Protein AF-A0A533XAP5-F1 (afdb_monomer)

Mean predicted aligned error: 9.86 Å

Sequence (389 aa):
MNPISDGQGDTETHTAGATLAEQRERIRQRLWDGASGAEVMAALTELVDGLIIGRYRNVVRRMDECAVKAGFHHCCLVALGGYGRRELAPYSDIDLMFLYRQEASTVVPELVRQMLHQLWDSGFQVGHSVRTIQDCFELASTDLTIRTSMMEARFLAGSPQLFQEFRRRYFRRVVAKGADRFIERKLEERRREYEKFGETVYLLEPNVKKSKGGLRDLHVLQWIGMARYQAATIQELTDRGILSRQDYVALTEAREFLWRVRAFMHSHAGMAQEILSFDEQVWLAERFGFQDRPHLLAVEQFMQQYYRHTMGLYELCTRFVDRCRRVPIWRRLARLLPAPRLDGYFLVTGEQLTVPAELRNRVLDSPDLLLRLFDLARFRRLRIDTTLL

Foldseek 3Di:
DDDDDDDDDDPDDPPDDDDPVVQLVVLVVVLLVPDFLLVSLQSVLVSVLCVLLVQLQVQLVPDDPQSVCQQQAFWFKKWWDCSLVSLDAQQDATEIEIEGDPSNVVNVVVSVVSSVVVCVVVVHHYHYYYDYLVRLLVCLVPDLVSVLRVLSIDTRHHHPPRVVVSNVVSCVRRQQPDLQVSLVVLVVVLVVLCVVQHVDLPDQWGFQARHQLHVVLVSSLQSSCCSQVVQNDLVSCPVVVNDPPVLSVLLVVLVRLSSSLQNVVCSVVVHRDRICHPVSLLVVLVSVVFCDDVVAHSSNVSVVVNSVSSVSSNVSSVVSSVVSHDDDVVLVVVVVPQFDDDPVAWGDRDLEIEGPPVCLVVQVVDPVSVVVSVVCCVVVVGHYDPVSD

Nearest PDB structures (foldseek):
  1v4a-assembly1_A  TM=7.754E-01  e=6.451E-11  Escherichia coli
  3k7d-assembly3_A  TM=6.756E-01  e=2.323E-09  Escherichia coli
  3k7d-assembly3_B  TM=6.707E-01  e=2.842E-09  Escherichia coli
  6yx5-assembly1_B  TM=6.574E-01  e=1.385E-07  Legionella pneumophila
  8xeh-assembly1_E  TM=6.594E-01  e=2.527E-02  Legionella pneumophila

Structure (mmCIF, N/CA/C/O backbone):
data_AF-A0A533XAP5-F1
#
_entry.id   AF-A0A533XAP5-F1
#
loop_
_atom_site.group_PDB
_atom_site.id
_atom_site.type_symbol
_atom_site.label_atom_id
_atom_site.label_alt_id
_atom_site.label_comp_id
_atom_site.label_asym_id
_atom_site.label_entity_id
_atom_site.label_seq_id
_atom_site.pdbx_PDB_ins_code
_atom_site.Cartn_x
_atom_site.Cartn_y
_atom_site.Cartn_z
_atom_site.occupancy
_atom_site.B_iso_or_equiv
_atom_site.auth_seq_id
_atom_site.auth_comp_id
_atom_site.auth_asym_id
_atom_site.auth_atom_id
_atom_site.pdbx_PDB_model_num
ATOM 1 N N . MET A 1 1 ? -46.515 -54.794 23.628 1.00 35.78 1 MET A N 1
ATOM 2 C CA . MET A 1 1 ? -45.087 -55.121 23.439 1.00 35.78 1 MET A CA 1
ATOM 3 C C . MET A 1 1 ? -44.382 -53.848 23.013 1.00 35.78 1 MET A C 1
ATOM 5 O O . MET A 1 1 ? -44.727 -53.355 21.956 1.00 35.78 1 MET A O 1
ATOM 9 N N . ASN A 1 2 ? -43.525 -53.341 23.905 1.00 31.44 2 ASN A N 1
ATOM 10 C CA . ASN A 1 2 ? -42.430 -52.363 23.801 1.00 31.44 2 ASN A CA 1
ATOM 11 C C . ASN A 1 2 ? -42.438 -51.173 22.811 1.00 31.44 2 ASN A C 1
ATOM 13 O O . ASN A 1 2 ? -42.981 -51.252 21.717 1.00 31.44 2 ASN A O 1
ATOM 17 N N . PRO A 1 3 ? -41.819 -50.050 23.229 1.00 38.12 3 PRO A N 1
ATOM 18 C CA . PRO A 1 3 ? -42.153 -48.709 22.776 1.00 38.12 3 PRO A CA 1
ATOM 19 C C . PRO A 1 3 ? -41.256 -48.210 21.638 1.00 38.12 3 PRO A C 1
ATOM 21 O O . PRO A 1 3 ? -40.145 -48.691 21.429 1.00 38.12 3 PRO A O 1
ATOM 24 N N . ILE A 1 4 ? -41.768 -47.202 20.932 1.00 35.84 4 ILE A N 1
ATOM 25 C CA . ILE A 1 4 ? -41.058 -46.406 19.930 1.00 35.84 4 ILE A CA 1
ATOM 26 C C . ILE A 1 4 ? -40.025 -45.549 20.670 1.00 35.84 4 ILE A C 1
ATOM 28 O O . ILE A 1 4 ? -40.389 -44.720 21.501 1.00 35.84 4 ILE A O 1
ATOM 32 N N . SER A 1 5 ? -38.746 -45.805 20.401 1.00 34.50 5 SER A N 1
ATOM 33 C CA . SER A 1 5 ? -37.610 -45.062 20.937 1.00 34.50 5 SER A CA 1
ATOM 34 C C . SER A 1 5 ? -37.383 -43.770 20.158 1.00 34.50 5 SER A C 1
ATOM 36 O O . SER A 1 5 ? -37.193 -43.804 18.939 1.00 34.50 5 SER A O 1
ATOM 38 N N . ASP A 1 6 ? -37.344 -42.664 20.895 1.00 33.09 6 ASP A N 1
ATOM 39 C CA . ASP A 1 6 ? -36.780 -41.383 20.489 1.00 33.09 6 ASP A CA 1
ATOM 40 C C . ASP A 1 6 ? -35.348 -41.549 19.962 1.00 33.09 6 ASP A C 1
ATOM 42 O O . ASP A 1 6 ? -34.481 -42.115 20.629 1.00 33.09 6 ASP A O 1
ATOM 46 N N . GLY A 1 7 ? -35.102 -41.021 18.765 1.00 30.02 7 GLY A N 1
ATOM 47 C CA . GLY A 1 7 ? -33.774 -40.830 18.195 1.00 30.02 7 GLY A CA 1
ATOM 48 C C . GLY A 1 7 ? -33.506 -39.341 18.001 1.00 30.02 7 GLY A C 1
ATOM 49 O O . GLY A 1 7 ? -33.679 -38.822 16.902 1.00 30.02 7 GLY A O 1
ATOM 50 N N . GLN A 1 8 ? -33.105 -38.657 19.074 1.00 32.88 8 GLN A N 1
ATOM 51 C CA . GLN A 1 8 ? -32.272 -37.455 18.993 1.00 32.88 8 GLN A CA 1
ATOM 52 C C . GLN A 1 8 ? -30.808 -37.896 19.100 1.00 32.88 8 GLN A C 1
ATOM 54 O O . GLN A 1 8 ? -30.481 -38.707 19.964 1.00 32.88 8 GLN A O 1
ATOM 59 N N . GLY A 1 9 ? -29.939 -37.368 18.238 1.00 26.75 9 GLY A N 1
ATOM 60 C CA . GLY A 1 9 ? -28.500 -37.607 18.326 1.00 26.75 9 GLY A CA 1
ATOM 61 C C . GLY A 1 9 ? -27.737 -37.197 17.069 1.00 26.75 9 GLY A C 1
ATOM 62 O O . GLY A 1 9 ? -27.499 -38.014 16.189 1.00 26.75 9 GLY A O 1
ATOM 63 N N . ASP A 1 10 ? -27.350 -35.925 17.041 1.00 31.39 10 ASP A N 1
ATOM 64 C CA . ASP A 1 10 ? -26.046 -35.457 16.564 1.00 31.39 10 ASP A CA 1
ATOM 65 C C . ASP A 1 10 ? -25.733 -35.520 15.060 1.00 31.39 10 ASP A C 1
ATOM 67 O O . ASP A 1 10 ? -24.893 -36.278 14.580 1.00 31.39 10 ASP A O 1
ATOM 71 N N . THR A 1 11 ? -26.279 -34.551 14.325 1.00 30.89 11 THR A N 1
ATOM 72 C CA . THR A 1 11 ? -25.543 -33.900 13.224 1.00 30.89 11 THR A CA 1
ATOM 73 C C . THR A 1 11 ? -25.144 -32.481 13.626 1.00 30.89 11 THR A C 1
ATOM 75 O O . THR A 1 11 ? -25.425 -31.510 12.922 1.00 30.89 11 THR A O 1
ATOM 78 N N . GLU A 1 12 ? -24.507 -32.350 14.791 1.00 31.02 12 GLU A N 1
ATOM 79 C CA . GLU A 1 12 ? -23.831 -31.124 15.203 1.00 31.02 12 GLU A CA 1
ATOM 80 C C . GLU A 1 12 ? -22.420 -31.056 14.586 1.00 31.02 12 GLU A C 1
ATOM 82 O O . GLU A 1 12 ? -21.499 -31.780 14.941 1.00 31.02 12 GLU A O 1
ATOM 87 N N . THR A 1 13 ? -22.262 -30.126 13.646 1.00 36.16 13 THR A N 1
ATOM 88 C CA . THR A 1 13 ? -21.172 -29.136 13.661 1.00 36.16 13 THR A CA 1
ATOM 89 C C . THR A 1 13 ? -19.721 -29.641 13.775 1.00 36.16 13 THR A C 1
ATOM 91 O O . THR A 1 13 ? -18.989 -29.262 14.686 1.00 36.16 13 THR A O 1
ATOM 94 N N . HIS A 1 14 ? -19.223 -30.365 12.769 1.00 33.94 14 HIS A N 1
ATOM 95 C CA . HIS A 1 14 ? -17.779 -30.588 12.592 1.00 33.94 14 HIS A CA 1
ATOM 96 C C . HIS A 1 14 ? -17.224 -29.920 11.323 1.00 33.94 14 HIS A C 1
ATOM 98 O O . HIS A 1 14 ? -16.784 -30.571 10.383 1.00 33.94 14 HIS A O 1
ATOM 104 N N . THR A 1 15 ? -17.145 -28.590 11.331 1.00 32.94 15 THR A N 1
ATOM 105 C CA . THR A 1 15 ? -16.014 -27.893 10.693 1.00 32.94 15 THR A CA 1
ATOM 106 C C . THR A 1 15 ? -15.302 -27.109 11.778 1.00 32.94 15 THR A C 1
ATOM 108 O O . THR A 1 15 ? -15.546 -25.920 11.975 1.00 32.94 15 THR A O 1
ATOM 111 N N . ALA A 1 16 ? -14.473 -27.822 12.543 1.00 39.50 16 ALA A N 1
ATOM 112 C CA . ALA A 1 16 ? -13.556 -27.230 13.501 1.00 39.50 16 ALA A CA 1
ATOM 113 C C . ALA A 1 16 ? -12.733 -26.145 12.788 1.00 39.50 16 ALA A C 1
ATOM 115 O O . ALA A 1 16 ? -12.106 -26.400 11.757 1.00 39.50 16 ALA A O 1
ATOM 116 N N . GLY A 1 17 ? -12.817 -24.915 13.297 1.00 48.66 17 GLY A N 1
ATOM 117 C CA . GLY A 1 17 ? -12.132 -23.760 12.735 1.00 48.66 17 GLY A CA 1
ATOM 118 C C . GLY A 1 17 ? -10.629 -23.997 12.729 1.00 48.66 17 GLY A C 1
ATOM 119 O O . GLY A 1 17 ? -10.008 -24.055 13.786 1.00 48.66 17 GLY A O 1
ATOM 120 N N . ALA A 1 18 ? -10.063 -24.146 11.536 1.00 61.56 18 ALA A N 1
ATOM 121 C CA . ALA A 1 18 ? -8.625 -24.229 11.338 1.00 61.56 18 ALA A CA 1
ATOM 122 C C . ALA A 1 18 ? -7.914 -23.059 12.032 1.00 61.56 18 ALA A C 1
ATOM 124 O O . ALA A 1 18 ? -8.391 -21.918 11.999 1.00 61.56 18 ALA A O 1
ATOM 125 N N . THR A 1 19 ? -6.773 -23.340 12.656 1.00 86.31 19 THR A N 1
ATOM 126 C CA . THR A 1 19 ? -5.995 -22.323 13.374 1.00 86.31 19 THR A CA 1
ATOM 127 C C . THR A 1 19 ? -5.518 -21.210 12.426 1.00 86.31 19 THR A C 1
ATOM 129 O O . THR A 1 19 ? -5.434 -21.387 11.209 1.00 86.31 19 THR A O 1
ATOM 132 N N . LEU A 1 20 ? -5.168 -20.031 12.961 1.00 89.62 20 LEU A N 1
ATOM 133 C CA . LEU A 1 20 ? -4.617 -18.932 12.150 1.00 89.62 20 LEU A CA 1
ATOM 134 C C . LEU A 1 20 ? -3.365 -19.369 11.366 1.00 89.62 20 LEU A C 1
ATOM 136 O O . LEU A 1 20 ? -3.179 -18.956 10.222 1.00 89.62 20 LEU A O 1
ATOM 140 N N . ALA A 1 21 ? -2.527 -20.212 11.977 1.00 89.94 21 ALA A N 1
ATOM 141 C CA . ALA A 1 21 ? -1.345 -20.780 11.341 1.00 89.94 21 ALA A CA 1
ATOM 142 C C . ALA A 1 21 ? -1.724 -21.667 10.145 1.00 89.94 21 ALA A C 1
ATOM 144 O O . ALA A 1 21 ? -1.194 -21.465 9.057 1.00 89.94 21 ALA A O 1
ATOM 145 N N . GLU A 1 22 ? -2.703 -22.562 10.304 1.00 93.94 22 GLU A N 1
ATOM 146 C CA . GLU A 1 22 ? -3.209 -23.396 9.205 1.00 93.94 22 GLU A CA 1
ATOM 147 C C . GLU A 1 22 ? -3.807 -22.568 8.065 1.00 93.94 22 GLU A C 1
ATOM 149 O O . GLU A 1 22 ? -3.610 -22.890 6.897 1.00 93.94 22 GLU A O 1
ATOM 154 N N . GLN A 1 23 ? -4.534 -21.490 8.370 1.00 94.94 23 GLN A N 1
ATOM 155 C CA . GLN A 1 23 ? -5.096 -20.614 7.337 1.00 94.94 23 GLN A CA 1
ATOM 156 C C . GLN A 1 23 ? -4.005 -19.872 6.559 1.00 94.94 23 GLN A C 1
ATOM 158 O O . GLN A 1 23 ? -4.056 -19.821 5.329 1.00 94.94 23 GLN A O 1
ATOM 163 N N . ARG A 1 24 ? -2.992 -19.337 7.254 1.00 94.19 24 ARG A N 1
ATOM 164 C CA . ARG A 1 24 ? -1.822 -18.722 6.607 1.00 94.19 24 ARG A CA 1
ATOM 165 C C . ARG A 1 24 ? -1.085 -19.732 5.734 1.00 94.19 24 ARG A C 1
ATOM 167 O O . ARG A 1 24 ? -0.739 -19.405 4.604 1.00 94.19 24 ARG A O 1
ATOM 174 N N . GLU A 1 25 ? -0.919 -20.954 6.225 1.00 95.25 25 GLU A N 1
ATOM 175 C CA . GLU A 1 25 ? -0.260 -22.035 5.498 1.00 95.25 25 GLU A CA 1
ATOM 176 C C . GLU A 1 25 ? -1.044 -22.463 4.252 1.00 95.25 25 GLU A C 1
ATOM 178 O O . GLU A 1 25 ? -0.459 -22.654 3.193 1.00 95.25 25 GLU A O 1
ATOM 183 N N . ARG A 1 26 ? -2.380 -22.511 4.313 1.00 96.56 26 ARG A N 1
ATOM 184 C CA . ARG A 1 26 ? -3.221 -22.758 3.128 1.00 96.56 26 ARG A CA 1
ATOM 185 C C . ARG A 1 26 ? -3.070 -21.664 2.075 1.00 96.56 26 ARG A C 1
ATOM 187 O O . ARG A 1 26 ? -2.995 -21.966 0.887 1.00 96.56 26 ARG A O 1
ATOM 194 N N . ILE A 1 27 ? -3.029 -20.395 2.486 1.00 96.94 27 ILE A N 1
ATOM 195 C CA . ILE A 1 27 ? -2.811 -19.281 1.549 1.00 96.94 27 ILE A CA 1
ATOM 196 C C . ILE A 1 27 ? -1.402 -19.354 0.954 1.00 96.94 27 ILE A C 1
ATOM 198 O O . ILE A 1 27 ? -1.234 -19.148 -0.248 1.00 96.94 27 ILE A O 1
ATOM 202 N N . ARG A 1 28 ? -0.406 -19.700 1.777 1.00 96.50 28 ARG A N 1
ATOM 203 C CA . ARG A 1 28 ? 0.960 -19.959 1.328 1.00 96.50 28 ARG A CA 1
ATOM 204 C C . ARG A 1 28 ? 0.973 -21.077 0.285 1.00 96.50 28 ARG A C 1
ATOM 206 O O . ARG A 1 28 ? 1.491 -20.871 -0.801 1.00 96.50 28 ARG A O 1
ATOM 213 N N . GLN A 1 29 ? 0.327 -22.208 0.545 1.00 97.00 29 GLN A N 1
ATOM 214 C CA . GLN A 1 29 ? 0.280 -23.317 -0.405 1.00 97.00 29 GLN A CA 1
ATOM 215 C C . GLN A 1 29 ? -0.365 -22.912 -1.739 1.00 97.00 29 GLN A C 1
ATOM 217 O O . GLN A 1 29 ? 0.199 -23.196 -2.789 1.00 97.00 29 GLN A O 1
ATOM 222 N N . ARG A 1 30 ? -1.458 -22.135 -1.722 1.00 97.19 30 ARG A N 1
ATOM 223 C CA . ARG A 1 30 ? -2.071 -21.599 -2.954 1.00 97.19 30 ARG A CA 1
ATOM 224 C C . ARG A 1 30 ? -1.091 -20.786 -3.802 1.00 97.19 30 ARG A C 1
ATOM 226 O O . ARG A 1 30 ? -1.123 -20.889 -5.023 1.00 97.19 30 ARG A O 1
ATOM 233 N N . LEU A 1 31 ? -0.230 -19.980 -3.174 1.00 97.00 31 LEU A N 1
ATOM 234 C CA . LEU A 1 31 ? 0.815 -19.239 -3.887 1.00 97.00 31 LEU A CA 1
ATOM 235 C C . LEU A 1 31 ? 1.810 -20.193 -4.573 1.00 97.00 31 LEU A C 1
ATOM 237 O O . LEU A 1 31 ? 2.179 -19.960 -5.724 1.00 97.00 31 LEU A O 1
ATOM 241 N N . TRP A 1 32 ? 2.205 -21.277 -3.896 1.00 95.06 32 TRP A N 1
ATOM 242 C CA . TRP A 1 32 ? 3.075 -22.317 -4.463 1.00 95.06 32 TRP A CA 1
ATOM 243 C C . TRP A 1 32 ? 2.401 -23.080 -5.607 1.00 95.06 32 TRP A C 1
ATOM 245 O O . TRP A 1 32 ? 3.074 -23.433 -6.571 1.00 95.06 32 TRP A O 1
ATOM 255 N N . ASP A 1 33 ? 1.083 -23.253 -5.537 1.00 96.00 33 ASP A N 1
ATOM 256 C CA . ASP A 1 33 ? 0.275 -23.912 -6.567 1.00 96.00 33 ASP A CA 1
ATOM 257 C C . ASP A 1 33 ? -0.063 -22.980 -7.751 1.00 96.00 33 ASP A C 1
ATOM 259 O O . ASP A 1 33 ? -0.787 -23.364 -8.669 1.00 96.00 33 ASP A O 1
ATOM 263 N N . GLY A 1 34 ? 0.469 -21.751 -7.759 1.00 95.56 34 GLY A N 1
ATOM 264 C CA . GLY A 1 34 ? 0.376 -20.830 -8.892 1.00 95.56 34 GLY A CA 1
ATOM 265 C C . GLY A 1 34 ? -0.676 -19.728 -8.769 1.00 95.56 34 GLY A C 1
ATOM 266 O O . GLY A 1 34 ? -0.936 -19.054 -9.766 1.00 95.56 34 GLY A O 1
ATOM 267 N N . ALA A 1 35 ? -1.252 -19.501 -7.583 1.00 96.94 35 ALA A N 1
ATOM 268 C CA . ALA A 1 35 ? -2.144 -18.363 -7.364 1.00 96.94 35 ALA A CA 1
ATOM 269 C C . ALA A 1 35 ? -1.458 -17.026 -7.693 1.00 96.94 35 ALA A C 1
ATOM 271 O O . ALA A 1 35 ? -0.253 -16.829 -7.490 1.00 96.94 35 ALA A O 1
ATOM 272 N N . SER A 1 36 ? -2.259 -16.089 -8.186 1.00 97.12 36 SER A N 1
ATOM 273 C CA . SER A 1 36 ? -1.831 -14.723 -8.460 1.00 97.12 36 SER A CA 1
ATOM 274 C C . SER A 1 36 ? -1.520 -13.973 -7.157 1.00 97.12 36 SER A C 1
ATOM 276 O O . SER A 1 36 ? -2.056 -14.272 -6.083 1.00 97.12 36 SER A O 1
ATOM 278 N N . GLY A 1 37 ? -0.662 -12.958 -7.238 1.00 96.75 37 GLY A N 1
ATOM 279 C CA . GLY A 1 37 ? -0.428 -12.031 -6.135 1.00 96.75 37 GLY A CA 1
ATOM 280 C C . GLY A 1 37 ? -1.727 -11.372 -5.667 1.00 96.75 37 GLY A C 1
ATOM 281 O O . GLY A 1 37 ? -1.946 -11.246 -4.464 1.00 96.75 37 GLY A O 1
ATOM 282 N N . ALA A 1 38 ? -2.629 -11.019 -6.586 1.00 97.00 38 ALA A N 1
ATOM 283 C CA . ALA A 1 38 ? -3.932 -10.448 -6.238 1.00 97.00 38 ALA A CA 1
ATOM 284 C C . ALA A 1 38 ? -4.794 -11.393 -5.377 1.00 97.00 38 ALA A C 1
ATOM 286 O O . ALA A 1 38 ? -5.349 -10.956 -4.366 1.00 97.00 38 ALA A O 1
ATOM 287 N N . GLU A 1 39 ? -4.874 -12.679 -5.732 1.00 98.06 39 GLU A N 1
ATOM 288 C CA . GLU A 1 39 ? -5.606 -13.684 -4.946 1.00 98.06 39 GLU A CA 1
ATOM 289 C C . GLU A 1 39 ? -5.015 -13.866 -3.547 1.00 98.06 39 GLU A C 1
ATOM 291 O O . GLU A 1 39 ? -5.760 -13.958 -2.570 1.00 98.06 39 GLU A O 1
ATOM 296 N N . VAL A 1 40 ? -3.684 -13.885 -3.432 1.00 98.19 40 VAL A N 1
ATOM 297 C CA . VAL A 1 40 ? -2.990 -14.032 -2.143 1.00 98.19 40 VAL A CA 1
ATOM 298 C C . VAL A 1 40 ? -3.253 -12.831 -1.235 1.00 98.19 40 VAL A C 1
ATOM 300 O O . VAL A 1 40 ? -3.607 -13.008 -0.067 1.00 98.19 40 VAL A O 1
ATOM 303 N N . MET A 1 41 ? -3.132 -11.611 -1.765 1.00 97.75 41 MET A N 1
ATOM 304 C CA . MET A 1 41 ? -3.362 -10.373 -1.007 1.00 97.75 41 MET A CA 1
ATOM 305 C C . MET A 1 41 ? -4.822 -10.260 -0.547 1.00 97.75 41 MET A C 1
ATOM 307 O O . MET A 1 41 ? -5.090 -9.852 0.589 1.00 97.75 41 MET A O 1
ATOM 311 N N . ALA A 1 42 ? -5.768 -10.656 -1.407 1.00 98.12 42 ALA A N 1
ATOM 312 C CA . ALA A 1 42 ? -7.188 -10.705 -1.077 1.00 98.12 42 ALA A CA 1
ATOM 313 C C . ALA A 1 42 ? -7.466 -11.721 0.039 1.00 98.12 42 ALA A C 1
ATOM 315 O O . ALA A 1 42 ? -8.041 -11.348 1.061 1.00 98.12 42 ALA A O 1
ATOM 316 N N . ALA A 1 43 ? -6.976 -12.957 -0.098 1.00 98.00 43 ALA A N 1
ATOM 317 C CA . ALA A 1 43 ? -7.185 -14.012 0.891 1.00 98.00 43 ALA A CA 1
ATOM 318 C C . ALA A 1 43 ? -6.591 -13.656 2.266 1.00 98.00 43 ALA A C 1
ATOM 320 O O . ALA A 1 43 ? -7.231 -13.870 3.296 1.00 98.00 43 ALA A O 1
ATOM 321 N N . LEU A 1 44 ? -5.391 -13.061 2.302 1.00 97.38 44 LEU A N 1
ATOM 322 C CA . LEU A 1 44 ? -4.794 -12.576 3.551 1.00 97.38 44 LEU A CA 1
ATOM 323 C C . LEU A 1 44 ? -5.605 -11.436 4.160 1.00 97.38 44 LEU A C 1
ATOM 325 O O . LEU A 1 44 ? -5.832 -11.423 5.369 1.00 97.38 44 LEU A O 1
ATOM 329 N N . THR A 1 45 ? -6.061 -10.491 3.338 1.00 98.12 45 THR A N 1
ATOM 330 C CA . THR A 1 45 ? -6.893 -9.386 3.819 1.00 98.12 45 THR A CA 1
ATOM 331 C C . THR A 1 45 ? -8.207 -9.893 4.402 1.00 98.12 45 THR A C 1
ATOM 333 O O . THR A 1 45 ? -8.595 -9.441 5.473 1.00 98.12 45 THR A O 1
ATOM 336 N N . GLU A 1 46 ? -8.872 -10.845 3.750 1.00 97.81 46 GLU A N 1
ATOM 337 C CA . GLU A 1 46 ? -10.127 -11.441 4.223 1.00 97.81 46 GLU A CA 1
ATOM 338 C C . GLU A 1 46 ? -9.945 -12.217 5.530 1.00 97.81 46 GLU A C 1
ATOM 340 O O . GLU A 1 46 ? -10.739 -12.053 6.459 1.00 97.81 46 GLU A O 1
ATOM 345 N N . LEU A 1 47 ? -8.869 -13.002 5.639 1.00 96.44 47 LEU A N 1
ATOM 346 C CA . LEU A 1 47 ? -8.511 -13.710 6.868 1.00 96.44 47 LEU A CA 1
ATOM 347 C C . LEU A 1 47 ? -8.318 -12.733 8.037 1.00 96.44 47 LEU A C 1
ATOM 349 O O . LEU A 1 47 ? -8.872 -12.926 9.123 1.00 96.44 47 LEU A O 1
ATOM 353 N N . VAL A 1 48 ? -7.545 -11.668 7.812 1.00 96.62 48 VAL A N 1
ATOM 354 C CA . VAL A 1 48 ? -7.251 -10.653 8.833 1.00 96.62 48 VAL A CA 1
ATOM 355 C C . VAL A 1 48 ? -8.494 -9.824 9.173 1.00 96.62 48 VAL A C 1
ATOM 357 O O . VAL A 1 48 ? -8.758 -9.587 10.353 1.00 96.62 48 VAL A O 1
ATOM 360 N N . ASP A 1 49 ? -9.301 -9.445 8.178 1.00 97.81 49 ASP A N 1
ATOM 361 C CA . ASP A 1 49 ? -10.587 -8.770 8.375 1.00 97.81 49 ASP A CA 1
ATOM 362 C C . ASP A 1 49 ? -11.514 -9.613 9.257 1.00 97.81 49 ASP A C 1
ATOM 364 O O . ASP A 1 49 ? -12.053 -9.105 10.241 1.00 97.81 49 ASP A O 1
ATOM 368 N N . GLY A 1 50 ? -11.674 -10.904 8.947 1.00 96.12 50 GLY A N 1
ATOM 369 C CA . GLY A 1 50 ? -12.517 -11.820 9.714 1.00 96.12 50 GLY A CA 1
ATOM 370 C C . GLY A 1 50 ? -12.094 -11.911 11.181 1.00 96.12 50 GLY A C 1
ATOM 371 O O . GLY A 1 50 ? -12.933 -11.767 12.078 1.00 96.12 50 GLY A O 1
ATOM 372 N N . LEU A 1 51 ? -10.789 -12.062 11.430 1.00 94.75 51 LEU A N 1
ATOM 373 C CA . LEU A 1 51 ? -10.215 -12.091 12.777 1.00 94.75 51 LEU A CA 1
ATOM 374 C C . LEU A 1 51 ? -10.496 -10.787 13.538 1.00 94.75 51 LEU A C 1
ATOM 376 O O . LEU A 1 51 ? -11.023 -10.812 14.653 1.00 94.75 51 LEU A O 1
ATOM 380 N N . ILE A 1 52 ? -10.160 -9.645 12.936 1.00 96.25 52 ILE A N 1
ATOM 381 C CA . ILE A 1 52 ? -10.249 -8.334 13.583 1.00 96.25 52 ILE A CA 1
ATOM 382 C C . ILE A 1 52 ? -11.707 -7.941 13.836 1.00 96.25 52 ILE A C 1
ATOM 384 O O . ILE A 1 52 ? -12.046 -7.492 14.934 1.00 96.25 52 ILE A O 1
ATOM 388 N N . ILE A 1 53 ? -12.591 -8.140 12.857 1.00 97.25 53 ILE A N 1
ATOM 389 C CA . ILE A 1 53 ? -14.020 -7.826 12.980 1.00 97.25 53 ILE A CA 1
ATOM 390 C C . ILE A 1 53 ? -14.677 -8.736 14.021 1.00 97.25 53 ILE A C 1
ATOM 392 O O . ILE A 1 53 ? -15.435 -8.254 14.869 1.00 97.25 53 ILE A O 1
ATOM 396 N N . GLY A 1 54 ? -14.380 -10.040 13.983 1.00 95.19 54 GLY A N 1
ATOM 397 C CA . GLY A 1 54 ? -14.875 -11.004 14.964 1.00 95.19 54 GLY A CA 1
ATOM 398 C C . GLY A 1 54 ? -14.435 -10.640 16.381 1.00 95.19 54 GLY A C 1
ATOM 399 O O . GLY A 1 54 ? -15.263 -10.571 17.293 1.00 95.19 54 GLY A O 1
ATOM 400 N N . ARG A 1 55 ? -13.151 -10.305 16.557 1.00 93.62 55 ARG A N 1
ATOM 401 C CA . ARG A 1 55 ? -12.598 -9.893 17.850 1.00 93.62 55 ARG A CA 1
ATOM 402 C C . ARG A 1 55 ? -13.228 -8.604 18.362 1.00 93.62 55 ARG A C 1
ATOM 404 O O . ARG A 1 55 ? -13.663 -8.581 19.511 1.00 93.62 55 ARG A O 1
ATOM 411 N N . TYR A 1 56 ? -13.353 -7.579 17.522 1.00 96.00 56 TYR A N 1
ATOM 412 C CA . TYR A 1 56 ? -13.986 -6.316 17.906 1.00 96.00 56 TYR A CA 1
ATOM 413 C C . TYR A 1 56 ? -15.400 -6.540 18.447 1.00 96.00 56 TYR A C 1
ATOM 415 O O . TYR A 1 56 ? -15.741 -6.068 19.530 1.00 96.00 56 TYR A O 1
ATOM 423 N N . ARG A 1 57 ? -16.213 -7.327 17.731 1.00 94.75 57 ARG A N 1
ATOM 424 C CA . ARG A 1 57 ? -17.580 -7.656 18.163 1.00 94.75 57 ARG A CA 1
ATOM 425 C C . ARG A 1 57 ? -17.596 -8.399 19.496 1.00 94.75 57 ARG A C 1
ATOM 427 O O . ARG A 1 57 ? -18.435 -8.092 20.337 1.00 94.75 57 ARG A O 1
ATOM 434 N N . ASN A 1 58 ? -16.683 -9.349 19.691 1.00 93.62 58 ASN A N 1
ATOM 435 C CA . ASN A 1 58 ? -16.601 -10.132 20.924 1.00 93.62 58 ASN A CA 1
ATOM 436 C C . ASN A 1 58 ? -16.165 -9.293 22.127 1.00 93.62 58 ASN A C 1
ATOM 438 O O . ASN A 1 58 ? -16.735 -9.457 23.201 1.00 93.62 58 ASN A O 1
ATOM 442 N N . VAL A 1 59 ? -15.190 -8.394 21.954 1.00 93.19 59 VAL A N 1
ATOM 443 C CA . VAL A 1 59 ? -14.740 -7.492 23.025 1.00 93.19 59 VAL A CA 1
ATOM 444 C C . VAL A 1 59 ? -15.872 -6.561 23.437 1.00 93.19 59 VAL A C 1
ATOM 446 O O . VAL A 1 59 ? -16.221 -6.529 24.610 1.00 93.19 59 VAL A O 1
ATOM 449 N N . VAL A 1 60 ? -16.502 -5.872 22.479 1.00 92.81 60 VAL A N 1
ATOM 450 C CA . VAL A 1 60 ? -17.572 -4.909 22.788 1.00 92.81 60 VAL A CA 1
ATOM 451 C C . VAL A 1 60 ? -18.762 -5.596 23.463 1.00 92.81 60 VAL A C 1
ATOM 453 O O . VAL A 1 60 ? -19.279 -5.073 24.439 1.00 92.81 60 VAL A O 1
ATOM 456 N N . ARG A 1 61 ? -19.169 -6.794 23.014 1.00 92.88 61 ARG A N 1
ATOM 457 C CA . ARG A 1 61 ? -20.298 -7.548 23.602 1.00 92.88 61 ARG A CA 1
ATOM 458 C C . ARG A 1 61 ? -20.073 -8.035 25.036 1.00 92.88 61 ARG A C 1
ATOM 460 O O . ARG A 1 61 ? -21.043 -8.402 25.686 1.00 92.88 61 ARG A O 1
ATOM 467 N N . ARG A 1 62 ? -18.824 -8.103 25.500 1.00 91.81 62 ARG A N 1
ATOM 468 C CA . ARG A 1 62 ? -18.478 -8.529 26.868 1.00 91.81 62 ARG A CA 1
ATOM 469 C C . ARG A 1 62 ? -18.391 -7.363 27.852 1.00 91.81 62 ARG A C 1
ATOM 471 O O . ARG A 1 62 ? -18.148 -7.597 29.030 1.00 91.81 62 ARG A O 1
ATOM 478 N N . MET A 1 63 ? -18.533 -6.132 27.370 1.00 90.06 63 MET A N 1
ATOM 479 C CA . MET A 1 63 ? -18.572 -4.939 28.210 1.00 90.06 63 MET A CA 1
ATOM 480 C C . MET A 1 63 ? -19.986 -4.721 28.774 1.00 90.06 63 MET A C 1
ATOM 482 O O . MET A 1 63 ? -20.936 -5.377 28.347 1.00 90.06 63 MET A O 1
ATOM 486 N N . ASP A 1 64 ? -20.133 -3.801 29.729 1.00 90.62 64 ASP A N 1
ATOM 487 C CA . ASP A 1 64 ? -21.447 -3.391 30.233 1.00 90.62 64 ASP A CA 1
ATOM 488 C C . ASP A 1 64 ? -22.307 -2.720 29.140 1.00 90.62 64 ASP A C 1
ATOM 490 O O . ASP A 1 64 ? -21.810 -2.305 28.092 1.00 90.62 64 ASP A O 1
ATOM 494 N N . GLU A 1 65 ? -23.616 -2.595 29.374 1.00 88.81 65 GLU A N 1
ATOM 495 C CA . GLU A 1 65 ? -24.564 -2.066 28.379 1.00 88.81 65 GLU A CA 1
ATOM 496 C C . GLU A 1 65 ? -24.214 -0.653 27.880 1.00 88.81 65 GLU A C 1
ATOM 498 O O . GLU A 1 65 ? -24.377 -0.347 26.691 1.00 88.81 65 GLU A O 1
ATOM 503 N N . CYS A 1 66 ? -23.706 0.212 28.764 1.00 84.56 66 CYS A N 1
ATOM 504 C CA . CYS A 1 66 ? -23.300 1.567 28.400 1.00 84.56 66 CYS A CA 1
ATOM 505 C C . CYS A 1 66 ? -22.091 1.519 27.457 1.00 84.56 66 CYS A C 1
ATOM 507 O O . CYS A 1 66 ? -22.079 2.170 26.404 1.00 84.56 66 CYS A O 1
ATOM 509 N N . ALA A 1 67 ? -21.114 0.674 27.779 1.00 85.62 67 ALA A N 1
ATOM 510 C CA . ALA A 1 67 ? -19.933 0.448 26.964 1.00 85.62 67 ALA A CA 1
ATOM 511 C C . ALA A 1 67 ? -20.240 -0.242 25.623 1.00 85.62 67 ALA A C 1
ATOM 513 O O . ALA A 1 67 ? -19.647 0.122 24.605 1.00 85.62 67 ALA A O 1
ATOM 514 N N . VAL A 1 68 ? -21.218 -1.151 25.568 1.00 88.50 68 VAL A N 1
ATOM 515 C CA . VAL A 1 68 ? -21.714 -1.747 24.315 1.00 88.50 68 VAL A CA 1
ATOM 516 C C . VAL A 1 68 ? -22.258 -0.660 23.388 1.00 88.50 68 VAL A C 1
ATOM 518 O O . VAL A 1 68 ? -21.885 -0.593 22.210 1.00 88.50 68 VAL A O 1
ATOM 521 N N . LYS A 1 69 ? -23.111 0.228 23.917 1.00 89.44 69 LYS A N 1
ATOM 522 C CA . LYS A 1 69 ? -23.678 1.344 23.150 1.00 89.44 69 LYS A CA 1
ATOM 523 C C . LYS A 1 69 ? -22.579 2.287 22.659 1.00 89.44 69 LYS A C 1
ATOM 525 O O . LYS A 1 69 ? -22.557 2.644 21.480 1.00 89.44 69 LYS A O 1
ATOM 530 N N . ALA A 1 70 ? -21.643 2.653 23.532 1.00 88.25 70 ALA A N 1
ATOM 531 C CA . ALA A 1 70 ? -20.496 3.482 23.177 1.00 88.25 70 ALA A CA 1
ATOM 532 C C . ALA A 1 70 ? -19.624 2.837 22.086 1.00 88.25 70 ALA A C 1
ATOM 534 O O . ALA A 1 70 ? -19.295 3.490 21.093 1.00 88.25 70 ALA A O 1
ATOM 535 N N . GLY A 1 71 ? -19.318 1.545 22.215 1.00 88.00 71 GLY A N 1
ATOM 536 C CA . GLY A 1 71 ? -18.528 0.783 21.253 1.00 88.00 71 GLY A CA 1
ATOM 537 C C . GLY A 1 71 ? -19.178 0.725 19.871 1.00 88.00 71 GLY A C 1
ATOM 538 O O . GLY A 1 71 ? -18.533 1.055 18.882 1.00 88.00 71 GLY A O 1
ATOM 539 N N . PHE A 1 72 ? -20.465 0.377 19.778 1.00 92.94 72 PHE A N 1
ATOM 540 C CA . PHE A 1 72 ? -21.126 0.214 18.476 1.00 92.94 72 PHE A CA 1
ATOM 541 C C . PHE A 1 72 ? -21.630 1.513 17.836 1.00 92.94 72 PHE A C 1
ATOM 543 O O . PHE A 1 72 ? -21.744 1.559 16.611 1.00 92.94 72 PHE A O 1
ATOM 550 N N . HIS A 1 73 ? -21.906 2.571 18.606 1.00 93.75 73 HIS A N 1
ATOM 551 C CA . HIS A 1 73 ? -22.470 3.817 18.061 1.00 93.75 73 HIS A CA 1
ATOM 552 C C . HIS A 1 73 ? -21.497 4.998 18.053 1.00 93.75 73 HIS A C 1
ATOM 554 O O . HIS A 1 73 ? -21.601 5.865 17.177 1.00 93.75 73 HIS A O 1
ATOM 560 N N . HIS A 1 74 ? -20.525 5.017 18.966 1.00 96.56 74 HIS A N 1
ATOM 561 C CA . HIS A 1 74 ? -19.624 6.151 19.185 1.00 96.56 74 HIS A CA 1
ATOM 562 C C . HIS A 1 74 ? -18.140 5.809 18.967 1.00 96.56 74 HIS A C 1
ATOM 564 O O . HIS A 1 74 ? -17.298 6.698 19.074 1.00 96.56 74 HIS A O 1
ATOM 570 N N . CYS A 1 75 ? -17.816 4.572 18.582 1.00 97.50 75 CYS A N 1
ATOM 571 C CA . CYS A 1 75 ? -16.481 4.137 18.176 1.00 97.50 75 CYS A CA 1
ATOM 572 C C . CYS A 1 75 ? -16.553 3.314 16.880 1.00 97.50 75 CYS A C 1
ATOM 574 O O . CYS A 1 75 ? -17.562 2.679 16.584 1.00 97.50 75 CYS A O 1
ATOM 576 N N . CYS A 1 76 ? -15.494 3.328 16.077 1.00 97.88 76 CYS A N 1
ATOM 577 C CA . CYS A 1 76 ? -15.301 2.383 14.988 1.00 97.88 76 CYS A CA 1
ATOM 578 C C . CYS A 1 76 ? -13.821 2.070 14.772 1.00 97.88 76 CYS A C 1
ATOM 580 O O . CYS A 1 76 ? -12.939 2.885 15.052 1.00 97.88 76 CYS A O 1
ATOM 582 N N . LEU A 1 77 ? -13.573 0.872 14.257 1.00 98.25 77 LEU A N 1
ATOM 583 C CA . LEU A 1 77 ? -12.260 0.392 13.880 1.00 98.25 77 LEU A CA 1
ATOM 584 C C . LEU A 1 77 ? -12.054 0.563 12.376 1.00 98.25 77 LEU A C 1
ATOM 586 O O . LEU A 1 77 ? -12.903 0.179 11.563 1.00 98.25 77 LEU A O 1
ATOM 590 N N . VAL A 1 78 ? -10.914 1.140 12.020 1.00 98.75 78 VAL A N 1
ATOM 591 C CA . VAL A 1 78 ? -10.578 1.538 10.656 1.00 98.75 78 VAL A CA 1
ATOM 592 C C . VAL A 1 78 ? -9.209 0.971 10.288 1.00 98.75 78 VAL A C 1
ATOM 594 O O . VAL A 1 78 ? -8.242 1.197 11.007 1.00 98.75 78 VAL A O 1
ATOM 597 N N . ALA A 1 79 ? -9.120 0.265 9.164 1.00 98.56 79 ALA A N 1
ATOM 598 C CA . ALA A 1 79 ? -7.854 -0.119 8.550 1.00 98.56 79 ALA A CA 1
ATOM 599 C C . ALA A 1 79 ? -7.242 1.077 7.814 1.00 98.56 79 ALA A C 1
ATOM 601 O O . ALA A 1 79 ? -7.954 1.802 7.110 1.00 98.56 79 ALA A O 1
ATOM 602 N N . LEU A 1 80 ? -5.930 1.258 7.940 1.00 98.12 80 LEU A N 1
ATOM 603 C CA . LEU A 1 80 ? -5.166 2.305 7.265 1.00 98.12 80 LEU A CA 1
ATOM 604 C C . LEU A 1 80 ? -4.065 1.714 6.370 1.00 98.12 80 LEU A C 1
ATOM 606 O O . LEU A 1 80 ? -3.793 0.512 6.402 1.00 98.12 80 LEU A O 1
ATOM 610 N N . GLY A 1 81 ? -3.421 2.549 5.552 1.00 95.25 81 GLY A N 1
ATOM 611 C CA . GLY A 1 81 ? -2.209 2.146 4.839 1.00 95.25 81 GLY A CA 1
ATOM 612 C C . GLY A 1 81 ? -2.430 1.015 3.829 1.00 95.25 81 GLY A C 1
ATOM 613 O O . GLY A 1 81 ? -3.416 0.982 3.086 1.00 95.25 81 GLY A O 1
ATOM 614 N N . GLY A 1 82 ? -1.487 0.068 3.776 1.00 94.94 82 GLY A N 1
ATOM 615 C CA . GLY A 1 82 ? -1.594 -1.124 2.920 1.00 94.94 82 GLY A CA 1
ATOM 616 C C . GLY A 1 82 ? -2.782 -2.013 3.279 1.00 94.94 82 GLY A C 1
ATOM 617 O O . GLY A 1 82 ? -3.457 -2.527 2.389 1.00 94.94 82 GLY A O 1
ATOM 618 N N . TYR A 1 83 ? -3.108 -2.107 4.569 1.00 97.69 83 TYR A N 1
ATOM 619 C CA . TYR A 1 83 ? -4.267 -2.865 5.029 1.00 97.69 83 TYR A CA 1
ATOM 620 C C . TYR A 1 83 ? -5.597 -2.207 4.624 1.00 97.69 83 TYR A C 1
ATOM 622 O O . TYR A 1 83 ? -6.543 -2.876 4.188 1.00 97.69 83 TYR A O 1
ATOM 630 N N . GLY A 1 84 ? -5.652 -0.874 4.690 1.00 97.44 84 GLY A N 1
ATOM 631 C CA . GLY A 1 84 ? -6.772 -0.072 4.201 1.00 97.44 84 GLY A CA 1
ATOM 632 C C . GLY A 1 84 ? -7.040 -0.299 2.711 1.00 97.44 84 GLY A C 1
ATOM 633 O O . GLY A 1 84 ? -8.186 -0.532 2.319 1.00 97.44 84 GLY A O 1
ATOM 634 N N . ARG A 1 85 ? -5.976 -0.363 1.898 1.00 96.06 85 ARG A N 1
ATOM 635 C CA . ARG A 1 85 ? -6.048 -0.653 0.453 1.00 96.06 85 ARG A CA 1
ATOM 636 C C . ARG A 1 85 ?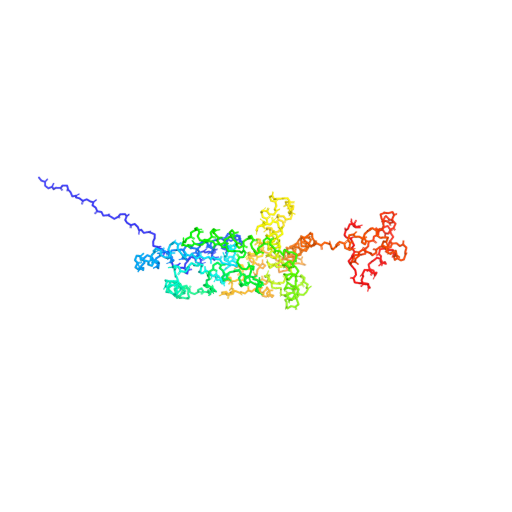 -6.332 -2.119 0.093 1.00 96.06 85 ARG A C 1
ATOM 638 O O . ARG A 1 85 ? -6.547 -2.391 -1.083 1.00 96.06 85 ARG A O 1
ATOM 645 N N . ARG A 1 86 ? -6.385 -3.037 1.068 1.00 97.19 86 ARG A N 1
ATOM 646 C CA . ARG A 1 86 ? -6.481 -4.499 0.851 1.00 97.19 86 ARG A CA 1
ATOM 647 C C . ARG A 1 86 ? -5.268 -5.095 0.123 1.00 97.19 86 ARG A C 1
ATOM 649 O O . ARG A 1 86 ? -5.403 -5.962 -0.730 1.00 97.19 86 ARG A O 1
ATOM 656 N N . GLU A 1 87 ? -4.077 -4.608 0.458 1.00 96.38 87 GLU A N 1
ATOM 657 C CA . GLU A 1 87 ? -2.802 -5.015 -0.151 1.00 96.38 87 GLU A CA 1
ATOM 658 C C . GLU A 1 87 ? -1.888 -5.708 0.875 1.00 96.38 87 GLU A C 1
ATOM 660 O O . GLU A 1 87 ? -0.683 -5.436 0.938 1.00 96.38 87 GLU A O 1
ATOM 665 N N . LEU A 1 88 ? -2.466 -6.543 1.747 1.00 96.44 88 LEU A N 1
ATOM 666 C CA . LEU A 1 88 ? -1.694 -7.286 2.744 1.00 96.44 88 LEU A CA 1
ATOM 667 C C . LEU A 1 88 ? -0.915 -8.425 2.090 1.00 96.44 88 LEU A C 1
ATOM 669 O O . LEU A 1 88 ? -1.491 -9.435 1.699 1.00 96.44 88 LEU A O 1
ATOM 673 N N . ALA A 1 89 ? 0.408 -8.277 2.039 1.00 95.75 89 ALA A N 1
ATOM 674 C CA . ALA A 1 89 ? 1.316 -9.368 1.706 1.00 95.75 89 ALA A CA 1
ATOM 675 C C . ALA A 1 89 ? 1.559 -10.242 2.949 1.00 95.75 89 ALA A C 1
ATOM 677 O O . ALA A 1 89 ? 1.371 -9.749 4.070 1.00 95.75 89 ALA A O 1
ATOM 678 N N . PRO A 1 90 ? 2.047 -11.487 2.794 1.00 95.56 90 PRO A N 1
ATOM 679 C CA . PRO A 1 90 ? 2.547 -12.278 3.917 1.00 95.56 90 PRO A CA 1
ATOM 680 C C . PRO A 1 90 ? 3.473 -11.431 4.799 1.00 95.56 90 PRO A C 1
ATOM 682 O O . PRO A 1 90 ? 4.231 -10.614 4.281 1.00 95.56 90 PRO A O 1
ATOM 685 N N . TYR A 1 91 ? 3.376 -11.562 6.122 1.00 94.69 91 TYR A N 1
ATOM 686 C CA . TYR A 1 91 ? 4.185 -10.795 7.084 1.00 94.69 91 TYR A CA 1
ATOM 687 C C . TYR A 1 91 ? 4.060 -9.259 7.005 1.00 94.69 91 TYR A C 1
ATOM 689 O O . TYR A 1 91 ? 4.884 -8.559 7.583 1.00 94.69 91 TYR A O 1
ATOM 697 N N . SER A 1 92 ? 3.055 -8.709 6.312 1.00 94.25 92 SER A N 1
ATOM 698 C CA . SER A 1 92 ? 2.812 -7.260 6.330 1.00 94.25 92 SER A CA 1
ATOM 699 C C . SER A 1 92 ? 2.246 -6.798 7.668 1.00 94.25 92 SER A C 1
ATOM 701 O O . SER A 1 92 ? 1.388 -7.462 8.254 1.00 94.25 92 SER A O 1
ATOM 703 N N . ASP A 1 93 ? 2.662 -5.603 8.075 1.00 94.56 93 ASP A N 1
ATOM 704 C CA . ASP A 1 93 ? 2.094 -4.898 9.219 1.00 94.56 93 ASP A CA 1
ATOM 705 C C . ASP A 1 93 ? 0.613 -4.568 9.004 1.00 94.56 93 ASP A C 1
ATOM 707 O O . ASP A 1 93 ? 0.140 -4.351 7.879 1.00 94.56 93 ASP A O 1
ATOM 711 N N . ILE A 1 94 ? -0.113 -4.486 10.115 1.00 95.94 94 ILE A N 1
ATOM 712 C CA . ILE A 1 94 ? -1.511 -4.071 10.165 1.00 95.94 94 ILE A CA 1
ATOM 713 C C . ILE A 1 94 ? -1.578 -2.701 10.829 1.00 95.94 94 ILE A C 1
ATOM 715 O O . ILE A 1 94 ? -1.238 -2.561 11.999 1.00 95.94 94 ILE A O 1
ATOM 719 N N . ASP A 1 95 ? -2.094 -1.707 10.113 1.00 97.62 95 ASP A N 1
ATOM 720 C CA . ASP A 1 95 ? -2.324 -0.374 10.666 1.00 97.62 95 ASP A CA 1
ATOM 721 C C . ASP A 1 95 ? -3.804 -0.166 11.001 1.00 97.62 95 ASP A C 1
ATOM 723 O O . ASP A 1 95 ? -4.673 -0.218 10.121 1.00 97.62 95 ASP A O 1
ATOM 727 N N . LEU A 1 96 ? -4.091 0.106 12.275 1.00 98.38 96 LEU A N 1
ATOM 728 C CA . LEU A 1 96 ? -5.434 0.327 12.803 1.00 98.38 96 LEU A CA 1
ATOM 729 C C . LEU A 1 96 ? -5.624 1.752 13.328 1.00 98.38 96 LEU A C 1
ATOM 731 O O . LEU A 1 96 ? -4.752 2.363 13.941 1.00 98.38 96 LEU A O 1
ATOM 735 N N . MET A 1 97 ? -6.826 2.281 13.151 1.00 98.44 97 MET A N 1
ATOM 736 C CA . MET A 1 97 ? -7.276 3.501 13.804 1.00 98.44 97 MET A CA 1
ATOM 737 C C . MET A 1 97 ? -8.588 3.245 14.529 1.00 98.44 97 MET A C 1
ATOM 739 O O . MET A 1 97 ? -9.587 2.854 13.924 1.00 98.44 97 MET A O 1
ATOM 743 N N . PHE A 1 98 ? -8.577 3.510 15.829 1.00 98.38 98 PHE A N 1
ATOM 744 C CA . PHE A 1 98 ? -9.757 3.561 16.673 1.00 98.38 98 PHE A CA 1
ATOM 745 C C . PHE A 1 98 ? -10.308 4.979 16.602 1.00 98.38 98 PHE A C 1
ATOM 747 O O . PHE A 1 98 ? -9.824 5.894 17.273 1.00 98.38 98 PHE A O 1
ATOM 754 N N . LEU A 1 99 ? -11.286 5.167 15.722 1.00 98.56 99 LEU A N 1
ATOM 755 C CA . LEU A 1 99 ? -11.961 6.441 15.539 1.00 98.56 99 LEU A CA 1
ATOM 756 C C . LEU A 1 99 ? -13.142 6.514 16.503 1.00 98.56 99 LEU A C 1
ATOM 758 O O . LEU A 1 99 ? -14.004 5.637 16.479 1.00 98.56 99 LEU A O 1
ATOM 762 N N . TYR A 1 100 ? -13.212 7.557 17.323 1.00 98.25 100 TYR A N 1
ATOM 763 C CA . TYR A 1 100 ? -14.242 7.661 18.356 1.00 98.25 100 TYR A CA 1
ATOM 764 C C . TYR A 1 100 ? -14.793 9.081 18.523 1.00 98.25 100 TYR A C 1
ATOM 766 O O . TYR A 1 100 ? -14.230 10.063 18.029 1.00 98.25 100 TYR A O 1
ATOM 774 N N . ARG A 1 101 ? -15.943 9.178 19.194 1.00 97.44 101 ARG A N 1
ATOM 775 C CA . ARG A 1 101 ? -16.503 10.427 19.720 1.00 97.44 101 ARG A CA 1
ATOM 776 C C . ARG A 1 101 ? -16.306 10.505 21.230 1.00 97.44 101 ARG A C 1
ATOM 778 O O . ARG A 1 101 ? -16.070 9.486 21.870 1.00 97.44 101 ARG A O 1
ATOM 785 N N . GLN A 1 102 ? -16.463 11.696 21.802 1.00 95.12 102 GLN A N 1
ATOM 786 C CA . GLN A 1 102 ? -16.238 11.927 23.232 1.00 95.12 102 GLN A CA 1
ATOM 787 C C . GLN A 1 102 ? -17.079 11.013 24.137 1.00 95.12 102 GLN A C 1
ATOM 789 O O . GLN A 1 102 ? -16.610 10.603 25.195 1.00 95.12 102 GLN A O 1
ATOM 794 N N . GLU A 1 103 ? -18.262 10.597 23.686 1.00 93.62 103 GLU A N 1
ATOM 795 C CA . GLU A 1 103 ? -19.148 9.660 24.384 1.00 93.62 103 GLU A CA 1
ATOM 796 C C . GLU A 1 103 ? -18.546 8.254 24.562 1.00 93.62 103 GLU A C 1
ATOM 798 O O . GLU A 1 103 ? -18.994 7.505 25.422 1.00 93.62 103 GLU A O 1
ATOM 803 N N . ALA A 1 104 ? -17.527 7.885 23.779 1.00 94.06 104 ALA A N 1
ATOM 804 C CA . ALA A 1 104 ? -16.797 6.624 23.922 1.00 94.06 104 ALA A CA 1
ATOM 805 C C . ALA A 1 104 ? -15.420 6.785 24.592 1.00 94.06 104 ALA A C 1
ATOM 807 O O . ALA A 1 104 ? -14.673 5.811 24.680 1.00 94.06 104 ALA A O 1
ATOM 808 N N . SER A 1 105 ? -15.064 7.985 25.065 1.00 94.00 105 SER A N 1
ATOM 809 C CA . SER A 1 105 ? -13.726 8.291 25.605 1.00 94.00 105 SER A CA 1
ATOM 810 C C . SER A 1 105 ? -13.299 7.386 26.766 1.00 94.00 105 SER A C 1
ATOM 812 O O . SER A 1 105 ? -12.126 7.037 26.859 1.00 94.00 105 SER A O 1
ATOM 814 N N . THR A 1 106 ? -14.239 6.949 27.606 1.00 92.50 106 THR A N 1
ATOM 815 C CA . THR A 1 106 ? -13.980 6.056 28.746 1.00 92.50 106 THR A CA 1
ATOM 816 C C . THR A 1 106 ? -13.845 4.584 28.349 1.00 92.50 106 THR A C 1
ATOM 818 O O . THR A 1 106 ? -13.200 3.814 29.052 1.00 92.50 106 THR A O 1
ATOM 821 N N . VAL A 1 107 ? -14.415 4.187 27.208 1.00 91.75 107 VAL A N 1
ATOM 822 C CA . VAL A 1 107 ? -14.499 2.786 26.753 1.00 91.75 107 VAL A CA 1
ATOM 823 C C . VAL A 1 107 ? -13.348 2.428 25.816 1.00 91.75 107 VAL A C 1
ATOM 825 O O . VAL A 1 107 ? -12.843 1.305 25.820 1.00 91.75 107 VAL A O 1
ATOM 828 N N . VAL A 1 108 ? -12.911 3.393 25.006 1.00 94.88 108 VAL A N 1
ATOM 829 C CA . VAL A 1 108 ? -11.891 3.190 23.972 1.00 94.88 108 VAL A CA 1
ATOM 830 C C . VAL A 1 108 ? -10.551 2.6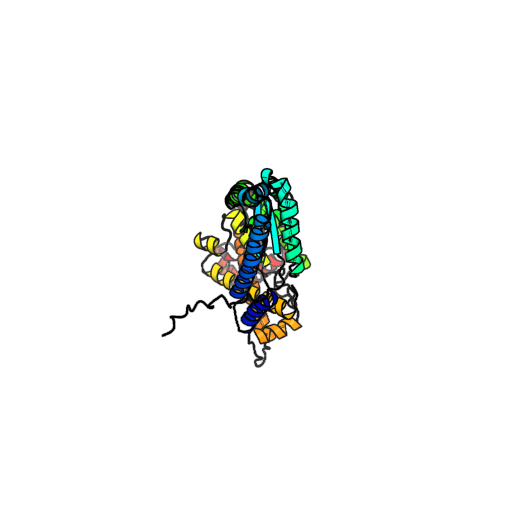83 24.519 1.00 94.88 108 VAL A C 1
ATOM 832 O O . VAL A 1 108 ? -10.022 1.763 23.899 1.00 94.88 108 VAL A O 1
ATOM 835 N N . PRO A 1 109 ? -9.994 3.181 25.643 1.00 94.94 109 PRO A N 1
ATOM 836 C CA . PRO A 1 109 ? -8.717 2.677 26.157 1.00 94.94 109 PRO A CA 1
ATOM 837 C C . PRO A 1 109 ? -8.735 1.169 26.430 1.00 94.94 109 PRO A C 1
ATOM 839 O O . PRO A 1 109 ? -7.828 0.444 26.020 1.00 94.94 109 PRO A O 1
ATOM 842 N N . GLU A 1 110 ? -9.808 0.683 27.055 1.00 92.88 110 GLU A N 1
ATOM 843 C CA . GLU A 1 110 ? -9.966 -0.735 27.370 1.00 92.88 110 GLU A CA 1
ATOM 844 C C . GLU A 1 110 ? -10.221 -1.574 26.110 1.00 92.88 110 GLU A C 1
ATOM 846 O O . GLU A 1 110 ? -9.624 -2.638 25.932 1.00 92.88 110 GLU A O 1
ATOM 851 N N . LEU A 1 111 ? -11.039 -1.062 25.184 1.00 93.44 111 LEU A N 1
ATOM 852 C CA . LEU A 1 111 ? -11.258 -1.681 23.876 1.00 93.44 111 LEU A CA 1
ATOM 853 C C . LEU A 1 111 ? -9.945 -1.840 23.098 1.00 93.44 111 LEU A C 1
ATOM 855 O O . LEU A 1 111 ? -9.667 -2.917 22.575 1.00 93.44 111 LEU A O 1
ATOM 859 N N . VAL A 1 112 ? -9.124 -0.788 23.040 1.00 95.56 112 VAL A N 1
ATOM 860 C CA . VAL A 1 112 ? -7.818 -0.792 22.363 1.00 95.56 112 VAL A CA 1
ATOM 861 C C . VAL A 1 112 ? -6.911 -1.845 22.986 1.00 95.56 112 VAL A C 1
ATOM 863 O O . VAL A 1 112 ? -6.399 -2.705 22.272 1.00 95.56 112 VAL A O 1
ATOM 866 N N . ARG A 1 113 ? -6.771 -1.840 24.315 1.00 94.94 113 ARG A N 1
ATOM 867 C CA . ARG A 1 113 ? -5.935 -2.800 25.044 1.00 94.94 113 ARG A CA 1
ATOM 868 C C . ARG A 1 113 ? -6.338 -4.247 24.747 1.00 94.94 113 ARG A C 1
ATOM 870 O O . ARG A 1 113 ? -5.498 -5.058 24.362 1.00 94.94 113 ARG A O 1
ATOM 877 N N . GLN A 1 114 ? -7.629 -4.565 24.857 1.00 93.56 114 GLN A N 1
ATOM 878 C CA . GLN A 1 114 ? -8.137 -5.917 24.600 1.00 93.56 114 GLN A CA 1
ATOM 879 C C . GLN A 1 114 ? -8.023 -6.351 23.134 1.00 93.56 114 GLN A C 1
ATOM 881 O O . GLN A 1 114 ? -7.909 -7.552 22.862 1.00 93.56 114 GLN A O 1
ATOM 886 N N . MET A 1 115 ? -8.096 -5.411 22.192 1.00 94.38 115 MET A N 1
ATOM 887 C CA . MET A 1 115 ? -7.891 -5.689 20.772 1.00 94.38 115 MET A CA 1
ATOM 888 C C . MET A 1 115 ? -6.421 -5.984 20.473 1.00 94.38 115 MET A C 1
ATOM 890 O O . MET A 1 115 ? -6.126 -6.990 19.833 1.00 94.38 115 MET A O 1
ATOM 894 N N . LEU A 1 116 ? -5.507 -5.131 20.942 1.00 93.75 116 LEU A N 1
ATOM 895 C CA . LEU A 1 116 ? -4.091 -5.205 20.582 1.00 93.75 116 LEU A CA 1
ATOM 896 C C . LEU A 1 116 ? -3.381 -6.407 21.197 1.00 93.75 116 LEU A C 1
ATOM 898 O O . LEU A 1 116 ? -2.649 -7.080 20.478 1.00 93.75 116 LEU A O 1
ATOM 902 N N . HIS A 1 117 ? -3.643 -6.720 22.473 1.00 90.81 117 HIS A N 1
ATOM 903 C CA . HIS A 1 117 ? -2.987 -7.845 23.151 1.00 90.81 117 HIS A CA 1
ATOM 904 C C . HIS A 1 117 ? -3.151 -9.149 22.360 1.00 90.81 117 HIS A C 1
ATOM 906 O O . HIS A 1 117 ? -2.167 -9.798 22.030 1.00 90.81 117 HIS A O 1
ATOM 912 N N . GLN A 1 118 ? -4.377 -9.472 21.933 1.00 86.81 118 GLN A N 1
ATOM 913 C CA . GLN A 1 118 ? -4.609 -10.711 21.191 1.00 86.81 118 GLN A CA 1
ATOM 914 C C . GLN A 1 118 ? -3.979 -10.702 19.789 1.00 86.81 118 GLN A C 1
ATOM 916 O O . GLN A 1 118 ? -3.566 -11.752 19.296 1.00 86.81 118 GLN A O 1
ATOM 921 N N . LEU A 1 119 ? -3.925 -9.548 19.115 1.00 91.38 119 LEU A N 1
ATOM 922 C CA . LEU A 1 119 ? -3.295 -9.468 17.795 1.00 91.38 119 LEU A CA 1
ATOM 923 C C . LEU A 1 119 ? -1.780 -9.681 17.889 1.00 91.38 119 LEU A C 1
ATOM 925 O O . LEU A 1 119 ? -1.224 -10.397 17.055 1.00 91.38 119 LEU A O 1
ATOM 929 N N . TRP A 1 120 ? -1.138 -9.132 18.922 1.00 92.12 120 TRP A N 1
ATOM 930 C CA . TRP A 1 120 ? 0.276 -9.378 19.203 1.00 92.12 120 TRP A CA 1
ATOM 931 C C . TRP A 1 120 ? 0.535 -10.833 19.598 1.00 92.12 120 TRP A C 1
ATOM 933 O O . TRP A 1 120 ? 1.437 -11.445 19.033 1.00 92.12 120 TRP A O 1
ATOM 943 N N . ASP A 1 121 ? -0.312 -11.427 20.447 1.00 88.31 121 ASP A N 1
ATOM 944 C CA . ASP A 1 121 ? -0.229 -12.855 20.802 1.00 88.31 121 ASP A CA 1
ATOM 945 C C . ASP A 1 121 ? -0.389 -13.769 19.572 1.00 88.31 121 ASP A C 1
ATOM 947 O O . ASP A 1 121 ? 0.160 -14.865 19.512 1.00 88.31 121 ASP A O 1
ATOM 951 N N . SER A 1 122 ? -1.113 -13.298 18.550 1.00 87.06 122 SER A N 1
ATOM 952 C CA . SER A 1 122 ? -1.291 -13.986 17.262 1.00 87.06 122 SER A CA 1
ATOM 953 C C . SER A 1 122 ? -0.146 -13.724 16.264 1.00 87.06 122 SER A C 1
ATOM 955 O O . SER A 1 122 ? -0.229 -14.115 15.093 1.00 87.06 122 SER A O 1
ATOM 957 N N . GLY A 1 123 ? 0.914 -13.035 16.696 1.00 87.12 123 GLY A N 1
ATOM 958 C CA . GLY A 1 123 ? 2.116 -12.754 15.913 1.00 87.12 123 GLY A CA 1
ATOM 959 C C . GLY A 1 123 ? 1.954 -11.667 14.848 1.00 87.12 123 GLY A C 1
ATOM 960 O O . GLY A 1 123 ? 2.730 -11.642 13.894 1.00 87.12 123 GLY A O 1
ATOM 961 N N . PHE A 1 124 ? 0.940 -10.800 14.941 1.00 90.94 124 PHE A N 1
ATOM 962 C CA . PHE A 1 124 ? 0.834 -9.643 14.047 1.00 90.94 124 PHE A CA 1
ATOM 963 C C . PHE A 1 124 ? 1.662 -8.467 14.560 1.00 90.94 124 PHE A C 1
ATOM 965 O O . PHE A 1 124 ? 1.609 -8.121 15.738 1.00 90.94 124 PHE A O 1
ATOM 972 N N . GLN A 1 125 ? 2.348 -7.783 13.646 1.00 92.81 125 GLN A N 1
ATOM 973 C CA . GLN A 1 125 ? 2.878 -6.448 13.900 1.00 92.81 125 GLN A CA 1
ATOM 974 C C . GLN A 1 125 ? 1.756 -5.435 13.659 1.00 92.81 125 GLN A C 1
ATOM 976 O O . GLN A 1 125 ? 1.221 -5.343 12.553 1.00 92.81 125 GLN A O 1
ATOM 981 N N . VAL A 1 126 ? 1.343 -4.727 14.716 1.00 95.94 126 VAL A N 1
ATOM 982 C CA . VAL A 1 126 ? 0.184 -3.824 14.669 1.00 95.94 126 VAL A CA 1
ATOM 983 C C . VAL A 1 126 ? 0.596 -2.393 14.989 1.00 95.94 126 VAL A C 1
ATOM 985 O O . VAL A 1 126 ? 0.877 -2.063 16.144 1.00 95.94 126 VAL A O 1
ATOM 988 N N . GLY A 1 127 ? 0.568 -1.533 13.973 1.00 96.25 127 GLY A N 1
ATOM 989 C CA . GLY A 1 127 ? 0.539 -0.088 14.147 1.00 96.25 127 GLY A CA 1
ATOM 990 C C . GLY A 1 127 ? -0.868 0.345 14.552 1.00 96.25 127 GLY A C 1
ATOM 991 O O . GLY A 1 127 ? -1.858 -0.137 14.003 1.00 96.25 127 GLY A O 1
ATOM 992 N N . HIS A 1 128 ? -0.999 1.242 15.530 1.00 97.50 128 HIS A N 1
ATOM 993 C CA . HIS A 1 128 ? -2.318 1.730 15.924 1.00 97.50 128 HIS A CA 1
ATOM 994 C C . HIS A 1 128 ? -2.339 3.217 16.265 1.00 97.50 128 HIS A C 1
ATOM 996 O O . HIS A 1 128 ? -1.331 3.822 16.622 1.00 97.50 128 HIS A O 1
ATOM 1002 N N . SER A 1 129 ? -3.525 3.810 16.162 1.00 97.62 129 SER A N 1
ATOM 1003 C CA . SER A 1 129 ? -3.803 5.166 16.627 1.00 97.62 129 SER A CA 1
ATOM 1004 C C . SER A 1 129 ? -5.213 5.261 17.197 1.00 97.62 129 SER A C 1
ATOM 1006 O O . SER A 1 129 ? -6.116 4.539 16.776 1.00 97.62 129 SER A O 1
ATOM 1008 N N . VAL A 1 130 ? -5.406 6.166 18.150 1.00 97.88 130 VAL A N 1
ATOM 1009 C CA . VAL A 1 130 ? -6.706 6.468 18.756 1.00 97.88 130 VAL A CA 1
ATOM 1010 C C . VAL A 1 130 ? -6.992 7.932 18.478 1.00 97.88 130 VAL A C 1
ATOM 1012 O O . VAL A 1 130 ? -6.158 8.777 18.798 1.00 97.88 130 VAL A O 1
ATOM 1015 N N . ARG A 1 131 ? -8.095 8.229 17.785 1.00 97.56 131 ARG A N 1
ATOM 1016 C CA . ARG A 1 131 ? -8.342 9.575 17.254 1.00 97.56 131 ARG A CA 1
ATOM 1017 C C . ARG A 1 131 ? -9.812 9.948 17.276 1.00 97.56 131 ARG A C 1
ATOM 1019 O O . ARG A 1 131 ? -10.682 9.140 16.952 1.00 97.56 131 ARG A O 1
ATOM 1026 N N . THR A 1 132 ? -10.082 11.213 17.547 1.00 98.31 132 THR A N 1
ATOM 1027 C CA . THR A 1 132 ? -11.326 11.867 17.154 1.00 98.31 132 THR A CA 1
ATOM 1028 C C . THR A 1 132 ? -11.236 12.362 15.707 1.00 98.31 132 THR A C 1
ATOM 1030 O O . THR A 1 132 ? -10.160 12.468 15.115 1.00 98.31 132 THR A O 1
ATOM 1033 N N . ILE A 1 133 ? -12.376 12.728 15.109 1.00 97.94 133 ILE A N 1
ATOM 1034 C CA . ILE A 1 133 ? -12.389 13.372 13.783 1.00 97.94 133 ILE A CA 1
ATOM 1035 C C . ILE A 1 133 ? -11.564 14.673 13.785 1.00 97.94 133 ILE A C 1
ATOM 1037 O O . ILE A 1 133 ? -10.986 15.028 12.755 1.00 97.94 133 ILE A O 1
ATOM 1041 N N . GLN A 1 134 ? -11.527 15.387 14.912 1.00 97.06 134 GLN A N 1
ATOM 1042 C CA . GLN A 1 134 ? -10.793 16.641 15.032 1.00 97.06 134 GLN A CA 1
ATOM 1043 C C . GLN A 1 134 ? -9.278 16.392 15.017 1.00 97.06 134 GLN A C 1
ATOM 1045 O O . GLN A 1 134 ? -8.589 17.006 14.200 1.00 97.06 134 GLN A O 1
ATOM 1050 N N . ASP A 1 135 ? -8.796 15.403 15.774 1.00 97.25 135 ASP A N 1
ATOM 1051 C CA . ASP A 1 135 ? -7.385 14.983 15.778 1.00 97.25 135 ASP A CA 1
ATOM 1052 C C . ASP A 1 135 ? -6.928 14.597 14.366 1.00 97.25 135 ASP A C 1
ATOM 1054 O O . ASP A 1 135 ? -5.838 14.956 13.919 1.00 97.25 135 ASP A O 1
ATOM 1058 N N . CYS A 1 136 ? -7.793 13.907 13.611 1.00 97.69 136 CYS A N 1
ATOM 1059 C CA . CYS A 1 136 ? -7.506 13.548 12.226 1.00 97.69 136 CYS A CA 1
ATOM 1060 C C . CYS A 1 136 ? -7.270 14.776 11.329 1.00 97.69 136 CYS A C 1
ATOM 1062 O O . CYS A 1 136 ? -6.473 14.693 10.394 1.00 97.69 136 CYS A O 1
ATOM 1064 N N . PHE A 1 137 ? -7.948 15.907 11.560 1.00 95.88 137 PHE A N 1
ATOM 1065 C CA . PHE A 1 137 ? -7.706 17.133 10.788 1.00 95.88 137 PHE A CA 1
ATOM 1066 C C . PHE A 1 137 ? -6.400 17.807 11.186 1.00 95.88 137 PHE A C 1
ATOM 1068 O O . PHE A 1 137 ? -5.646 18.225 10.306 1.00 95.88 137 PHE A O 1
ATOM 1075 N N . GLU A 1 138 ? -6.143 17.901 12.488 1.00 95.75 138 GLU A N 1
ATOM 1076 C CA . GLU A 1 138 ? -4.949 18.539 13.037 1.00 95.75 138 GLU A CA 1
ATOM 1077 C C . GLU A 1 138 ? -3.693 17.799 12.579 1.00 95.75 138 GLU A C 1
ATOM 1079 O O . GLU A 1 138 ? -2.833 18.393 11.924 1.00 95.75 138 GLU A O 1
ATOM 1084 N N . LEU A 1 139 ? -3.653 16.479 12.768 1.00 96.06 139 LEU A N 1
ATOM 1085 C CA . LEU A 1 139 ? -2.522 15.643 12.361 1.00 96.06 139 LEU A CA 1
ATOM 1086 C C . LEU A 1 139 ? -2.332 15.605 10.843 1.00 96.06 139 LEU A C 1
ATOM 1088 O O . LEU A 1 139 ? -1.206 15.628 10.360 1.00 96.06 139 LEU A O 1
ATOM 1092 N N . ALA A 1 140 ? -3.412 15.602 10.056 1.00 94.38 140 ALA A N 1
ATOM 1093 C CA . ALA A 1 140 ? -3.284 15.632 8.598 1.00 94.38 140 ALA A CA 1
ATOM 1094 C C . ALA A 1 140 ? -2.730 16.959 8.052 1.00 94.38 140 ALA A C 1
ATOM 1096 O O . ALA A 1 140 ? -2.314 17.025 6.889 1.00 94.38 140 ALA A O 1
ATOM 1097 N N . SER A 1 141 ? -2.780 18.030 8.846 1.00 90.12 141 SER A N 1
ATOM 1098 C CA . SER A 1 141 ? -2.234 19.329 8.456 1.00 90.12 141 SER A CA 1
ATOM 1099 C C . SER A 1 141 ? -0.719 19.411 8.669 1.00 90.12 141 SER A C 1
ATOM 1101 O O . SER A 1 141 ? -0.037 20.070 7.880 1.00 90.12 141 SER A O 1
ATOM 1103 N N . THR A 1 142 ? -0.196 18.692 9.665 1.00 92.69 142 THR A N 1
ATOM 1104 C CA . THR A 1 142 ? 1.213 18.721 10.076 1.00 92.69 142 THR A CA 1
ATOM 1105 C C . THR A 1 142 ? 2.014 17.546 9.514 1.00 92.69 142 THR A C 1
ATOM 1107 O O . THR A 1 142 ? 3.141 17.742 9.057 1.00 92.69 142 THR A O 1
ATOM 1110 N N . ASP A 1 143 ? 1.418 16.355 9.431 1.00 95.12 143 ASP A N 1
ATOM 1111 C CA . ASP A 1 143 ? 2.087 15.117 9.029 1.00 95.12 143 ASP A CA 1
ATOM 1112 C C . ASP A 1 143 ? 1.516 14.565 7.711 1.00 95.12 143 ASP A C 1
ATOM 1114 O O . ASP A 1 143 ? 0.342 14.194 7.586 1.00 95.12 143 ASP A O 1
ATOM 1118 N N . LEU A 1 144 ? 2.378 14.509 6.692 1.00 94.06 144 LEU A N 1
ATOM 1119 C CA . LEU A 1 144 ? 2.010 14.045 5.358 1.00 94.06 144 LEU A CA 1
ATOM 1120 C C . LEU A 1 144 ? 1.807 12.522 5.291 1.00 94.06 144 LEU A C 1
ATOM 1122 O O . LEU A 1 144 ? 0.969 12.066 4.511 1.00 94.06 144 LEU A O 1
ATOM 1126 N N . THR A 1 145 ? 2.516 11.749 6.111 1.00 94.44 145 THR A N 1
ATOM 1127 C CA . THR A 1 145 ? 2.374 10.292 6.214 1.00 94.44 145 THR A CA 1
ATOM 1128 C C . THR A 1 145 ? 1.030 9.938 6.833 1.00 94.44 145 THR A C 1
ATOM 1130 O O . THR A 1 145 ? 0.272 9.160 6.244 1.00 94.44 145 THR A O 1
ATOM 1133 N N . ILE A 1 146 ? 0.683 10.571 7.960 1.00 95.50 146 ILE A N 1
ATOM 1134 C CA . ILE A 1 146 ? -0.623 10.407 8.616 1.00 95.50 146 ILE A CA 1
ATOM 1135 C C . ILE A 1 146 ? -1.741 10.844 7.668 1.00 95.50 146 ILE A C 1
ATOM 1137 O O . ILE A 1 146 ? -2.737 10.128 7.519 1.00 95.50 146 ILE A O 1
ATOM 1141 N N . ARG A 1 147 ? -1.560 11.973 6.964 1.00 95.69 147 ARG A N 1
ATOM 1142 C CA . ARG A 1 147 ? -2.510 12.430 5.946 1.00 95.69 147 ARG A CA 1
ATOM 1143 C C . ARG A 1 147 ? -2.775 11.361 4.889 1.00 95.69 147 ARG A C 1
ATOM 1145 O O . ARG A 1 147 ? -3.934 11.058 4.622 1.00 95.69 147 ARG A O 1
ATOM 1152 N N . THR A 1 148 ? -1.735 10.785 4.285 1.00 95.31 148 THR A N 1
ATOM 1153 C CA . THR A 1 148 ? -1.939 9.753 3.257 1.00 95.31 148 THR A CA 1
ATOM 1154 C C . THR A 1 148 ? -2.501 8.459 3.797 1.00 95.31 148 THR A C 1
ATOM 1156 O O . THR A 1 148 ? -3.394 7.899 3.177 1.00 95.31 148 THR A O 1
ATOM 1159 N N . SER A 1 149 ? -2.068 8.037 4.979 1.00 96.06 149 SER A N 1
ATOM 1160 C CA . SER A 1 149 ? -2.591 6.834 5.623 1.00 96.06 149 SER A CA 1
ATOM 1161 C C . SER A 1 149 ? -4.112 6.929 5.846 1.00 96.06 149 SER A C 1
ATOM 1163 O O . SER A 1 149 ? -4.853 5.992 5.557 1.00 96.06 149 SER A O 1
ATOM 1165 N N . MET A 1 150 ? -4.618 8.106 6.242 1.00 96.50 150 MET A N 1
ATOM 1166 C CA . MET A 1 150 ? -6.058 8.361 6.411 1.00 96.50 150 MET A CA 1
ATOM 1167 C C . MET A 1 150 ? -6.835 8.558 5.102 1.00 96.50 150 MET A C 1
ATOM 1169 O O . MET A 1 150 ? -8.052 8.367 5.087 1.00 96.50 150 MET A O 1
ATOM 1173 N N . MET A 1 151 ? -6.171 8.910 3.997 1.00 94.94 151 MET A N 1
ATOM 1174 C CA . MET A 1 151 ? -6.798 8.890 2.667 1.00 94.94 151 MET A CA 1
ATOM 1175 C C . MET A 1 151 ? -7.190 7.465 2.251 1.00 94.94 151 MET A C 1
ATOM 1177 O O . MET A 1 151 ? -8.151 7.283 1.510 1.00 94.94 151 MET A O 1
ATOM 1181 N N . GLU A 1 152 ? -6.497 6.465 2.785 1.00 95.12 152 GLU A N 1
ATOM 1182 C CA . GLU A 1 152 ? -6.670 5.041 2.481 1.00 95.12 152 GLU A CA 1
ATOM 1183 C C . GLU A 1 152 ? -7.554 4.319 3.507 1.00 95.12 152 GLU A C 1
ATOM 1185 O O . GLU A 1 152 ? -7.599 3.092 3.555 1.00 95.12 152 GLU A O 1
ATOM 1190 N N . ALA A 1 153 ? -8.250 5.084 4.347 1.00 97.62 153 ALA A N 1
ATOM 1191 C CA . ALA A 1 153 ? -9.057 4.562 5.432 1.00 97.62 153 ALA A CA 1
ATOM 1192 C C . ALA A 1 153 ? -10.197 3.658 4.935 1.00 97.62 153 ALA A C 1
ATOM 1194 O O . ALA A 1 153 ? -11.038 4.066 4.125 1.00 97.62 153 ALA A O 1
ATOM 1195 N N . ARG A 1 154 ? -10.284 2.459 5.516 1.00 98.06 154 ARG A N 1
ATOM 1196 C CA . ARG A 1 154 ? -11.327 1.466 5.244 1.00 98.06 154 ARG A CA 1
ATOM 1197 C C . ARG A 1 154 ? -11.998 1.019 6.536 1.00 98.06 154 ARG A C 1
ATOM 1199 O O . ARG A 1 154 ? -11.340 0.634 7.494 1.00 98.06 154 ARG A O 1
ATOM 1206 N N . PHE A 1 155 ? -13.323 1.067 6.558 1.00 98.62 155 PHE A N 1
ATOM 1207 C CA . PHE A 1 155 ? -14.112 0.616 7.700 1.00 98.62 155 PHE A CA 1
ATOM 1208 C C . PHE A 1 155 ? -13.960 -0.890 7.929 1.00 98.62 155 PHE A C 1
ATOM 1210 O O . PHE A 1 155 ? -14.023 -1.655 6.964 1.00 98.62 155 PHE A O 1
ATOM 1217 N N . LEU A 1 156 ? -13.820 -1.292 9.196 1.00 98.38 156 LEU A N 1
ATOM 1218 C CA . LEU A 1 156 ? -13.842 -2.692 9.621 1.00 98.38 156 LEU A CA 1
ATOM 1219 C C . LEU A 1 156 ? -15.065 -2.990 10.500 1.00 98.38 156 LEU A C 1
ATOM 1221 O O . LEU A 1 156 ? -15.879 -3.844 10.156 1.00 98.38 156 LEU A O 1
ATOM 1225 N N . ALA A 1 157 ? -15.208 -2.295 11.633 1.00 97.94 157 ALA A N 1
ATOM 1226 C CA . ALA A 1 157 ? -16.230 -2.601 12.638 1.00 97.94 157 ALA A CA 1
ATOM 1227 C C . ALA A 1 157 ? -16.625 -1.377 13.486 1.00 97.94 157 ALA A C 1
ATOM 1229 O O . ALA A 1 157 ? -15.958 -0.347 13.448 1.00 97.94 157 ALA A O 1
ATOM 1230 N N . GLY A 1 158 ? -17.702 -1.493 14.270 1.00 97.19 158 GLY A N 1
ATOM 1231 C CA . GLY A 1 158 ? -18.254 -0.408 15.095 1.00 97.19 158 GLY A CA 1
ATOM 1232 C C . GLY A 1 158 ? -19.262 0.443 14.327 1.00 97.19 158 GLY A C 1
ATOM 1233 O O . GLY A 1 158 ? -20.011 -0.102 13.524 1.00 97.19 158 GLY A O 1
ATOM 1234 N N . SER A 1 159 ? -19.274 1.754 14.565 1.00 98.06 159 SER A N 1
ATOM 1235 C CA . SER A 1 159 ? -20.237 2.728 14.030 1.00 98.06 159 SER A CA 1
ATOM 1236 C C . SER A 1 159 ? -19.975 3.100 12.560 1.00 98.06 159 SER A C 1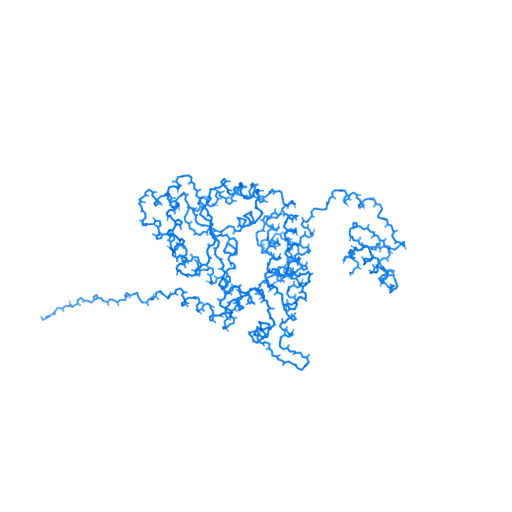
ATOM 1238 O O . SER A 1 159 ? -19.049 3.873 12.274 1.00 98.06 159 SER A O 1
ATOM 1240 N N . PRO A 1 160 ? -20.799 2.638 11.595 1.00 98.00 160 PRO A N 1
ATOM 1241 C CA . PRO A 1 160 ? -20.651 3.033 10.195 1.00 98.00 160 PRO A CA 1
ATOM 1242 C C . PRO A 1 160 ? -20.968 4.518 9.982 1.00 98.00 160 PRO A C 1
ATOM 1244 O O . PRO A 1 160 ? -20.360 5.164 9.128 1.00 98.00 160 PRO A O 1
ATOM 1247 N N . GLN A 1 161 ? -21.886 5.085 10.774 1.00 98.12 161 GLN A N 1
ATOM 1248 C CA . GLN A 1 161 ? -22.267 6.497 10.690 1.00 98.12 161 GLN A CA 1
ATOM 1249 C C . GLN A 1 161 ? -21.094 7.407 11.070 1.00 98.12 161 GLN A C 1
ATOM 1251 O O . GLN A 1 161 ? -20.839 8.399 10.383 1.00 98.12 161 GLN A O 1
ATOM 1256 N N . LEU A 1 162 ? -20.342 7.054 12.121 1.00 98.25 162 LEU A N 1
ATOM 1257 C CA . LEU A 1 162 ? -19.132 7.781 12.511 1.00 98.25 162 LEU A CA 1
ATOM 1258 C C . LEU A 1 162 ? -18.083 7.754 11.393 1.00 98.25 162 LEU A C 1
ATOM 1260 O O . LEU A 1 162 ? -17.541 8.798 11.021 1.00 98.25 162 LEU A O 1
ATOM 1264 N N . PHE A 1 163 ? -17.840 6.581 10.807 1.00 98.62 163 PHE A N 1
ATOM 1265 C CA . PHE A 1 163 ? -16.886 6.441 9.710 1.00 98.62 163 PHE A CA 1
ATOM 1266 C C . PHE A 1 163 ? -17.295 7.233 8.458 1.00 98.62 163 PHE A C 1
ATOM 1268 O O . PHE A 1 163 ? -16.462 7.901 7.839 1.00 98.62 163 PHE A O 1
ATOM 1275 N N . GLN A 1 164 ? -18.577 7.204 8.086 1.00 98.25 164 GLN A N 1
ATOM 1276 C CA . GLN A 1 164 ? -19.093 7.986 6.960 1.00 98.25 164 GLN A CA 1
ATOM 1277 C C . GLN A 1 164 ? -18.969 9.494 7.210 1.00 98.25 164 GLN A C 1
ATOM 1279 O O . GLN A 1 164 ? -18.586 10.240 6.301 1.00 98.25 164 GLN A O 1
ATOM 1284 N N . GLU A 1 165 ? -19.234 9.958 8.439 1.00 98.31 165 GLU A N 1
ATOM 1285 C CA . GLU A 1 165 ? -19.001 11.355 8.804 1.00 98.31 165 GLU A CA 1
ATOM 1286 C C . GLU A 1 165 ? -17.524 11.722 8.635 1.00 98.31 165 GLU A C 1
ATOM 1288 O O . GLU A 1 165 ? -17.221 12.726 7.976 1.00 98.31 165 GLU A O 1
ATOM 1293 N N . PHE A 1 166 ? -16.623 10.899 9.180 1.00 98.38 166 PHE A N 1
ATOM 1294 C CA . PHE A 1 166 ? -15.182 11.073 9.042 1.00 98.38 166 PHE A CA 1
ATOM 1295 C C . PHE A 1 166 ? -14.776 11.174 7.574 1.00 98.38 166 PHE A C 1
ATOM 1297 O O . PHE A 1 166 ? -14.248 12.214 7.181 1.00 98.38 166 PHE A O 1
ATOM 1304 N N . ARG A 1 167 ? -15.101 10.177 6.738 1.00 97.12 167 ARG A N 1
ATOM 1305 C CA . ARG A 1 167 ? -14.741 10.178 5.309 1.00 97.12 167 ARG A CA 1
ATOM 1306 C C . ARG A 1 167 ? -15.212 11.447 4.610 1.00 97.12 167 ARG A C 1
ATOM 1308 O O . ARG A 1 167 ? -14.423 12.115 3.945 1.00 97.12 167 ARG A O 1
ATOM 1315 N N . ARG A 1 168 ? -16.477 11.833 4.802 1.00 96.69 168 ARG A N 1
ATOM 1316 C CA . ARG A 1 168 ? -17.069 13.019 4.163 1.00 96.69 168 ARG A CA 1
ATOM 1317 C C . ARG A 1 168 ? -16.410 14.323 4.614 1.00 96.69 168 ARG A C 1
ATOM 1319 O O . ARG A 1 168 ? -16.226 15.239 3.808 1.00 96.69 168 ARG A O 1
ATOM 1326 N N . ARG A 1 169 ? -16.117 14.479 5.907 1.00 97.25 169 ARG A N 1
ATOM 1327 C CA . ARG A 1 169 ? -15.495 15.709 6.428 1.00 97.25 169 ARG A CA 1
ATOM 1328 C C . ARG A 1 169 ? -14.007 15.766 6.096 1.00 97.25 169 ARG A C 1
ATOM 1330 O O . ARG A 1 169 ? -13.542 16.820 5.666 1.00 97.25 169 ARG A O 1
ATOM 1337 N N . TYR A 1 170 ? -13.301 14.648 6.237 1.00 96.00 170 TYR A N 1
ATOM 1338 C CA . TYR A 1 170 ? -11.884 14.509 5.912 1.00 96.00 170 TYR A CA 1
ATOM 1339 C C . TYR A 1 170 ? -11.624 14.797 4.441 1.00 96.00 170 TYR A C 1
ATOM 1341 O O . TYR A 1 170 ? -10.780 15.627 4.108 1.00 96.00 170 TYR A O 1
ATOM 1349 N N . PHE A 1 171 ? -12.443 14.224 3.561 1.00 93.75 171 PHE A N 1
ATOM 1350 C CA . PHE A 1 171 ? -12.367 14.499 2.137 1.00 93.75 171 PHE A CA 1
ATOM 1351 C C . PHE A 1 171 ? -12.494 16.000 1.826 1.00 93.75 171 PHE A C 1
ATOM 1353 O O . PHE A 1 171 ? -11.606 16.585 1.209 1.00 93.75 171 PHE A O 1
ATOM 1360 N N . ARG A 1 172 ? -13.554 16.655 2.319 1.00 93.44 172 ARG A N 1
ATOM 1361 C CA . ARG A 1 172 ? -13.817 18.081 2.050 1.00 93.44 172 ARG A CA 1
ATOM 1362 C C . ARG A 1 172 ? -12.765 19.024 2.637 1.00 93.44 172 ARG A C 1
ATOM 1364 O O . ARG A 1 172 ? -12.462 20.054 2.036 1.00 93.44 172 ARG A O 1
ATOM 1371 N N . ARG A 1 173 ? -12.256 18.730 3.836 1.00 93.25 173 ARG A N 1
ATOM 1372 C CA . ARG A 1 173 ? -11.322 19.620 4.546 1.00 93.25 173 ARG A CA 1
ATOM 1373 C C . ARG A 1 173 ? -9.865 19.393 4.157 1.00 93.25 173 ARG A C 1
ATOM 1375 O O . ARG A 1 173 ? -9.116 20.363 4.126 1.00 93.25 173 ARG A O 1
ATOM 1382 N N . VAL A 1 174 ? -9.484 18.151 3.862 1.00 92.50 174 VAL A N 1
ATOM 1383 C CA . VAL A 1 174 ? -8.085 17.753 3.670 1.00 92.50 174 VAL A CA 1
ATOM 1384 C C . VAL A 1 174 ? -7.810 17.362 2.223 1.00 92.50 174 VAL A C 1
ATOM 1386 O O . VAL A 1 174 ? -6.945 17.963 1.593 1.00 92.50 174 VAL A O 1
ATOM 1389 N N . VAL A 1 175 ? -8.535 16.380 1.683 1.00 89.56 175 VAL A N 1
ATOM 1390 C CA . VAL A 1 175 ? -8.211 15.779 0.374 1.00 89.56 175 VAL A CA 1
ATOM 1391 C C . VAL A 1 175 ? -8.499 16.737 -0.778 1.00 89.56 175 VAL A C 1
ATOM 1393 O O . VAL A 1 175 ? -7.627 16.971 -1.608 1.00 89.56 175 VAL A O 1
ATOM 1396 N N . ALA A 1 176 ? -9.680 17.358 -0.784 1.00 87.44 176 ALA A N 1
ATOM 1397 C CA . ALA A 1 176 ? -10.121 18.271 -1.838 1.00 87.44 176 ALA A CA 1
ATOM 1398 C C . ALA A 1 176 ? -9.379 19.625 -1.842 1.00 87.44 176 ALA A C 1
ATOM 1400 O O . ALA A 1 176 ? -9.612 20.455 -2.721 1.00 87.44 176 ALA A O 1
ATOM 1401 N N . LYS A 1 177 ? -8.501 19.882 -0.860 1.00 88.50 177 LYS A N 1
ATOM 1402 C CA . LYS A 1 177 ? -7.776 21.149 -0.708 1.00 88.50 177 LYS A CA 1
ATOM 1403 C C . LYS A 1 177 ? -6.268 20.961 -0.854 1.00 88.50 177 LYS A C 1
ATOM 1405 O O . LYS A 1 177 ? -5.666 20.033 -0.313 1.00 88.50 177 LYS A O 1
ATOM 1410 N N . GLY A 1 178 ? -5.638 21.920 -1.534 1.00 87.44 178 GLY A N 1
ATOM 1411 C CA . GLY A 1 178 ? -4.180 22.001 -1.632 1.00 87.44 178 GLY A CA 1
ATOM 1412 C C . GLY A 1 178 ? -3.543 20.841 -2.399 1.00 87.44 178 GLY A C 1
ATOM 1413 O O . GLY A 1 178 ? -2.448 20.424 -2.035 1.00 87.44 178 GLY A O 1
ATOM 1414 N N . ALA A 1 179 ? -4.218 20.325 -3.434 1.00 90.94 179 ALA A N 1
ATOM 1415 C CA . ALA A 1 179 ? -3.715 19.226 -4.259 1.00 90.94 179 ALA A CA 1
ATOM 1416 C C . ALA A 1 179 ? -2.325 19.523 -4.850 1.00 90.94 179 ALA A C 1
ATOM 1418 O O . ALA A 1 179 ? -1.467 18.653 -4.811 1.00 90.94 179 ALA A O 1
ATOM 1419 N N . ASP A 1 180 ? -2.072 20.756 -5.315 1.00 90.75 180 ASP A N 1
ATOM 1420 C CA . ASP A 1 180 ? -0.759 21.164 -5.848 1.00 90.75 180 ASP A CA 1
ATOM 1421 C C . ASP A 1 180 ? 0.354 20.976 -4.807 1.00 90.75 180 ASP A C 1
ATOM 1423 O O . ASP A 1 180 ? 1.293 20.215 -5.024 1.00 90.75 180 ASP A O 1
ATOM 1427 N N . ARG A 1 181 ? 0.181 21.583 -3.626 1.00 91.62 181 ARG A N 1
ATOM 1428 C CA . ARG A 1 181 ? 1.127 21.474 -2.507 1.00 91.62 181 ARG A CA 1
ATOM 1429 C C . ARG A 1 181 ? 1.303 20.028 -2.042 1.00 91.62 181 ARG A C 1
ATOM 1431 O O . ARG A 1 181 ? 2.393 19.629 -1.650 1.00 91.62 181 ARG A O 1
ATOM 1438 N N . PHE A 1 182 ? 0.227 19.241 -2.045 1.00 93.50 182 PHE A N 1
ATOM 1439 C CA . PHE A 1 182 ? 0.283 17.822 -1.699 1.00 93.50 182 PHE A CA 1
ATOM 1440 C C . PHE A 1 182 ? 1.134 17.030 -2.700 1.00 93.50 182 PHE A C 1
ATOM 1442 O O . PHE A 1 182 ? 2.007 16.273 -2.280 1.00 93.50 182 PHE A O 1
ATOM 1449 N N . ILE A 1 183 ? 0.920 17.243 -4.003 1.00 93.88 183 ILE A N 1
ATOM 1450 C CA . ILE A 1 183 ? 1.693 16.606 -5.077 1.00 93.88 183 ILE A CA 1
ATOM 1451 C C . ILE A 1 183 ? 3.171 16.976 -4.958 1.00 93.88 183 ILE A C 1
ATOM 1453 O O . ILE A 1 183 ? 4.020 16.092 -4.989 1.00 93.88 183 ILE A O 1
ATOM 1457 N N . GLU A 1 184 ? 3.488 18.259 -4.776 1.00 93.50 184 GLU A N 1
ATOM 1458 C CA . GLU A 1 184 ? 4.871 18.730 -4.642 1.00 93.50 184 GLU A CA 1
ATOM 1459 C C . GLU A 1 184 ? 5.592 18.072 -3.464 1.00 93.50 184 GLU A C 1
ATOM 1461 O O . GLU A 1 184 ? 6.673 17.510 -3.651 1.00 93.50 184 GLU A O 1
ATOM 1466 N N . ARG A 1 185 ? 4.967 18.061 -2.278 1.00 94.81 185 ARG A N 1
ATOM 1467 C CA . ARG A 1 185 ? 5.547 17.407 -1.097 1.00 94.81 185 ARG A CA 1
ATOM 1468 C C . ARG A 1 185 ? 5.702 15.899 -1.289 1.00 94.81 185 ARG A C 1
ATOM 1470 O O . ARG A 1 185 ? 6.713 15.343 -0.872 1.00 94.81 185 ARG A O 1
ATOM 1477 N N . LYS A 1 186 ? 4.747 15.225 -1.941 1.00 94.75 186 LYS A N 1
ATOM 1478 C CA . LYS A 1 186 ? 4.863 13.784 -2.217 1.00 94.75 186 LYS A CA 1
ATOM 1479 C C . LYS A 1 186 ? 5.958 13.448 -3.209 1.00 94.75 186 LYS A C 1
ATOM 1481 O O . LYS A 1 186 ? 6.658 12.457 -3.027 1.00 94.75 186 LYS A O 1
ATOM 1486 N N . LEU A 1 187 ? 6.145 14.285 -4.221 1.00 93.88 187 LEU A N 1
ATOM 1487 C CA . LEU A 1 187 ? 7.266 14.146 -5.140 1.00 93.88 187 LEU A CA 1
ATOM 1488 C C . LEU A 1 187 ? 8.609 14.380 -4.445 1.00 93.88 187 LEU A C 1
ATOM 1490 O O . LEU A 1 187 ? 9.591 13.740 -4.804 1.00 93.88 187 LEU A O 1
ATOM 1494 N N . GLU A 1 188 ? 8.666 15.274 -3.460 1.00 94.25 188 GLU A N 1
ATOM 1495 C CA . GLU A 1 188 ? 9.864 15.474 -2.648 1.00 94.25 188 GLU A CA 1
ATOM 1496 C C . GLU A 1 188 ? 10.173 14.272 -1.749 1.00 94.25 188 GLU A C 1
ATOM 1498 O O . GLU A 1 188 ? 11.301 13.785 -1.780 1.00 94.25 188 GLU A O 1
ATOM 1503 N N . GLU A 1 189 ? 9.181 13.739 -1.022 1.00 94.69 189 GLU A N 1
ATOM 1504 C CA . GLU A 1 189 ? 9.333 12.480 -0.271 1.00 94.69 189 GLU A CA 1
ATOM 1505 C C . GLU A 1 189 ? 9.834 11.360 -1.185 1.00 94.69 189 GLU A C 1
ATOM 1507 O O . GLU A 1 189 ? 10.746 10.616 -0.824 1.00 94.69 189 GLU A O 1
ATOM 1512 N N . ARG A 1 190 ? 9.288 11.281 -2.404 1.00 94.44 190 ARG A N 1
ATOM 1513 C CA . ARG A 1 190 ? 9.672 10.248 -3.358 1.00 94.44 190 ARG A CA 1
ATOM 1514 C C . ARG A 1 190 ? 11.101 10.397 -3.874 1.00 94.44 190 ARG A C 1
ATOM 1516 O O . ARG A 1 190 ? 11.799 9.394 -3.973 1.00 94.44 190 ARG A O 1
ATOM 1523 N N . ARG A 1 191 ? 11.563 11.624 -4.149 1.00 93.19 191 ARG A N 1
ATOM 1524 C CA . ARG A 1 191 ? 12.967 11.878 -4.525 1.00 93.19 191 ARG A CA 1
ATOM 1525 C C . ARG A 1 191 ? 13.935 11.421 -3.435 1.00 93.19 191 ARG A C 1
ATOM 1527 O O . ARG A 1 191 ? 14.862 10.684 -3.741 1.00 93.19 191 ARG A O 1
ATOM 1534 N N . ARG A 1 192 ? 13.655 11.754 -2.172 1.00 93.12 192 ARG A N 1
ATOM 1535 C CA . ARG A 1 192 ? 14.477 11.322 -1.026 1.00 93.12 192 ARG A CA 1
ATOM 1536 C C . ARG A 1 192 ? 14.515 9.801 -0.876 1.00 93.12 192 ARG A C 1
ATOM 1538 O O . ARG A 1 192 ? 15.541 9.229 -0.522 1.00 93.12 192 ARG A O 1
ATOM 1545 N N . GLU A 1 193 ? 13.400 9.119 -1.144 1.00 91.31 193 GLU A N 1
ATOM 1546 C CA . GLU A 1 193 ? 13.400 7.655 -1.156 1.00 91.31 193 GLU A CA 1
ATOM 1547 C C . GLU A 1 193 ? 14.254 7.090 -2.308 1.00 91.31 193 GLU A C 1
ATOM 1549 O O . GLU A 1 193 ? 14.963 6.113 -2.085 1.00 91.31 193 GLU A O 1
ATOM 1554 N N . TYR A 1 194 ? 14.255 7.698 -3.499 1.00 92.31 194 TYR A N 1
ATOM 1555 C CA . TYR A 1 194 ? 15.150 7.276 -4.588 1.00 92.31 194 TYR A CA 1
ATOM 1556 C C . TYR A 1 194 ? 16.628 7.467 -4.254 1.00 92.31 194 TYR A C 1
ATOM 1558 O O . TYR A 1 194 ? 17.422 6.580 -4.538 1.00 92.31 194 TYR A O 1
ATOM 1566 N N . GLU A 1 195 ? 16.999 8.568 -3.603 1.00 90.00 195 GLU A N 1
ATOM 1567 C CA . GLU A 1 195 ? 18.381 8.795 -3.153 1.00 90.00 195 GLU A CA 1
ATOM 1568 C C . GLU A 1 195 ? 18.860 7.677 -2.209 1.00 90.00 195 GLU A C 1
ATOM 1570 O O . GLU A 1 195 ? 20.018 7.272 -2.252 1.00 90.00 195 GLU A O 1
ATOM 1575 N N . LYS A 1 196 ? 17.953 7.121 -1.393 1.00 87.69 196 LYS A N 1
ATOM 1576 C CA . LYS A 1 196 ? 18.259 6.025 -0.462 1.00 87.69 196 LYS A CA 1
ATOM 1577 C C . LYS A 1 196 ? 18.249 4.636 -1.108 1.00 87.69 196 LYS A C 1
ATOM 1579 O O . LYS A 1 196 ? 19.047 3.788 -0.724 1.00 87.69 196 LYS A O 1
ATOM 1584 N N . PHE A 1 197 ? 17.304 4.374 -2.011 1.00 82.50 197 PHE A N 1
ATOM 1585 C CA . PHE A 1 197 ? 17.048 3.038 -2.575 1.00 82.50 197 PHE A CA 1
ATOM 1586 C C . PHE A 1 197 ? 17.521 2.879 -4.025 1.00 82.50 197 PHE A C 1
ATOM 1588 O O . PHE A 1 197 ? 17.212 1.866 -4.650 1.00 82.50 197 PHE A O 1
ATOM 1595 N N . GLY A 1 198 ? 18.249 3.865 -4.550 1.00 80.31 198 GLY A N 1
ATOM 1596 C CA . GLY A 1 198 ? 18.838 3.874 -5.882 1.00 80.31 198 GLY A CA 1
ATOM 1597 C C . GLY A 1 198 ? 18.064 4.724 -6.896 1.00 80.31 198 GLY A C 1
ATOM 1598 O O . GLY A 1 198 ? 16.834 4.703 -6.991 1.00 80.31 198 GLY A O 1
ATOM 1599 N N . GLU A 1 199 ? 18.821 5.470 -7.702 1.00 81.88 199 GLU A N 1
ATOM 1600 C CA . GLU A 1 199 ? 18.287 6.435 -8.665 1.00 81.88 199 GLU A CA 1
ATOM 1601 C C . GLU A 1 199 ? 18.081 5.865 -10.078 1.00 81.88 199 GLU A C 1
ATOM 1603 O O . GLU A 1 199 ? 17.796 6.613 -11.014 1.00 81.88 199 GLU A O 1
ATOM 1608 N N . THR A 1 200 ? 18.166 4.552 -10.258 1.00 79.19 200 THR A N 1
ATOM 1609 C CA . THR A 1 200 ? 17.905 3.882 -11.539 1.00 79.19 200 THR A CA 1
ATOM 1610 C C . THR A 1 200 ? 16.866 2.778 -11.365 1.00 79.19 200 THR A C 1
ATOM 1612 O O . THR A 1 200 ? 16.671 2.271 -10.264 1.00 79.19 200 THR A O 1
ATOM 1615 N N . VAL A 1 201 ? 16.170 2.433 -12.448 1.00 73.06 201 VAL A N 1
ATOM 1616 C CA . VAL A 1 201 ? 15.284 1.257 -12.490 1.00 73.06 201 VAL A CA 1
ATOM 1617 C C . VAL A 1 201 ? 16.114 -0.034 -12.597 1.00 73.06 201 VAL A C 1
ATOM 1619 O O . VAL A 1 201 ? 15.689 -1.076 -12.116 1.00 73.06 201 VAL A O 1
ATOM 1622 N N . TYR A 1 202 ? 17.331 0.042 -13.149 1.00 84.19 202 TYR A N 1
ATOM 1623 C CA . TYR A 1 202 ? 18.225 -1.097 -13.403 1.00 84.19 202 TYR A CA 1
ATOM 1624 C C . TYR A 1 202 ? 19.173 -1.406 -12.235 1.00 84.19 202 TYR A C 1
ATOM 1626 O O . TYR A 1 202 ? 20.377 -1.573 -12.423 1.00 84.19 202 TYR A O 1
ATOM 1634 N N . LEU A 1 203 ? 18.657 -1.400 -11.007 1.00 89.12 203 LEU A N 1
ATOM 1635 C CA . LEU A 1 203 ? 19.448 -1.789 -9.838 1.00 89.12 203 LEU A CA 1
ATOM 1636 C C . LEU A 1 203 ? 19.620 -3.301 -9.816 1.00 89.12 203 LEU A C 1
ATOM 1638 O O . LEU A 1 203 ? 18.641 -4.012 -9.999 1.00 89.12 203 LEU A O 1
ATOM 1642 N N . LEU A 1 204 ? 20.833 -3.765 -9.516 1.00 92.00 204 LEU A N 1
ATOM 1643 C CA . LEU A 1 204 ? 21.127 -5.195 -9.439 1.00 92.00 204 LEU A CA 1
ATOM 1644 C C . LEU A 1 204 ? 20.328 -5.899 -8.340 1.00 92.00 204 LEU A C 1
ATOM 1646 O O . LEU A 1 204 ? 19.859 -6.999 -8.576 1.00 92.00 204 LEU A O 1
ATOM 1650 N N . GLU A 1 205 ? 20.122 -5.257 -7.186 1.00 95.75 205 GLU A N 1
ATOM 1651 C CA . GLU A 1 205 ? 19.306 -5.779 -6.080 1.00 95.75 205 GLU A CA 1
ATOM 1652 C C . GLU A 1 205 ? 18.250 -4.734 -5.671 1.00 95.75 205 GLU A C 1
ATOM 1654 O O . GLU A 1 205 ? 18.440 -3.968 -4.718 1.00 95.75 205 GLU A O 1
ATOM 1659 N N . PRO A 1 206 ? 17.154 -4.599 -6.440 1.00 96.75 206 PRO A N 1
ATOM 1660 C CA . PRO A 1 206 ? 16.175 -3.540 -6.234 1.00 96.75 206 PRO A CA 1
ATOM 1661 C C . PRO A 1 206 ? 15.294 -3.810 -5.009 1.00 96.75 206 PRO A C 1
ATOM 1663 O O . PRO A 1 206 ? 15.021 -4.949 -4.635 1.00 96.75 206 PRO A O 1
ATOM 1666 N N . ASN A 1 207 ? 14.752 -2.745 -4.420 1.00 97.50 207 ASN A N 1
ATOM 1667 C CA . ASN A 1 207 ? 13.657 -2.860 -3.468 1.00 97.50 207 ASN A CA 1
ATOM 1668 C C . ASN A 1 207 ? 12.310 -2.885 -4.210 1.00 97.50 207 ASN A C 1
ATOM 1670 O O . ASN A 1 207 ? 11.909 -1.875 -4.795 1.00 97.50 207 ASN A O 1
ATOM 1674 N N . VAL A 1 208 ? 11.572 -3.994 -4.125 1.00 97.25 208 VAL A N 1
ATOM 1675 C CA . VAL A 1 208 ? 10.320 -4.239 -4.881 1.00 97.25 208 VAL A CA 1
ATOM 1676 C C . VAL A 1 208 ? 9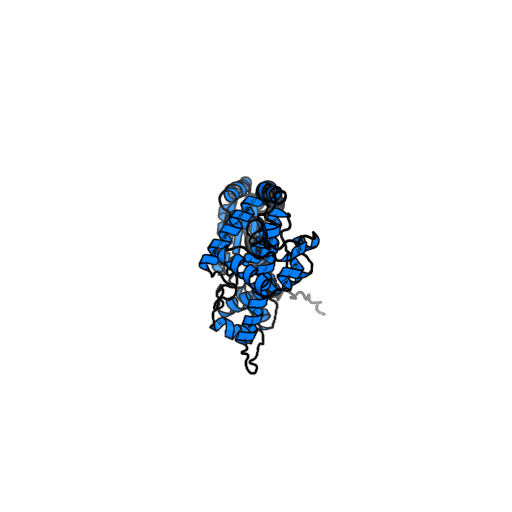.245 -3.180 -4.596 1.00 97.25 208 VAL A C 1
ATOM 1678 O O . VAL A 1 208 ? 8.414 -2.837 -5.443 1.00 97.25 208 VAL A O 1
ATOM 1681 N N . LYS A 1 209 ? 9.267 -2.606 -3.390 1.00 96.75 209 LYS A N 1
ATOM 1682 C CA . LYS A 1 209 ? 8.316 -1.581 -2.961 1.00 96.75 209 LYS A CA 1
ATOM 1683 C C . LYS A 1 209 ? 8.821 -0.164 -3.204 1.00 96.75 209 LYS A C 1
ATOM 1685 O O . LYS A 1 209 ? 8.034 0.681 -3.622 1.00 96.75 209 LYS A O 1
ATOM 1690 N N . LYS A 1 210 ? 10.084 0.121 -2.882 1.00 96.50 210 LYS A N 1
ATOM 1691 C CA . LYS A 1 210 ? 10.620 1.484 -2.728 1.00 96.50 210 LYS A CA 1
ATOM 1692 C C . LYS A 1 210 ? 11.604 1.918 -3.808 1.00 96.50 210 LYS A C 1
ATOM 1694 O O . LYS A 1 210 ? 11.877 3.118 -3.853 1.00 96.50 210 LYS A O 1
ATOM 1699 N N . SER A 1 211 ? 12.117 1.039 -4.662 1.00 95.69 211 SER A N 1
ATOM 1700 C CA . SER A 1 211 ? 12.934 1.463 -5.809 1.00 95.69 211 SER A CA 1
ATOM 1701 C C . SER A 1 211 ? 12.069 2.095 -6.909 1.00 95.69 211 SER A C 1
ATOM 1703 O O . SER A 1 211 ? 10.835 2.059 -6.843 1.00 95.69 211 SER A O 1
ATOM 1705 N N . LYS A 1 212 ? 12.708 2.738 -7.896 1.00 94.69 212 LYS A N 1
ATOM 1706 C CA . LYS A 1 212 ? 12.022 3.297 -9.075 1.00 94.69 212 LYS A CA 1
ATOM 1707 C C . LYS A 1 212 ? 11.249 2.204 -9.810 1.00 94.69 212 LYS A C 1
ATOM 1709 O O . LYS A 1 212 ? 11.791 1.134 -10.059 1.00 94.69 212 LYS A O 1
ATOM 1714 N N . GLY A 1 213 ? 9.988 2.475 -10.133 1.00 95.00 213 GLY A N 1
ATOM 1715 C CA . GLY A 1 213 ? 9.089 1.504 -10.753 1.00 95.00 213 GLY A CA 1
ATOM 1716 C C . GLY A 1 213 ? 8.490 0.479 -9.788 1.00 95.00 213 GLY A C 1
ATOM 1717 O O . GLY A 1 213 ? 7.768 -0.410 -10.229 1.00 95.00 213 GLY A O 1
ATOM 1718 N N . GLY A 1 214 ? 8.768 0.589 -8.485 1.00 96.62 214 GLY A N 1
ATOM 1719 C CA . GLY A 1 214 ? 8.191 -0.274 -7.457 1.00 96.62 214 GLY A CA 1
ATOM 1720 C C . GLY A 1 214 ? 6.763 0.116 -7.058 1.00 96.62 214 GLY A C 1
ATOM 1721 O O . GLY A 1 214 ? 6.215 1.138 -7.483 1.00 96.62 214 GLY A O 1
ATOM 1722 N N . LEU A 1 215 ? 6.164 -0.673 -6.161 1.00 97.50 215 LEU A N 1
ATOM 1723 C CA . LEU A 1 215 ? 4.772 -0.489 -5.708 1.00 97.50 215 LEU A CA 1
ATOM 1724 C C . LEU A 1 215 ? 4.479 0.917 -5.151 1.00 97.50 215 LEU A C 1
ATOM 1726 O O . LEU A 1 215 ? 3.361 1.414 -5.286 1.00 97.50 215 LEU A O 1
ATOM 1730 N N . ARG A 1 216 ? 5.469 1.585 -4.544 1.00 97.06 216 ARG A N 1
ATOM 1731 C CA . ARG A 1 216 ? 5.302 2.939 -4.002 1.00 97.06 216 ARG A CA 1
ATOM 1732 C C . ARG A 1 216 ? 4.994 3.972 -5.084 1.00 97.06 216 ARG A C 1
ATOM 1734 O O . ARG A 1 216 ? 4.256 4.914 -4.799 1.00 97.06 216 ARG A O 1
ATOM 1741 N N . ASP A 1 217 ? 5.505 3.807 -6.300 1.00 97.44 217 ASP A N 1
ATOM 1742 C CA . ASP A 1 217 ? 5.231 4.736 -7.403 1.00 97.44 217 ASP A CA 1
ATOM 1743 C C . ASP A 1 217 ? 3.760 4.643 -7.827 1.00 97.44 217 ASP A C 1
ATOM 1745 O O . ASP A 1 217 ? 3.101 5.666 -8.029 1.00 97.44 217 ASP A O 1
ATOM 1749 N N . LEU A 1 218 ? 3.206 3.427 -7.828 1.00 97.19 218 LEU A N 1
ATOM 1750 C CA . LEU A 1 218 ? 1.780 3.199 -8.049 1.00 97.19 218 LEU A CA 1
ATOM 1751 C C . LEU A 1 218 ? 0.919 3.813 -6.936 1.00 97.19 218 LEU A C 1
ATOM 1753 O O . LEU A 1 218 ? -0.109 4.430 -7.223 1.00 97.19 218 LEU A O 1
ATOM 1757 N N . HIS A 1 219 ? 1.342 3.701 -5.672 1.00 97.25 219 HIS A N 1
ATOM 1758 C CA . HIS A 1 219 ? 0.648 4.354 -4.553 1.00 97.25 219 HIS A CA 1
ATOM 1759 C C . HIS A 1 219 ? 0.664 5.875 -4.697 1.00 97.25 219 HIS A C 1
ATOM 1761 O O . HIS A 1 219 ? -0.362 6.520 -4.494 1.00 97.25 219 HIS A O 1
ATOM 1767 N N . VAL A 1 220 ? 1.792 6.459 -5.114 1.00 96.75 220 VAL A N 1
ATOM 1768 C CA . VAL A 1 220 ? 1.887 7.900 -5.391 1.00 96.75 220 VAL A CA 1
ATOM 1769 C C . VAL A 1 220 ? 0.914 8.307 -6.498 1.00 96.75 220 VAL A C 1
ATOM 1771 O O . VAL A 1 220 ? 0.196 9.294 -6.325 1.00 96.75 220 VAL A O 1
ATOM 1774 N N . LEU A 1 221 ? 0.822 7.538 -7.589 1.00 96.88 221 LEU A N 1
ATOM 1775 C CA . LEU A 1 221 ? -0.175 7.764 -8.641 1.00 96.88 221 LEU A CA 1
ATOM 1776 C C . LEU A 1 221 ? -1.599 7.762 -8.069 1.00 96.88 221 LEU A C 1
ATOM 1778 O O . LEU A 1 221 ? -2.356 8.698 -8.328 1.00 96.88 221 LEU A O 1
ATOM 1782 N N . GLN A 1 222 ? -1.960 6.767 -7.255 1.00 96.62 222 GLN A N 1
ATOM 1783 C CA . GLN A 1 222 ? -3.295 6.666 -6.649 1.00 96.62 222 GLN A CA 1
ATOM 1784 C C . GLN A 1 222 ? -3.583 7.825 -5.685 1.00 96.62 222 GLN A C 1
ATOM 1786 O O . GLN A 1 222 ? -4.657 8.423 -5.742 1.00 96.62 222 GLN A O 1
ATOM 1791 N N . TRP A 1 223 ? -2.623 8.210 -4.841 1.00 96.62 223 TRP A N 1
ATOM 1792 C CA . TRP A 1 223 ? -2.768 9.342 -3.920 1.00 96.62 223 TRP A CA 1
ATOM 1793 C C . TRP A 1 223 ? -2.971 10.661 -4.652 1.00 96.62 223 TRP A C 1
ATOM 1795 O O . TRP A 1 223 ? -3.809 11.476 -4.257 1.00 96.62 223 TRP A O 1
ATOM 1805 N N . ILE A 1 224 ? -2.216 10.874 -5.728 1.00 95.94 224 ILE A N 1
ATOM 1806 C CA . ILE A 1 224 ? -2.345 12.058 -6.576 1.00 95.94 224 ILE A CA 1
ATOM 1807 C C . ILE A 1 224 ? -3.680 12.026 -7.323 1.00 95.94 224 ILE A C 1
ATOM 1809 O O . ILE A 1 224 ? -4.369 13.046 -7.363 1.00 95.94 224 ILE A O 1
ATOM 1813 N N . GLY A 1 225 ? -4.090 10.863 -7.832 1.00 95.31 225 GLY A N 1
ATOM 1814 C CA . GLY A 1 225 ? -5.406 10.648 -8.430 1.00 95.31 225 GLY A CA 1
ATOM 1815 C C . GLY A 1 225 ? -6.544 10.994 -7.474 1.00 95.31 225 GLY A C 1
ATOM 1816 O O . GLY A 1 225 ? -7.459 11.741 -7.830 1.00 95.31 225 GLY A O 1
ATOM 1817 N N . MET A 1 226 ? -6.436 10.565 -6.219 1.00 94.25 226 MET A N 1
ATOM 1818 C CA . MET A 1 226 ? -7.423 10.861 -5.189 1.00 94.25 226 MET A CA 1
ATOM 1819 C C . MET A 1 226 ? -7.453 12.354 -4.848 1.00 94.25 226 MET A C 1
ATOM 1821 O O . MET A 1 226 ? -8.530 12.942 -4.757 1.00 94.25 226 MET A O 1
ATOM 1825 N N . ALA A 1 227 ? -6.290 12.989 -4.691 1.00 93.62 227 ALA A N 1
ATOM 1826 C CA . ALA A 1 227 ? -6.193 14.407 -4.346 1.00 93.62 227 ALA A CA 1
ATOM 1827 C C . ALA A 1 227 ? -6.646 15.337 -5.485 1.00 93.62 227 ALA A C 1
ATOM 1829 O O . ALA A 1 227 ? -7.280 16.362 -5.232 1.00 93.62 227 ALA A O 1
ATOM 1830 N N . ARG A 1 228 ? -6.313 15.007 -6.739 1.00 93.56 228 ARG A N 1
ATOM 1831 C CA . ARG A 1 228 ? -6.595 15.855 -7.906 1.00 93.56 228 ARG A CA 1
ATOM 1832 C C . ARG A 1 228 ? -7.968 15.589 -8.505 1.00 93.56 228 ARG A C 1
ATOM 1834 O O . ARG A 1 228 ? -8.674 16.535 -8.844 1.00 93.56 228 ARG A O 1
ATOM 1841 N N . TYR A 1 229 ? -8.313 14.317 -8.658 1.00 92.94 229 TYR A N 1
ATOM 1842 C CA . TYR A 1 229 ? -9.469 13.879 -9.434 1.00 92.94 229 TYR A CA 1
ATOM 1843 C C . TYR A 1 229 ? -10.531 13.184 -8.597 1.00 92.94 229 TYR A C 1
ATOM 1845 O O . TYR A 1 229 ? -11.563 12.807 -9.143 1.00 92.94 229 TYR A O 1
ATOM 1853 N N . GLN A 1 230 ? -10.323 13.040 -7.284 1.00 92.62 230 GLN A N 1
ATOM 1854 C CA . GLN A 1 230 ? -11.274 12.376 -6.388 1.00 92.62 230 GLN A CA 1
ATOM 1855 C C . GLN A 1 230 ? -11.540 10.919 -6.803 1.00 92.62 230 GLN A C 1
ATOM 1857 O O . GLN A 1 230 ? -12.662 10.430 -6.658 1.00 92.62 230 GLN A O 1
ATOM 1862 N N . ALA A 1 231 ? -10.526 10.274 -7.382 1.00 94.06 231 ALA A N 1
ATOM 1863 C CA . ALA A 1 231 ? -10.545 8.892 -7.841 1.00 94.06 231 ALA A CA 1
ATOM 1864 C C . ALA A 1 231 ? -9.460 8.118 -7.083 1.00 94.06 231 ALA A C 1
ATOM 1866 O O . ALA A 1 231 ? -8.274 8.411 -7.227 1.00 94.06 231 ALA A O 1
ATOM 1867 N N . ALA A 1 232 ? -9.871 7.195 -6.217 1.00 88.31 232 ALA A N 1
ATOM 1868 C CA . ALA A 1 232 ? -8.992 6.509 -5.272 1.00 88.31 232 ALA A CA 1
ATOM 1869 C C . ALA A 1 232 ? -8.277 5.293 -5.878 1.00 88.31 232 ALA A C 1
ATOM 1871 O O . ALA A 1 232 ? -7.274 4.836 -5.333 1.00 88.31 232 ALA A O 1
ATOM 1872 N N . THR A 1 233 ? -8.776 4.761 -6.995 1.00 94.44 233 THR A N 1
ATOM 1873 C CA . THR A 1 233 ? -8.245 3.548 -7.627 1.00 94.44 233 THR A CA 1
ATOM 1874 C C . THR A 1 233 ? -7.880 3.791 -9.090 1.00 94.44 233 THR A C 1
ATOM 1876 O O . THR A 1 233 ? -8.405 4.698 -9.736 1.00 94.44 233 THR A O 1
ATOM 1879 N N . ILE A 1 234 ? -6.995 2.950 -9.640 1.00 95.81 234 ILE A N 1
ATOM 1880 C CA . ILE A 1 234 ? -6.679 2.964 -11.080 1.00 95.81 234 ILE A CA 1
ATOM 1881 C C . ILE A 1 234 ? -7.918 2.677 -11.940 1.00 95.81 234 ILE A C 1
ATOM 1883 O O . ILE A 1 234 ? -8.035 3.221 -13.035 1.00 95.81 234 ILE A O 1
ATOM 1887 N N . GLN A 1 235 ? -8.866 1.889 -11.418 1.00 96.44 235 GLN A N 1
ATOM 1888 C CA . GLN A 1 235 ? -10.156 1.642 -12.058 1.00 96.44 235 GLN A CA 1
ATOM 1889 C C . GLN A 1 235 ? -10.965 2.938 -12.143 1.00 96.44 235 GLN A C 1
ATOM 1891 O O . GLN A 1 235 ? -11.312 3.362 -13.235 1.00 96.44 235 GLN A O 1
ATOM 1896 N N . GLU A 1 236 ? -11.166 3.633 -11.019 1.00 96.56 236 GLU A N 1
ATOM 1897 C CA . GLU A 1 236 ? -11.918 4.895 -10.991 1.00 96.56 236 GLU A CA 1
ATOM 1898 C C . GLU A 1 236 ? -11.282 5.982 -11.871 1.00 96.56 236 GLU A C 1
ATOM 1900 O O . GLU A 1 236 ? -11.987 6.791 -12.472 1.00 96.56 236 GLU A O 1
ATOM 1905 N N . LEU A 1 237 ? -9.947 6.021 -11.954 1.00 96.56 237 LEU A N 1
ATOM 1906 C CA . LEU A 1 237 ? -9.237 6.924 -12.864 1.00 96.56 237 LEU A CA 1
ATOM 1907 C C . LEU A 1 237 ? -9.518 6.588 -14.337 1.00 96.56 237 LEU A C 1
ATOM 1909 O O . LEU A 1 237 ? -9.613 7.494 -15.164 1.00 96.56 237 LEU A O 1
ATOM 1913 N N . THR A 1 238 ? -9.669 5.307 -14.663 1.00 96.69 238 THR A N 1
ATOM 1914 C CA . THR A 1 238 ? -9.969 4.831 -16.021 1.00 96.69 238 THR A CA 1
ATOM 1915 C C . THR A 1 238 ? -11.432 5.068 -16.378 1.00 96.69 238 THR A C 1
ATOM 1917 O O . THR A 1 238 ? -11.714 5.630 -17.433 1.00 96.69 238 THR A O 1
ATOM 1920 N N . ASP A 1 239 ? -12.357 4.751 -15.470 1.00 96.06 239 ASP A N 1
ATOM 1921 C CA . ASP A 1 239 ? -13.801 4.961 -15.648 1.00 96.06 239 ASP A CA 1
ATOM 1922 C C . ASP A 1 239 ? -14.139 6.441 -15.898 1.00 96.06 239 ASP A C 1
ATOM 1924 O O . ASP A 1 239 ? -15.103 6.769 -16.586 1.00 96.06 239 ASP A O 1
ATOM 1928 N N . ARG A 1 240 ? -13.318 7.357 -15.365 1.00 95.50 240 ARG A N 1
ATOM 1929 C CA . ARG A 1 240 ? -13.431 8.812 -15.569 1.00 95.50 240 ARG A CA 1
ATOM 1930 C C . ARG A 1 240 ? -12.633 9.341 -16.768 1.00 95.50 240 ARG A C 1
ATOM 1932 O O . ARG A 1 240 ? -12.555 10.555 -16.943 1.00 95.50 240 ARG A O 1
ATOM 1939 N N . GLY A 1 241 ? -12.006 8.472 -17.560 1.00 92.75 241 GLY A N 1
ATOM 1940 C CA . GLY A 1 241 ? -11.224 8.840 -18.747 1.00 92.75 241 GLY A CA 1
ATOM 1941 C C . GLY A 1 241 ? -9.896 9.550 -18.457 1.00 92.75 241 GLY A C 1
ATOM 1942 O O . GLY A 1 241 ? -9.331 10.186 -19.344 1.00 92.75 241 GLY A O 1
ATOM 1943 N N . ILE A 1 242 ? -9.389 9.484 -17.221 1.00 93.88 242 ILE A N 1
ATOM 1944 C CA . ILE A 1 242 ? -8.125 10.128 -16.829 1.00 93.88 242 ILE A CA 1
ATOM 1945 C C . ILE A 1 242 ? -6.935 9.246 -17.220 1.00 93.88 242 ILE A C 1
ATOM 1947 O O . ILE A 1 242 ? -5.918 9.755 -17.705 1.00 93.88 242 ILE A O 1
ATOM 1951 N N . LEU A 1 243 ? -7.066 7.935 -17.011 1.00 94.00 243 LEU A N 1
ATOM 1952 C CA . LEU A 1 243 ? -6.151 6.918 -17.525 1.00 94.00 243 LEU A CA 1
ATOM 1953 C C . LEU A 1 243 ? -6.762 6.250 -18.754 1.00 94.00 243 LEU A C 1
ATOM 1955 O O . LEU A 1 243 ? -7.974 6.045 -18.817 1.00 94.00 243 LEU A O 1
ATOM 1959 N N . SER A 1 244 ? -5.921 5.906 -19.729 1.00 94.88 244 SER A N 1
ATOM 1960 C CA . SER A 1 244 ? -6.373 5.101 -20.861 1.00 94.88 244 SER A CA 1
ATOM 1961 C C . SER A 1 244 ? -6.569 3.642 -20.439 1.00 94.88 244 SER A C 1
ATOM 1963 O O . SER A 1 244 ? -5.978 3.172 -19.465 1.00 94.88 244 SER A O 1
ATOM 1965 N N . ARG A 1 245 ? -7.354 2.880 -21.212 1.00 95.19 245 ARG A N 1
ATOM 1966 C CA . ARG A 1 245 ? -7.496 1.431 -20.996 1.00 95.19 245 ARG A CA 1
ATOM 1967 C C . ARG A 1 245 ? -6.153 0.696 -21.105 1.00 95.19 245 ARG A C 1
ATOM 1969 O O . ARG A 1 245 ? -5.943 -0.276 -20.391 1.00 95.19 245 ARG A O 1
ATOM 1976 N N . GLN A 1 246 ? -5.252 1.164 -21.969 1.00 95.19 246 GLN A N 1
ATOM 1977 C CA . GLN A 1 246 ? -3.906 0.601 -22.106 1.00 95.19 246 GLN A CA 1
ATOM 1978 C C . GLN A 1 246 ? -3.073 0.846 -20.842 1.00 95.19 246 GLN A C 1
ATOM 1980 O O . GLN A 1 246 ? -2.489 -0.095 -20.308 1.00 95.19 246 GLN A O 1
ATOM 1985 N N . ASP A 1 247 ? -3.089 2.075 -20.312 1.00 95.81 247 ASP A N 1
ATOM 1986 C CA . ASP A 1 247 ? -2.395 2.407 -19.061 1.00 95.81 247 ASP A CA 1
ATOM 1987 C C . ASP A 1 247 ? -2.953 1.586 -17.888 1.00 95.81 247 ASP A C 1
ATOM 1989 O O . ASP A 1 247 ? -2.196 1.098 -17.053 1.00 95.81 247 ASP A O 1
ATOM 1993 N N . TYR A 1 248 ? -4.275 1.396 -17.833 1.00 97.25 248 TYR A N 1
ATOM 1994 C CA . TYR A 1 248 ? -4.925 0.566 -16.818 1.00 97.25 248 TYR A CA 1
ATOM 1995 C C . TYR A 1 248 ? -4.426 -0.881 -16.828 1.00 97.25 248 TYR A C 1
ATOM 1997 O O . TYR A 1 248 ? -4.092 -1.415 -15.768 1.00 97.25 248 TYR A O 1
ATOM 2005 N N . VAL A 1 249 ? -4.379 -1.509 -18.009 1.00 97.62 249 VAL A N 1
ATOM 2006 C CA . VAL A 1 249 ? -3.905 -2.892 -18.163 1.00 97.62 249 VAL A CA 1
ATOM 2007 C C . VAL A 1 249 ? -2.445 -2.985 -17.731 1.00 97.62 249 VAL A C 1
ATOM 2009 O O . VAL A 1 249 ? -2.137 -3.770 -16.840 1.00 97.62 249 VAL A O 1
ATOM 2012 N N . ALA A 1 250 ? -1.579 -2.105 -18.241 1.00 97.31 250 ALA A N 1
ATOM 2013 C CA . ALA A 1 250 ? -0.156 -2.108 -17.906 1.00 97.31 250 ALA A CA 1
ATOM 2014 C C . ALA A 1 250 ? 0.109 -1.905 -16.400 1.00 97.31 250 ALA A C 1
ATOM 2016 O O . ALA A 1 250 ? 0.921 -2.617 -15.807 1.00 97.31 250 ALA A O 1
ATOM 2017 N N . LEU A 1 251 ? -0.597 -0.969 -15.749 1.00 98.12 251 LEU A N 1
ATOM 2018 C CA . LEU A 1 251 ? -0.484 -0.754 -14.300 1.00 98.12 251 LEU A CA 1
ATOM 2019 C C . LEU A 1 251 ? -1.017 -1.947 -13.500 1.00 98.12 251 LEU A C 1
ATOM 2021 O O . LEU A 1 251 ? -0.464 -2.278 -12.451 1.00 98.12 251 LEU A O 1
ATOM 2025 N N . THR A 1 252 ? -2.088 -2.585 -13.974 1.00 97.94 252 THR A N 1
ATOM 2026 C CA . THR A 1 252 ? -2.675 -3.756 -13.314 1.00 97.94 252 THR A CA 1
ATOM 2027 C C . THR A 1 252 ? -1.743 -4.956 -13.406 1.00 97.94 252 THR A C 1
ATOM 2029 O O . THR A 1 252 ? -1.488 -5.573 -12.378 1.00 97.94 252 THR A O 1
ATOM 2032 N N . GLU A 1 253 ? -1.182 -5.236 -14.582 1.00 97.88 253 GLU A N 1
ATOM 2033 C CA . GLU A 1 253 ? -0.220 -6.322 -14.806 1.00 97.88 253 GLU A CA 1
ATOM 2034 C C . GLU A 1 253 ? 1.070 -6.113 -14.008 1.00 97.88 253 GLU A C 1
ATOM 2036 O O . GLU A 1 253 ? 1.527 -7.029 -13.329 1.00 97.88 253 GLU A O 1
ATOM 2041 N N . ALA A 1 254 ? 1.629 -4.897 -14.016 1.00 98.31 254 ALA A N 1
ATOM 2042 C CA . ALA A 1 254 ? 2.817 -4.588 -13.222 1.00 98.31 254 ALA A CA 1
ATOM 2043 C C . ALA A 1 254 ? 2.555 -4.739 -11.715 1.00 98.31 254 ALA A C 1
ATOM 2045 O O . ALA A 1 254 ? 3.390 -5.283 -10.993 1.00 98.31 254 ALA A O 1
ATOM 2046 N N . ARG A 1 255 ? 1.384 -4.300 -11.230 1.00 98.31 255 ARG A N 1
ATOM 2047 C CA . ARG A 1 255 ? 0.979 -4.492 -9.830 1.00 98.31 255 ARG A CA 1
ATOM 2048 C C . ARG A 1 255 ? 0.836 -5.967 -9.478 1.00 98.31 255 ARG A C 1
ATOM 2050 O O . ARG A 1 255 ? 1.322 -6.365 -8.428 1.00 98.31 255 ARG A O 1
ATOM 2057 N N . GLU A 1 256 ? 0.172 -6.743 -10.330 1.00 98.06 256 GLU A N 1
ATOM 2058 C CA . GLU A 1 256 ? -0.024 -8.185 -10.155 1.00 98.06 256 GLU A CA 1
ATOM 2059 C C . GLU A 1 256 ? 1.336 -8.887 -10.021 1.00 98.06 256 GLU A C 1
ATOM 2061 O O . GLU A 1 256 ? 1.623 -9.512 -8.999 1.00 98.06 256 GLU A O 1
ATOM 2066 N N . PHE A 1 257 ? 2.227 -8.645 -10.986 1.00 98.44 257 PHE A N 1
ATOM 2067 C CA . PHE A 1 257 ? 3.575 -9.198 -10.999 1.00 98.44 257 PHE A CA 1
ATOM 2068 C C . PHE A 1 257 ? 4.360 -8.837 -9.727 1.00 98.44 257 PHE A C 1
ATOM 2070 O O . PHE A 1 257 ? 4.881 -9.722 -9.047 1.00 98.44 257 PHE A O 1
ATOM 2077 N N . LEU A 1 258 ? 4.403 -7.552 -9.350 1.00 98.50 258 LEU A N 1
ATOM 2078 C CA . LEU A 1 258 ? 5.128 -7.096 -8.157 1.00 98.50 258 LEU A CA 1
ATOM 2079 C C . LEU A 1 258 ? 4.514 -7.628 -6.854 1.00 98.50 258 LEU A C 1
ATOM 2081 O O . LEU A 1 258 ? 5.243 -7.919 -5.905 1.00 98.50 258 LEU A O 1
ATOM 2085 N N . TRP A 1 259 ? 3.189 -7.774 -6.784 1.00 98.44 259 TRP A N 1
ATOM 2086 C CA . TRP A 1 259 ? 2.521 -8.416 -5.651 1.00 98.44 259 TRP A CA 1
ATOM 2087 C C . TRP A 1 259 ? 2.908 -9.880 -5.524 1.00 98.44 259 TRP A C 1
ATOM 2089 O O . TRP A 1 259 ? 3.186 -10.326 -4.412 1.00 98.44 259 TRP A O 1
ATOM 2099 N N . ARG A 1 260 ? 2.962 -10.608 -6.640 1.00 98.12 260 ARG A N 1
ATOM 2100 C CA . ARG A 1 260 ? 3.343 -12.018 -6.647 1.00 98.12 260 ARG A CA 1
ATOM 2101 C C . ARG A 1 260 ? 4.807 -12.209 -6.251 1.00 98.12 260 ARG A C 1
ATOM 2103 O O . ARG A 1 260 ? 5.081 -13.032 -5.383 1.00 98.12 260 ARG A O 1
ATOM 2110 N N . VAL A 1 261 ? 5.721 -11.396 -6.793 1.00 98.38 261 VAL A N 1
ATOM 2111 C CA . VAL A 1 261 ? 7.138 -11.361 -6.377 1.00 98.38 261 VAL A CA 1
ATOM 2112 C C . VAL A 1 261 ? 7.250 -11.126 -4.870 1.00 98.38 261 VAL A C 1
ATOM 2114 O O . VAL A 1 261 ? 7.845 -11.931 -4.158 1.00 98.38 261 VAL A O 1
ATOM 2117 N N . ARG A 1 262 ? 6.601 -10.073 -4.357 1.00 97.75 262 ARG A N 1
ATOM 2118 C CA . ARG A 1 262 ? 6.631 -9.730 -2.929 1.00 97.75 262 ARG A CA 1
ATOM 2119 C C . ARG A 1 262 ? 6.043 -10.838 -2.053 1.00 97.75 262 ARG A C 1
ATOM 2121 O O . ARG A 1 262 ? 6.586 -11.131 -0.994 1.00 97.75 262 ARG A O 1
ATOM 2128 N N . ALA A 1 263 ? 4.955 -11.475 -2.486 1.00 97.94 263 ALA A N 1
ATOM 2129 C CA . ALA A 1 263 ? 4.339 -12.578 -1.755 1.00 97.94 263 ALA A CA 1
ATOM 2130 C C . ALA A 1 263 ? 5.267 -13.797 -1.656 1.00 97.94 263 ALA A C 1
ATOM 2132 O O . ALA A 1 263 ? 5.377 -14.385 -0.577 1.00 97.94 263 ALA A O 1
ATOM 2133 N N . PHE A 1 264 ? 5.951 -14.148 -2.749 1.00 98.12 264 PHE A N 1
ATOM 2134 C CA . PHE A 1 264 ? 6.925 -15.238 -2.761 1.00 98.12 264 PHE A CA 1
ATOM 2135 C C . PHE A 1 264 ? 8.118 -14.934 -1.859 1.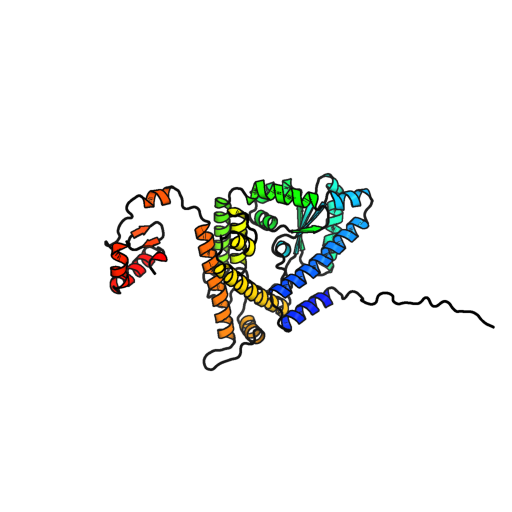00 98.12 264 PHE A C 1
ATOM 2137 O O . PHE A 1 264 ? 8.391 -15.733 -0.970 1.00 98.12 264 PHE A O 1
ATOM 2144 N N . MET A 1 265 ? 8.748 -13.765 -2.013 1.00 97.88 265 MET A N 1
ATOM 2145 C CA . MET A 1 265 ? 9.895 -13.359 -1.189 1.00 97.88 265 MET A CA 1
ATOM 2146 C C . MET A 1 265 ? 9.555 -13.377 0.300 1.00 97.88 265 MET A C 1
ATOM 2148 O O . MET A 1 265 ? 10.265 -13.967 1.107 1.00 97.88 265 MET A O 1
ATOM 2152 N N . HIS A 1 266 ? 8.421 -12.779 0.676 1.00 97.06 266 HIS A N 1
ATOM 2153 C CA . HIS A 1 266 ? 8.015 -12.732 2.077 1.00 97.06 266 HIS A CA 1
ATOM 2154 C C . HIS A 1 266 ? 7.760 -14.134 2.642 1.00 97.06 266 HIS A C 1
ATOM 2156 O O . HIS A 1 266 ? 8.119 -14.433 3.780 1.00 97.06 266 HIS A O 1
ATOM 2162 N N . SER A 1 267 ? 7.136 -15.004 1.846 1.00 96.06 267 SER A N 1
ATOM 2163 C CA . SER A 1 267 ? 6.840 -16.374 2.262 1.00 96.06 267 SER A CA 1
ATOM 2164 C C . SER A 1 267 ? 8.085 -17.262 2.295 1.00 96.06 267 SER A C 1
ATOM 2166 O O . SER A 1 267 ? 8.130 -18.187 3.099 1.00 96.06 267 SER A O 1
ATOM 2168 N N . HIS A 1 268 ? 9.076 -16.999 1.441 1.00 96.19 268 HIS A N 1
ATOM 2169 C CA . HIS A 1 268 ? 10.343 -17.722 1.418 1.00 96.19 268 HIS A CA 1
ATOM 2170 C C . HIS A 1 268 ? 11.239 -17.326 2.592 1.00 96.19 268 HIS A C 1
ATOM 2172 O O . HIS A 1 268 ? 11.716 -18.198 3.314 1.00 96.19 268 HIS A O 1
ATOM 2178 N N . ALA A 1 269 ? 11.386 -16.020 2.829 1.00 95.69 269 ALA A N 1
ATOM 2179 C CA . ALA A 1 269 ? 12.201 -15.477 3.911 1.00 95.69 269 ALA A CA 1
ATOM 2180 C C . ALA A 1 269 ? 11.567 -15.655 5.303 1.00 95.69 269 ALA A C 1
ATOM 2182 O O . ALA A 1 269 ? 12.249 -15.521 6.316 1.00 95.69 269 ALA A O 1
ATOM 2183 N N . GLY A 1 270 ? 10.254 -15.901 5.379 1.00 94.62 270 GLY A N 1
ATOM 2184 C CA . GLY A 1 270 ? 9.524 -15.971 6.648 1.00 94.62 270 GLY A CA 1
ATOM 2185 C C . GLY A 1 270 ? 9.390 -14.617 7.361 1.00 94.62 270 GLY A C 1
ATOM 2186 O O . GLY A 1 270 ? 9.125 -14.570 8.562 1.00 94.62 270 GLY A O 1
ATOM 2187 N N . MET A 1 271 ? 9.598 -13.515 6.636 1.00 94.88 271 MET A N 1
ATOM 2188 C CA . MET A 1 271 ? 9.563 -12.140 7.138 1.00 94.88 271 MET A CA 1
ATOM 2189 C C . MET A 1 271 ? 9.292 -11.147 5.998 1.00 94.88 271 MET A C 1
ATOM 2191 O O . MET A 1 271 ? 9.315 -11.512 4.826 1.00 94.88 271 MET A O 1
ATOM 2195 N N . ALA A 1 272 ? 9.047 -9.875 6.322 1.00 94.06 272 ALA A N 1
ATOM 2196 C CA . ALA A 1 272 ? 8.807 -8.815 5.337 1.00 94.06 272 ALA A CA 1
ATOM 2197 C C . ALA A 1 272 ? 10.098 -8.371 4.611 1.00 94.06 272 ALA A C 1
ATOM 2199 O O . ALA A 1 272 ? 10.599 -7.264 4.822 1.00 94.06 272 ALA A O 1
ATOM 2200 N N . GLN A 1 273 ? 10.648 -9.250 3.771 1.00 94.44 273 GLN A N 1
ATOM 2201 C CA . GLN A 1 273 ? 11.827 -8.992 2.946 1.00 94.44 273 GLN A CA 1
ATOM 2202 C C . GLN A 1 273 ? 11.450 -8.249 1.660 1.00 94.44 273 GLN A C 1
ATOM 2204 O O . GLN A 1 273 ? 10.698 -8.751 0.835 1.00 94.44 273 GLN A O 1
ATOM 2209 N N . GLU A 1 274 ? 12.009 -7.057 1.455 1.00 95.38 274 GLU A N 1
ATOM 2210 C CA . GLU A 1 274 ? 11.643 -6.189 0.321 1.00 95.38 274 GLU A CA 1
ATOM 2211 C C . GLU A 1 274 ? 12.784 -6.013 -0.698 1.00 95.38 274 GLU A C 1
ATOM 2213 O O . GLU A 1 274 ? 12.581 -5.358 -1.720 1.00 95.38 274 GLU A O 1
ATOM 2218 N N . ILE A 1 275 ? 13.984 -6.535 -0.410 1.00 97.00 275 ILE A N 1
ATOM 2219 C CA . ILE A 1 275 ? 15.157 -6.471 -1.297 1.00 97.00 275 ILE A CA 1
ATOM 2220 C C . ILE A 1 275 ? 15.203 -7.743 -2.137 1.00 97.00 275 ILE A C 1
ATOM 2222 O O . ILE A 1 275 ? 15.309 -8.840 -1.592 1.00 97.00 275 ILE A O 1
ATOM 2226 N N . LEU A 1 276 ? 15.126 -7.579 -3.454 1.00 97.69 276 LEU A N 1
ATOM 2227 C CA . LEU A 1 276 ? 15.259 -8.652 -4.429 1.00 97.69 276 LEU A CA 1
ATOM 2228 C C . LEU A 1 276 ? 16.752 -8.950 -4.627 1.00 97.69 276 LEU A C 1
ATOM 2230 O O . LEU A 1 276 ? 17.362 -8.452 -5.572 1.00 97.69 276 LEU A O 1
ATOM 2234 N N . SER A 1 277 ? 17.349 -9.683 -3.685 1.00 97.25 277 SER A N 1
ATOM 2235 C CA . SER A 1 277 ? 18.769 -10.054 -3.725 1.00 97.25 277 SER A CA 1
ATOM 2236 C C . SER A 1 277 ? 19.074 -11.031 -4.859 1.00 97.25 277 SER A C 1
ATOM 2238 O O . SER A 1 277 ? 18.157 -11.635 -5.413 1.00 97.25 277 SER A O 1
ATOM 2240 N N . PHE A 1 278 ? 20.347 -11.230 -5.196 1.00 97.81 278 PHE A N 1
ATOM 2241 C CA . PHE A 1 278 ? 20.723 -12.205 -6.230 1.00 97.81 278 PHE A CA 1
ATOM 2242 C C . PHE A 1 278 ? 20.193 -13.618 -5.945 1.00 97.81 278 PHE A C 1
ATOM 2244 O O . PHE A 1 278 ? 19.668 -14.265 -6.851 1.00 97.81 278 PHE A O 1
ATOM 2251 N N . ASP A 1 279 ? 20.248 -14.063 -4.688 1.00 96.69 279 ASP A N 1
ATOM 2252 C CA . ASP A 1 279 ? 19.724 -15.373 -4.282 1.00 96.69 279 ASP A CA 1
ATOM 2253 C C . ASP A 1 279 ? 18.204 -15.463 -4.493 1.00 96.69 279 ASP A C 1
ATOM 2255 O O . ASP A 1 279 ? 17.704 -16.437 -5.061 1.00 96.69 279 ASP A O 1
ATOM 2259 N N . GLU A 1 280 ? 17.466 -14.410 -4.116 1.00 97.75 280 GLU A N 1
ATOM 2260 C CA . GLU A 1 280 ? 16.021 -14.324 -4.353 1.00 97.75 280 GLU A CA 1
ATOM 2261 C C . GLU A 1 280 ? 15.699 -14.303 -5.850 1.00 97.75 280 GLU A C 1
ATOM 2263 O O . GLU A 1 280 ? 14.714 -14.901 -6.271 1.00 97.75 280 GLU A O 1
ATOM 2268 N N . GLN A 1 281 ? 16.519 -13.652 -6.680 1.00 98.25 281 GLN A N 1
ATOM 2269 C CA . GLN A 1 281 ? 16.315 -13.606 -8.131 1.00 98.25 281 GLN A CA 1
ATOM 2270 C C . GLN A 1 281 ? 16.444 -14.986 -8.771 1.00 98.25 281 GLN A C 1
ATOM 2272 O O . GLN A 1 281 ? 15.602 -15.352 -9.593 1.00 98.25 281 GLN A O 1
ATOM 2277 N N . VAL A 1 282 ? 17.474 -15.750 -8.398 1.00 97.94 282 VAL A N 1
ATOM 2278 C CA . VAL A 1 282 ? 17.675 -17.119 -8.895 1.00 97.94 282 VAL A CA 1
ATOM 2279 C C . VAL A 1 282 ? 16.514 -18.005 -8.453 1.00 97.94 282 VAL A C 1
ATOM 2281 O O . VAL A 1 282 ? 15.886 -18.661 -9.284 1.00 97.94 282 VAL A O 1
ATOM 2284 N N . TRP A 1 283 ? 16.162 -17.957 -7.168 1.00 97.56 283 TRP A N 1
ATOM 2285 C CA . TRP A 1 283 ? 15.068 -18.757 -6.626 1.00 97.56 283 TRP A CA 1
ATOM 2286 C C . TRP A 1 283 ? 13.709 -18.394 -7.246 1.00 97.56 283 TRP A C 1
ATOM 2288 O O . TRP A 1 283 ? 12.938 -19.275 -7.635 1.00 97.56 283 TRP A O 1
ATOM 2298 N N . LEU A 1 284 ? 13.404 -17.102 -7.402 1.00 97.94 284 LEU A N 1
ATOM 2299 C CA . LEU A 1 284 ? 12.164 -16.648 -8.036 1.00 97.94 284 LEU A CA 1
ATOM 2300 C C . LEU A 1 284 ? 12.096 -17.035 -9.508 1.00 97.94 284 LEU A C 1
ATOM 2302 O O . LEU A 1 284 ? 11.008 -17.359 -9.980 1.00 97.94 284 LEU A O 1
ATOM 2306 N N . ALA A 1 285 ? 13.214 -17.031 -10.235 1.00 98.19 285 ALA A N 1
ATOM 2307 C CA . ALA A 1 285 ? 13.219 -17.440 -11.633 1.00 98.19 285 ALA A CA 1
ATOM 2308 C C . ALA A 1 285 ? 12.674 -18.867 -11.798 1.00 98.19 285 ALA A C 1
ATOM 2310 O O . ALA A 1 285 ? 11.767 -19.089 -12.603 1.00 98.19 285 ALA A O 1
ATOM 2311 N N . GLU A 1 286 ? 13.127 -19.800 -10.958 1.00 95.56 286 GLU A N 1
ATOM 2312 C CA . GLU A 1 286 ? 12.600 -21.167 -10.918 1.00 95.56 286 GLU A CA 1
ATOM 2313 C C . GLU A 1 286 ? 11.109 -21.191 -10.546 1.00 95.56 286 GLU A C 1
ATOM 2315 O O . GLU A 1 286 ? 10.311 -21.879 -11.185 1.00 95.56 286 GLU A O 1
ATOM 2320 N N . ARG A 1 287 ? 10.690 -20.396 -9.548 1.00 95.25 287 ARG A N 1
ATOM 2321 C CA . ARG A 1 287 ? 9.282 -20.326 -9.100 1.00 95.25 287 ARG A CA 1
ATOM 2322 C C . ARG A 1 287 ? 8.331 -19.747 -10.138 1.00 95.25 287 ARG A C 1
ATOM 2324 O O . ARG A 1 287 ? 7.169 -20.146 -10.188 1.00 95.25 287 ARG A O 1
ATOM 2331 N N . PHE A 1 288 ? 8.809 -18.829 -10.966 1.00 95.56 288 PHE A N 1
ATOM 2332 C CA . PHE A 1 288 ? 8.064 -18.294 -12.102 1.00 95.56 288 PHE A CA 1
ATOM 2333 C C . PHE A 1 288 ? 8.113 -19.222 -13.329 1.00 95.56 288 PHE A C 1
ATOM 2335 O O . PHE A 1 288 ? 7.494 -18.914 -14.346 1.00 95.56 288 PHE A O 1
ATOM 2342 N N . GLY A 1 289 ? 8.783 -20.375 -13.224 1.00 95.50 289 GLY A N 1
ATOM 2343 C CA . GLY A 1 289 ? 8.843 -21.395 -14.269 1.00 95.50 289 GLY A CA 1
ATOM 2344 C C . GLY A 1 289 ? 9.850 -21.087 -15.374 1.00 95.50 289 GLY A C 1
ATOM 2345 O O . GLY A 1 289 ? 9.760 -21.673 -16.455 1.00 95.50 289 GLY A O 1
ATOM 2346 N N . PHE A 1 290 ? 10.795 -20.173 -15.140 1.00 97.56 290 PHE A N 1
ATOM 2347 C CA . PHE A 1 290 ? 11.881 -19.935 -16.081 1.00 97.56 290 PHE A CA 1
ATOM 2348 C C . PHE A 1 290 ? 12.877 -21.094 -16.056 1.00 97.56 290 PHE A C 1
ATOM 2350 O O . PHE A 1 290 ? 13.171 -21.673 -15.013 1.00 97.56 290 PHE A O 1
ATOM 2357 N N . GLN A 1 291 ? 13.398 -21.421 -17.234 1.00 97.00 291 GLN A N 1
ATOM 2358 C CA . GLN A 1 291 ? 14.425 -22.438 -17.438 1.00 97.00 291 GLN A CA 1
ATOM 2359 C C . GLN A 1 291 ? 15.551 -21.833 -18.263 1.00 97.00 291 GLN A C 1
ATOM 2361 O O . GLN A 1 291 ? 15.303 -20.966 -19.111 1.00 97.00 291 GLN A O 1
ATOM 2366 N N . ASP A 1 292 ? 16.772 -22.301 -18.026 1.00 97.56 292 ASP A N 1
ATOM 2367 C CA . ASP A 1 292 ? 17.933 -21.877 -18.796 1.00 97.56 292 ASP A CA 1
ATOM 2368 C C . ASP A 1 292 ? 17.747 -22.197 -20.279 1.00 97.56 292 ASP A C 1
ATOM 2370 O O . ASP A 1 292 ? 17.267 -23.264 -20.672 1.00 97.56 292 ASP A O 1
ATOM 2374 N N . ARG A 1 293 ? 18.135 -21.241 -21.118 1.00 95.25 293 ARG A N 1
ATOM 2375 C CA . ARG A 1 293 ? 18.175 -21.377 -22.573 1.00 95.25 293 ARG A CA 1
ATOM 2376 C C . ARG A 1 293 ? 19.610 -21.158 -23.045 1.00 95.25 293 ARG A C 1
ATOM 2378 O O . ARG A 1 293 ? 20.386 -20.499 -22.349 1.00 95.25 293 ARG A O 1
ATOM 2385 N N . PRO A 1 294 ? 19.986 -21.652 -24.238 1.00 95.38 294 PRO A N 1
ATOM 2386 C CA . PRO A 1 294 ? 21.275 -21.308 -24.826 1.00 95.38 294 PRO A CA 1
ATOM 2387 C C . PRO A 1 294 ? 21.470 -19.785 -24.838 1.00 95.38 294 PRO A C 1
ATOM 2389 O O . PRO A 1 294 ? 20.658 -19.064 -25.416 1.00 95.38 294 PRO A O 1
ATOM 2392 N N . HIS A 1 295 ? 22.535 -19.312 -24.186 1.00 93.12 295 HIS A N 1
ATOM 2393 C CA . HIS A 1 295 ? 22.902 -17.892 -24.059 1.00 93.12 295 HIS A CA 1
ATOM 2394 C C . HIS A 1 295 ? 21.939 -16.998 -23.259 1.00 93.12 295 HIS A C 1
ATOM 2396 O O . HIS A 1 295 ? 22.048 -15.777 -23.359 1.00 93.12 295 HIS A O 1
ATOM 2402 N N . LEU A 1 296 ? 21.006 -17.564 -22.487 1.00 95.25 296 LEU A N 1
ATOM 2403 C CA . LEU A 1 296 ? 20.108 -16.775 -21.647 1.00 95.25 296 LEU A CA 1
ATOM 2404 C C . LEU A 1 296 ? 19.650 -17.573 -20.421 1.00 95.25 296 LEU A C 1
ATOM 2406 O O . LEU A 1 296 ? 18.832 -18.492 -20.528 1.00 95.25 296 LEU A O 1
ATOM 2410 N N . LEU A 1 297 ? 20.152 -17.195 -19.250 1.00 97.44 297 LEU A N 1
ATOM 2411 C CA . LEU A 1 297 ? 19.845 -17.863 -17.988 1.00 97.44 297 LEU A CA 1
ATOM 2412 C C . LEU A 1 297 ? 18.398 -17.589 -17.547 1.00 97.44 297 LEU A C 1
ATOM 2414 O O . LEU A 1 297 ? 17.799 -16.566 -17.895 1.00 97.44 297 LEU A O 1
ATOM 2418 N N . ALA A 1 298 ? 17.821 -18.488 -16.752 1.00 97.88 298 ALA A N 1
ATOM 2419 C CA . ALA A 1 298 ? 16.486 -18.334 -16.175 1.00 97.88 298 ALA A CA 1
ATOM 2420 C C . ALA A 1 298 ? 16.369 -17.034 -15.361 1.00 97.88 298 ALA A C 1
ATOM 2422 O O . ALA A 1 298 ? 15.400 -16.284 -15.508 1.00 97.88 298 ALA A O 1
ATOM 2423 N N . VAL A 1 299 ? 17.395 -16.728 -14.561 1.00 98.12 299 VAL A N 1
ATOM 2424 C CA . VAL A 1 299 ? 17.466 -15.499 -13.758 1.00 98.12 299 VAL A CA 1
ATOM 2425 C C . VAL A 1 299 ? 17.480 -14.236 -14.621 1.00 98.12 299 VAL A C 1
ATOM 2427 O O . VAL A 1 299 ? 16.809 -13.257 -14.299 1.00 98.12 299 VAL A O 1
ATOM 2430 N N . GLU A 1 300 ? 18.157 -14.264 -15.770 1.00 97.88 300 GLU A N 1
ATOM 2431 C CA . GLU A 1 300 ? 18.181 -13.136 -16.705 1.00 97.88 300 GLU A CA 1
ATOM 2432 C C . GLU A 1 300 ? 16.805 -12.922 -17.346 1.00 97.88 300 GLU A C 1
ATOM 2434 O O . GLU A 1 300 ? 16.363 -11.781 -17.477 1.00 97.88 300 GLU A O 1
ATOM 2439 N N . GLN A 1 301 ? 16.088 -13.998 -17.690 1.00 98.25 301 GLN A N 1
ATOM 2440 C CA . GLN A 1 301 ? 14.711 -13.922 -18.201 1.00 98.25 301 GLN A CA 1
ATOM 2441 C C . GLN A 1 301 ? 13.760 -13.311 -17.167 1.00 98.25 301 GLN A C 1
ATOM 2443 O O . GLN A 1 301 ? 12.986 -12.404 -17.495 1.00 98.25 301 GLN A O 1
ATOM 2448 N N . PHE A 1 302 ? 13.848 -13.768 -15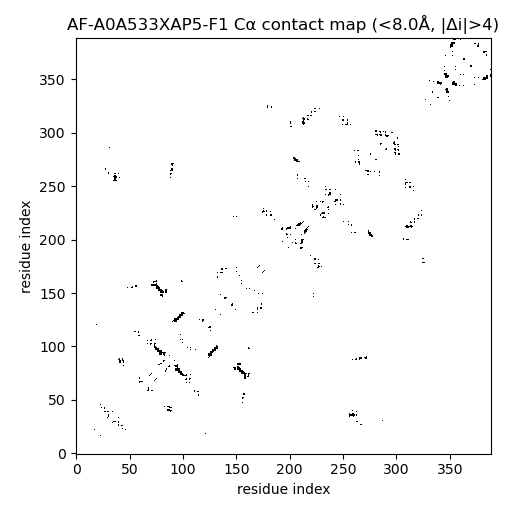.915 1.00 98.44 302 PHE A N 1
ATOM 2449 C CA . PHE A 1 302 ? 13.064 -13.220 -14.811 1.00 98.44 302 PHE A CA 1
ATOM 2450 C C . PHE A 1 302 ? 13.356 -11.729 -14.611 1.00 98.44 302 PHE A C 1
ATOM 2452 O O . PHE A 1 302 ? 12.433 -10.910 -14.585 1.00 98.44 302 PHE A O 1
ATOM 2459 N N . MET A 1 303 ? 14.634 -11.347 -14.561 1.00 98.19 303 MET A N 1
ATOM 2460 C CA . MET A 1 303 ? 15.021 -9.949 -14.379 1.00 98.19 303 MET A CA 1
ATOM 2461 C C . MET A 1 303 ? 14.635 -9.070 -15.573 1.00 98.19 303 MET A C 1
ATOM 2463 O O . MET A 1 303 ? 14.199 -7.936 -15.378 1.00 98.19 303 MET A O 1
ATOM 2467 N N . GLN A 1 304 ? 14.677 -9.579 -16.809 1.00 97.44 304 GLN A N 1
ATOM 2468 C CA . GLN A 1 304 ? 14.136 -8.870 -17.976 1.00 97.44 304 GLN A CA 1
ATOM 2469 C C . GLN A 1 304 ? 12.634 -8.589 -17.831 1.00 97.44 304 GLN A C 1
ATOM 2471 O O . GLN A 1 304 ? 12.182 -7.482 -18.144 1.00 97.44 304 GLN A O 1
ATOM 2476 N N . GLN A 1 305 ? 11.849 -9.557 -17.344 1.00 97.75 305 GLN A N 1
ATOM 2477 C CA . GLN A 1 305 ? 10.427 -9.346 -17.067 1.00 97.75 305 GLN A CA 1
ATOM 2478 C C . GLN A 1 305 ? 10.223 -8.325 -15.937 1.00 97.75 305 GLN A C 1
ATOM 2480 O O . GLN A 1 305 ? 9.405 -7.411 -16.080 1.00 97.75 305 GLN A O 1
ATOM 2485 N N . TYR A 1 306 ? 11.004 -8.428 -14.859 1.00 98.44 306 TYR A N 1
ATOM 2486 C CA . TYR A 1 306 ? 10.975 -7.484 -13.743 1.00 98.44 306 TYR A CA 1
ATOM 2487 C C . TYR A 1 306 ? 11.239 -6.043 -14.202 1.00 98.44 306 TYR A C 1
ATOM 2489 O O . TYR A 1 306 ? 10.458 -5.135 -13.896 1.00 98.44 306 TYR A O 1
ATOM 2497 N N . TYR A 1 307 ? 12.289 -5.818 -14.996 1.00 97.69 307 TYR A N 1
ATOM 2498 C CA . TYR A 1 307 ? 12.607 -4.490 -15.524 1.00 97.69 307 TYR A CA 1
ATOM 2499 C C . TYR A 1 307 ? 11.558 -3.975 -16.508 1.00 97.69 307 TYR A C 1
ATOM 2501 O O . TYR A 1 307 ? 11.266 -2.781 -16.507 1.00 97.69 307 TYR A O 1
ATOM 2509 N N . ARG A 1 308 ? 10.935 -4.847 -17.312 1.00 97.56 308 ARG A N 1
ATOM 2510 C CA . ARG A 1 308 ? 9.844 -4.443 -18.213 1.00 97.56 308 ARG A CA 1
ATOM 2511 C C . ARG A 1 308 ? 8.651 -3.887 -17.433 1.00 97.56 308 ARG A C 1
ATOM 2513 O O . ARG A 1 308 ? 8.148 -2.819 -17.779 1.00 97.56 308 ARG A O 1
ATOM 2520 N N . HIS A 1 309 ? 8.223 -4.575 -16.372 1.00 98.12 309 HIS A N 1
ATOM 2521 C CA . HIS A 1 309 ? 7.111 -4.111 -15.538 1.00 98.12 309 HIS A CA 1
ATOM 2522 C C . HIS A 1 309 ? 7.460 -2.838 -14.763 1.00 98.12 309 HIS A C 1
ATOM 2524 O O . HIS A 1 309 ? 6.674 -1.891 -14.766 1.00 98.12 309 HIS A O 1
ATOM 2530 N N . THR A 1 310 ? 8.632 -2.786 -14.127 1.00 97.31 310 THR A N 1
ATOM 2531 C CA . THR A 1 310 ? 9.032 -1.627 -13.312 1.00 97.31 310 THR A CA 1
ATOM 2532 C C . THR A 1 310 ? 9.303 -0.384 -14.160 1.00 97.31 310 THR A C 1
ATOM 2534 O O . THR A 1 310 ? 8.860 0.704 -13.790 1.00 97.31 310 THR A O 1
ATOM 2537 N N . MET A 1 311 ? 9.932 -0.522 -15.334 1.00 95.75 311 MET A N 1
ATOM 2538 C CA . MET A 1 311 ? 10.131 0.600 -16.258 1.00 95.75 311 MET A CA 1
ATOM 2539 C C . MET A 1 311 ? 8.796 1.139 -16.772 1.00 95.75 311 MET A C 1
ATOM 2541 O O . MET A 1 311 ? 8.536 2.336 -16.660 1.00 95.75 311 MET A O 1
ATOM 2545 N N . GLY A 1 312 ? 7.914 0.256 -17.255 1.00 93.56 312 GLY A N 1
ATOM 2546 C CA . GLY A 1 312 ? 6.590 0.658 -17.728 1.00 93.56 312 GLY A CA 1
ATOM 2547 C C . GLY A 1 312 ? 5.783 1.365 -16.636 1.00 93.56 312 GLY A C 1
ATOM 2548 O O . GLY A 1 312 ? 5.228 2.441 -16.870 1.00 93.56 312 GLY A O 1
ATOM 2549 N N . LEU A 1 313 ? 5.778 0.819 -15.414 1.00 97.19 313 LEU A N 1
ATOM 2550 C CA . LEU A 1 313 ? 5.124 1.439 -14.259 1.00 97.19 313 LEU A CA 1
ATOM 2551 C C . LEU A 1 313 ? 5.706 2.826 -13.962 1.00 97.19 313 LEU A C 1
ATOM 2553 O O . LEU A 1 313 ? 4.942 3.778 -13.779 1.00 97.19 313 LEU A O 1
ATOM 2557 N N . TYR A 1 314 ? 7.034 2.962 -13.939 1.00 96.00 314 TYR A N 1
ATOM 2558 C CA . TYR A 1 314 ? 7.714 4.230 -13.674 1.00 96.00 314 TYR A CA 1
ATOM 2559 C C . TYR A 1 314 ? 7.382 5.301 -14.721 1.00 96.00 314 TYR A C 1
ATOM 2561 O O . TYR A 1 314 ? 7.034 6.433 -14.365 1.00 96.00 314 TYR A O 1
ATOM 2569 N N . GLU A 1 315 ? 7.450 4.956 -16.006 1.00 93.56 315 GLU A N 1
ATOM 2570 C CA . GLU A 1 315 ? 7.144 5.870 -17.109 1.00 93.56 315 GLU A CA 1
ATOM 2571 C C . GLU A 1 315 ? 5.679 6.312 -17.077 1.00 93.56 315 GLU A C 1
ATOM 2573 O O . GLU A 1 315 ? 5.378 7.503 -17.200 1.00 93.56 315 GLU A O 1
ATOM 2578 N N . LEU A 1 316 ? 4.756 5.375 -16.845 1.00 95.00 316 LEU A N 1
ATOM 2579 C CA . LEU A 1 316 ? 3.327 5.655 -16.693 1.00 95.00 316 LEU A CA 1
ATOM 2580 C C . LEU A 1 316 ? 3.056 6.595 -15.519 1.00 95.00 316 LEU A C 1
ATOM 2582 O O . LEU A 1 316 ? 2.372 7.610 -15.684 1.00 95.00 316 LEU A O 1
ATOM 2586 N N . CYS A 1 317 ? 3.628 6.299 -14.352 1.00 94.88 317 CYS A N 1
ATOM 2587 C CA . CYS A 1 317 ? 3.473 7.133 -13.166 1.00 94.88 317 CYS A CA 1
ATOM 2588 C C . CYS A 1 317 ? 4.057 8.529 -13.392 1.00 94.88 317 CYS A C 1
ATOM 2590 O O . CYS A 1 317 ? 3.407 9.523 -13.072 1.00 94.88 317 CYS A O 1
ATOM 2592 N N . THR A 1 318 ? 5.231 8.626 -14.014 1.00 91.75 318 THR A N 1
ATOM 2593 C CA . THR A 1 318 ? 5.864 9.912 -14.334 1.00 91.75 318 THR A CA 1
ATOM 2594 C C . THR A 1 318 ? 4.990 10.741 -15.276 1.00 91.75 318 THR A C 1
ATOM 2596 O O . THR A 1 318 ? 4.669 11.886 -14.953 1.00 91.75 318 THR A O 1
ATOM 2599 N N . ARG A 1 319 ? 4.508 10.154 -16.383 1.00 91.38 319 ARG A N 1
ATOM 2600 C CA . ARG A 1 319 ? 3.607 10.835 -17.332 1.00 91.38 319 ARG A CA 1
ATOM 2601 C C . ARG A 1 319 ? 2.309 11.294 -16.667 1.00 91.38 319 ARG A C 1
ATOM 2603 O O . ARG A 1 319 ? 1.846 12.412 -16.913 1.00 91.38 319 ARG A O 1
ATOM 2610 N N . PHE A 1 320 ? 1.718 10.455 -15.815 1.00 93.06 320 PHE A N 1
ATOM 2611 C CA . PHE A 1 320 ? 0.509 10.800 -15.068 1.00 93.06 320 PHE A CA 1
ATOM 2612 C C . PHE A 1 320 ? 0.747 11.982 -14.123 1.00 93.06 320 PHE A C 1
ATOM 2614 O O . PHE A 1 320 ? -0.036 12.937 -14.105 1.00 93.06 320 PHE A O 1
ATOM 2621 N N . VAL A 1 321 ? 1.835 11.947 -13.351 1.00 90.88 321 VAL A N 1
ATOM 2622 C CA . VAL A 1 321 ? 2.136 13.012 -12.395 1.00 90.88 321 VAL A CA 1
ATOM 2623 C C . VAL A 1 321 ? 2.477 14.315 -13.108 1.00 90.88 321 VAL A C 1
ATOM 2625 O O . VAL A 1 321 ? 1.972 15.361 -12.700 1.00 90.88 321 VAL A O 1
ATOM 2628 N N . ASP A 1 322 ? 3.233 14.274 -14.204 1.00 87.31 322 ASP A N 1
ATOM 2629 C CA . ASP A 1 322 ? 3.539 15.467 -14.998 1.00 87.31 322 ASP A CA 1
ATOM 2630 C C . ASP A 1 322 ? 2.265 16.132 -15.546 1.00 87.31 322 ASP A C 1
ATOM 2632 O O . ASP A 1 322 ? 2.143 17.356 -15.488 1.00 87.31 322 ASP A O 1
ATOM 2636 N N . ARG A 1 323 ? 1.254 15.348 -15.949 1.00 87.56 323 ARG A N 1
ATOM 2637 C CA . ARG A 1 323 ? -0.077 15.867 -16.324 1.00 87.56 323 ARG A CA 1
ATOM 2638 C C . ARG A 1 323 ? -0.820 16.501 -15.145 1.00 87.56 323 ARG A C 1
ATOM 2640 O O . ARG A 1 323 ? -1.556 17.472 -15.319 1.00 87.56 323 ARG A O 1
ATOM 2647 N N . CYS A 1 324 ? -0.640 15.957 -13.944 1.00 87.75 324 CYS A N 1
ATOM 2648 C CA . CYS A 1 324 ? -1.261 16.472 -12.726 1.00 87.75 324 CYS A CA 1
ATOM 2649 C C . CYS A 1 324 ? -0.596 17.749 -12.207 1.00 87.75 324 CYS A C 1
ATOM 2651 O O . CYS A 1 324 ? -1.205 18.446 -11.389 1.00 87.75 324 CYS A O 1
ATOM 2653 N N . ARG A 1 325 ? 0.637 18.063 -12.619 1.00 82.31 325 ARG A N 1
ATOM 2654 C CA . ARG A 1 325 ? 1.333 19.281 -12.194 1.00 82.31 325 ARG A CA 1
ATOM 2655 C C . ARG A 1 325 ? 0.724 20.492 -12.892 1.00 82.31 325 ARG A C 1
ATOM 2657 O O . ARG A 1 325 ? 0.561 20.532 -14.110 1.00 82.31 325 ARG A O 1
ATOM 2664 N N . ARG A 1 326 ? 0.400 21.529 -12.116 1.00 69.38 326 ARG A N 1
ATOM 2665 C CA . ARG A 1 326 ? 0.021 22.816 -12.702 1.00 69.38 326 ARG A CA 1
ATOM 2666 C C . ARG A 1 326 ? 1.244 23.433 -13.367 1.00 69.38 326 ARG A C 1
ATOM 2668 O O . ARG A 1 326 ? 2.254 23.677 -12.717 1.00 69.38 326 ARG A O 1
ATOM 2675 N N . VAL A 1 327 ? 1.125 23.741 -14.654 1.00 60.66 327 VAL A N 1
ATOM 2676 C CA . VAL A 1 327 ? 2.064 24.641 -15.328 1.00 60.66 327 VAL A CA 1
ATOM 2677 C C . VAL A 1 327 ? 1.766 26.062 -14.831 1.00 60.66 327 VAL A C 1
ATOM 2679 O O . VAL A 1 327 ? 0.628 26.512 -15.009 1.00 60.66 327 VAL A O 1
ATOM 2682 N N . PRO A 1 328 ? 2.730 26.767 -14.210 1.00 61.22 328 PRO A N 1
ATOM 2683 C CA . PRO A 1 328 ? 2.533 28.135 -13.743 1.00 61.22 328 PRO A CA 1
ATOM 2684 C C . PRO A 1 328 ? 2.027 29.055 -14.857 1.00 61.22 328 PRO A C 1
ATOM 2686 O O . PRO A 1 328 ? 2.418 28.902 -16.016 1.00 61.22 328 PRO A O 1
ATOM 2689 N N . ILE A 1 329 ? 1.205 30.050 -14.507 1.00 57.44 329 ILE A N 1
ATOM 2690 C CA . ILE A 1 329 ? 0.677 31.032 -15.471 1.00 57.44 329 ILE A CA 1
ATOM 2691 C C . ILE A 1 329 ? 1.819 31.734 -16.212 1.00 57.44 329 ILE A C 1
ATOM 2693 O O . ILE A 1 329 ? 1.737 31.883 -17.422 1.00 57.44 329 ILE A O 1
ATOM 2697 N N . TRP A 1 330 ? 2.927 32.055 -15.539 1.00 56.75 330 TRP A N 1
ATOM 2698 C CA . TRP A 1 330 ? 4.102 32.637 -16.191 1.00 56.75 330 TRP A CA 1
ATOM 2699 C C . TRP A 1 330 ? 4.758 31.692 -17.208 1.00 56.75 330 TRP A C 1
ATOM 2701 O O . TRP A 1 330 ? 5.211 32.166 -18.237 1.00 56.75 330 TRP A O 1
ATOM 2711 N N . ARG A 1 331 ? 4.751 30.362 -17.000 1.00 57.75 331 ARG A N 1
ATOM 2712 C CA . ARG A 1 331 ? 5.205 29.389 -18.018 1.00 57.75 331 ARG A CA 1
ATOM 2713 C C . ARG A 1 331 ? 4.217 29.295 -19.189 1.00 57.75 331 ARG A C 1
ATOM 2715 O O . ARG A 1 331 ? 4.642 29.029 -20.305 1.00 57.75 331 ARG A O 1
ATOM 2722 N N . ARG A 1 332 ? 2.915 29.522 -18.966 1.00 57.44 332 ARG A N 1
ATOM 2723 C CA . ARG A 1 332 ? 1.912 29.625 -20.047 1.00 57.44 332 ARG A CA 1
ATOM 2724 C C . ARG A 1 332 ? 2.054 30.930 -20.833 1.00 57.44 332 ARG A C 1
ATOM 2726 O O . ARG A 1 332 ? 1.981 30.897 -22.051 1.00 57.44 332 ARG A O 1
ATOM 2733 N N . LEU A 1 333 ? 2.307 32.043 -20.150 1.00 58.56 333 LEU A N 1
ATOM 2734 C CA . LEU A 1 333 ? 2.582 33.344 -20.763 1.00 58.56 333 LEU A CA 1
ATOM 2735 C C . LEU A 1 333 ? 3.942 33.352 -21.475 1.00 58.56 333 LEU A C 1
ATOM 2737 O O . LEU A 1 333 ? 4.059 33.917 -22.551 1.00 58.56 333 LEU A O 1
ATOM 2741 N N . ALA A 1 334 ? 4.945 32.647 -20.949 1.00 59.84 334 ALA A N 1
ATOM 2742 C CA . ALA A 1 334 ? 6.231 32.462 -21.617 1.00 59.84 334 ALA A CA 1
ATOM 2743 C C . ALA A 1 334 ? 6.118 31.663 -22.926 1.00 59.84 334 ALA A C 1
ATOM 2745 O O . ALA A 1 334 ? 6.969 31.829 -23.785 1.00 59.84 334 ALA A O 1
ATOM 2746 N N . ARG A 1 335 ? 5.065 30.849 -23.121 1.00 56.22 335 ARG A N 1
ATOM 2747 C CA . ARG A 1 335 ? 4.759 30.229 -24.429 1.00 56.22 335 ARG A CA 1
ATOM 2748 C C . ARG A 1 335 ? 4.209 31.225 -25.458 1.00 56.22 335 ARG A C 1
ATOM 2750 O O . ARG A 1 335 ? 4.186 30.897 -26.636 1.00 56.22 335 ARG A O 1
ATOM 2757 N N . LEU A 1 336 ? 3.734 32.396 -25.022 1.00 57.59 336 LEU A N 1
ATOM 2758 C CA . LEU A 1 336 ? 3.335 33.497 -25.910 1.00 57.59 336 LEU A CA 1
ATOM 2759 C C . LEU A 1 336 ? 4.528 34.388 -26.281 1.00 57.59 336 LEU A C 1
ATOM 2761 O O . LEU A 1 336 ? 4.446 35.143 -27.245 1.00 57.59 336 LEU A O 1
ATOM 2765 N N . LEU A 1 337 ? 5.627 34.306 -25.526 1.00 59.16 337 LEU A N 1
ATOM 2766 C CA . LEU A 1 337 ? 6.892 34.923 -25.900 1.00 59.16 337 LEU A CA 1
ATOM 2767 C C . LEU A 1 337 ? 7.630 33.993 -26.874 1.00 59.16 337 LEU A C 1
ATOM 2769 O O . LEU A 1 337 ? 7.598 32.774 -26.688 1.00 59.16 337 LEU A O 1
ATOM 2773 N N . PRO A 1 338 ? 8.310 34.531 -27.901 1.00 58.41 338 PRO A N 1
ATOM 2774 C CA . PRO A 1 338 ? 9.130 33.710 -28.774 1.00 58.41 338 PRO A CA 1
ATOM 2775 C C . PRO A 1 338 ? 10.203 33.011 -27.936 1.00 58.41 338 PRO A C 1
ATOM 2777 O O . PRO A 1 338 ? 11.036 33.666 -27.306 1.00 58.41 338 PRO A O 1
ATOM 2780 N N . ALA A 1 339 ? 10.165 31.675 -27.901 1.00 63.34 339 ALA A N 1
ATOM 2781 C CA . ALA A 1 339 ? 11.204 30.897 -27.244 1.00 63.34 339 ALA A CA 1
ATOM 2782 C C . ALA A 1 339 ? 12.551 31.200 -27.928 1.00 63.34 339 ALA A C 1
ATOM 2784 O O . ALA A 1 339 ? 12.613 31.216 -29.163 1.00 63.34 339 ALA A O 1
ATOM 2785 N N . PRO A 1 340 ? 13.626 31.468 -27.165 1.00 65.19 340 PRO A N 1
ATOM 2786 C CA . PRO A 1 340 ? 14.915 31.794 -27.753 1.00 65.19 340 PRO A CA 1
ATOM 2787 C C . PRO A 1 340 ? 15.384 30.622 -28.619 1.00 65.19 340 PRO A C 1
ATOM 2789 O O . PRO A 1 340 ? 15.451 29.479 -28.155 1.00 65.19 340 PRO A O 1
ATOM 2792 N N . ARG A 1 341 ? 15.687 30.915 -29.888 1.00 73.69 341 ARG A N 1
ATOM 2793 C CA . ARG A 1 341 ? 16.264 29.942 -30.815 1.00 73.69 341 ARG A CA 1
ATOM 2794 C C . ARG A 1 341 ? 17.725 29.717 -30.439 1.00 73.69 341 ARG A C 1
ATOM 2796 O O . ARG A 1 341 ? 18.523 30.650 -30.475 1.00 73.69 341 ARG A O 1
ATOM 2803 N N . LEU A 1 342 ? 18.066 28.484 -30.090 1.00 75.31 342 LEU A N 1
ATOM 2804 C CA . LEU A 1 342 ? 19.442 28.024 -29.956 1.00 75.31 342 LEU A CA 1
ATOM 2805 C C . LEU A 1 342 ? 19.907 27.473 -31.298 1.00 75.31 342 LEU A C 1
ATOM 2807 O O . LEU A 1 342 ? 19.221 26.660 -31.920 1.00 75.31 342 LEU A O 1
ATOM 2811 N N . ASP A 1 343 ? 21.057 27.966 -31.747 1.00 73.44 343 ASP A N 1
ATOM 2812 C CA . ASP A 1 343 ? 21.722 27.588 -32.997 1.00 73.44 343 ASP A CA 1
ATOM 2813 C C . ASP A 1 343 ? 20.833 27.678 -34.249 1.00 73.44 343 ASP A C 1
ATOM 2815 O O . ASP A 1 343 ? 21.125 27.072 -35.271 1.00 73.44 343 ASP A O 1
ATOM 2819 N N . GLY A 1 344 ? 19.731 28.431 -34.184 1.00 79.19 344 GLY A N 1
ATOM 2820 C CA . GLY A 1 344 ? 18.759 28.572 -35.272 1.00 79.19 344 GLY A CA 1
ATOM 2821 C C . GLY A 1 344 ? 17.810 27.381 -35.469 1.00 79.19 344 GLY A C 1
ATOM 2822 O O . GLY A 1 344 ? 16.808 27.551 -36.160 1.00 79.19 344 GLY A O 1
ATOM 2823 N N . TYR A 1 345 ? 18.063 26.229 -34.836 1.00 81.00 345 TYR A N 1
ATOM 2824 C CA . TYR A 1 345 ? 17.300 24.985 -35.040 1.00 81.00 345 TYR A CA 1
ATOM 2825 C C . TYR A 1 345 ? 16.481 24.544 -33.825 1.00 81.00 345 TYR A C 1
ATOM 2827 O O . TYR A 1 345 ? 15.471 23.863 -33.990 1.00 81.00 345 TYR A O 1
ATOM 2835 N N . PHE A 1 346 ? 16.881 24.927 -32.611 1.00 86.56 346 PHE A N 1
ATOM 2836 C CA . PHE A 1 346 ? 16.295 24.398 -31.380 1.00 86.56 346 PHE A CA 1
ATOM 2837 C C . PHE A 1 346 ? 15.590 25.489 -30.577 1.00 86.56 346 PHE A C 1
ATOM 2839 O O . PHE A 1 346 ? 16.024 26.637 -30.540 1.00 86.56 346 PHE A O 1
ATOM 2846 N N . LEU A 1 347 ? 14.509 25.132 -29.896 1.00 84.12 347 LEU A N 1
ATOM 2847 C CA . LEU A 1 347 ? 13.757 25.996 -28.994 1.00 84.12 347 LEU A CA 1
ATOM 2848 C C . LEU A 1 347 ? 13.869 25.454 -27.576 1.00 84.12 347 LEU A C 1
ATOM 2850 O O . LEU A 1 347 ? 13.631 24.271 -27.338 1.00 84.12 347 LEU A O 1
ATOM 2854 N N . VAL A 1 348 ? 14.164 26.321 -26.612 1.00 79.88 348 VAL A N 1
ATOM 2855 C CA . VAL A 1 348 ? 14.089 25.952 -25.193 1.00 79.88 348 VAL A CA 1
ATOM 2856 C C . VAL A 1 348 ? 12.744 26.385 -24.638 1.00 79.88 348 VAL A C 1
ATOM 2858 O O . VAL A 1 348 ? 12.462 27.577 -24.526 1.00 79.88 348 VAL A O 1
ATOM 2861 N N . THR A 1 349 ? 11.921 25.413 -24.254 1.00 69.44 349 THR A N 1
ATOM 2862 C CA . THR A 1 349 ? 10.628 25.650 -23.607 1.00 69.44 349 THR A CA 1
ATOM 2863 C C . THR A 1 349 ? 10.677 25.119 -22.177 1.00 69.44 349 THR A C 1
ATOM 2865 O O . THR A 1 349 ? 10.348 23.967 -21.895 1.00 69.44 349 THR A O 1
ATOM 2868 N N . GLY A 1 350 ? 11.100 25.968 -21.239 1.00 71.44 350 GLY A N 1
ATOM 2869 C CA . GLY A 1 350 ? 11.292 25.572 -19.841 1.00 71.44 350 GLY A CA 1
ATOM 2870 C C . GLY A 1 350 ? 12.487 24.627 -19.672 1.00 71.44 350 GLY A C 1
ATOM 2871 O O . GLY A 1 350 ? 13.609 25.006 -19.975 1.00 71.44 350 GLY A O 1
ATOM 2872 N N . GLU A 1 351 ? 12.242 23.410 -19.180 1.00 73.81 351 GLU A N 1
ATOM 2873 C CA . GLU A 1 351 ? 13.259 22.349 -19.021 1.00 73.81 351 GLU A CA 1
ATOM 2874 C C . GLU A 1 351 ? 13.318 21.406 -20.232 1.00 73.81 351 GLU A C 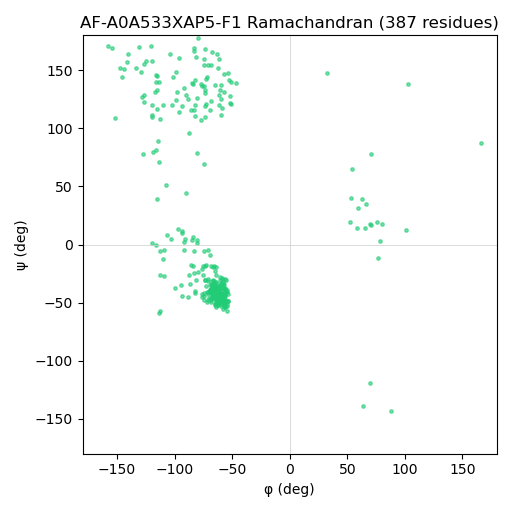1
ATOM 2876 O O . GLU A 1 351 ? 13.953 20.354 -20.168 1.00 73.81 351 GLU A O 1
ATOM 2881 N N . GLN A 1 352 ? 12.628 21.754 -21.322 1.00 80.88 352 GLN A N 1
ATOM 2882 C CA . GLN A 1 352 ? 12.580 20.948 -22.532 1.00 80.88 352 GLN A CA 1
ATOM 2883 C C . GLN A 1 352 ? 13.255 21.640 -23.713 1.00 80.88 352 GLN A C 1
ATOM 2885 O O . GLN A 1 352 ? 13.091 22.844 -23.921 1.00 80.88 352 GLN A O 1
ATOM 2890 N N . LEU A 1 353 ? 13.990 20.853 -24.492 1.00 85.06 353 LEU A N 1
ATOM 2891 C CA . LEU A 1 353 ? 14.546 21.223 -25.782 1.00 85.06 353 LEU A CA 1
ATOM 2892 C C . LEU A 1 353 ? 13.625 20.673 -26.874 1.00 85.06 353 LEU A C 1
ATOM 2894 O O . LEU A 1 353 ? 13.333 19.476 -26.888 1.00 85.06 353 LEU A O 1
ATOM 2898 N N . THR A 1 354 ? 13.150 21.546 -27.761 1.00 87.75 354 THR A N 1
ATOM 2899 C CA . THR A 1 354 ? 12.279 21.173 -28.878 1.00 87.75 354 THR A CA 1
ATOM 2900 C C . THR A 1 354 ? 12.742 21.731 -30.219 1.00 87.75 354 THR A C 1
ATOM 2902 O O . THR A 1 354 ? 13.670 22.533 -30.267 1.00 87.75 354 THR A O 1
ATOM 2905 N N . VAL A 1 355 ? 12.132 21.285 -31.315 1.00 85.50 355 VAL A N 1
ATOM 2906 C CA . VAL A 1 355 ? 12.407 21.748 -32.685 1.00 85.50 355 VAL A CA 1
ATOM 2907 C C . VAL A 1 355 ? 11.134 22.400 -33.241 1.00 85.50 355 VAL A C 1
ATOM 2909 O O . VAL A 1 355 ? 10.054 21.799 -33.129 1.00 85.50 355 VAL A O 1
ATOM 2912 N N . PRO A 1 356 ? 11.222 23.610 -33.837 1.00 83.75 356 PRO A N 1
ATOM 2913 C CA . PRO A 1 356 ? 10.098 24.243 -34.525 1.00 83.75 356 PRO A CA 1
ATOM 2914 C C . PRO A 1 356 ? 9.481 23.301 -35.558 1.00 83.75 356 PRO A C 1
ATOM 2916 O O . PRO A 1 356 ? 10.212 22.579 -36.235 1.00 83.75 356 PRO A O 1
ATOM 2919 N N . ALA A 1 357 ? 8.154 23.313 -35.700 1.00 81.69 357 ALA A N 1
ATOM 2920 C CA . ALA A 1 357 ? 7.438 22.388 -36.582 1.00 81.69 357 ALA A CA 1
ATOM 2921 C C . ALA A 1 357 ? 7.971 22.429 -38.025 1.00 81.69 357 ALA A C 1
ATOM 2923 O O . ALA A 1 357 ? 8.157 21.387 -38.647 1.00 81.69 357 ALA A O 1
ATOM 2924 N N . GLU A 1 358 ? 8.312 23.621 -38.508 1.00 81.94 358 GLU A N 1
ATOM 2925 C CA . GLU A 1 358 ? 8.879 23.876 -39.830 1.00 81.94 358 GLU A CA 1
ATOM 2926 C C . GLU A 1 358 ? 10.296 23.302 -40.041 1.00 81.94 358 GLU A C 1
ATOM 2928 O O . GLU A 1 358 ? 10.715 23.112 -41.180 1.00 81.94 358 GLU A O 1
ATOM 2933 N N . LEU A 1 359 ? 11.034 23.000 -38.966 1.00 84.88 359 LEU A N 1
ATOM 2934 C CA . LEU A 1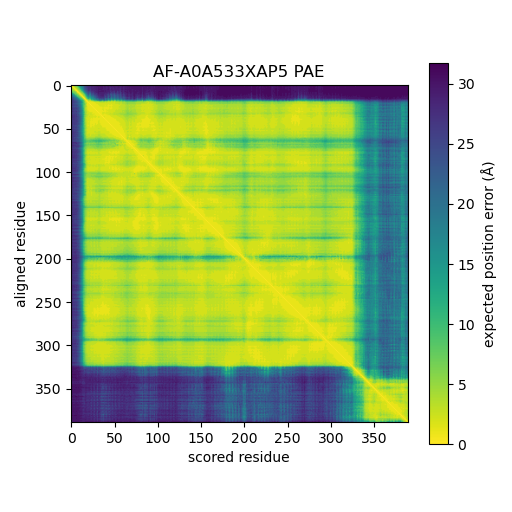 359 ? 12.399 22.458 -39.018 1.00 84.88 359 LEU A CA 1
ATOM 2935 C C . LEU A 1 359 ? 12.490 20.987 -38.594 1.00 84.88 359 LEU A C 1
ATOM 2937 O O . LEU A 1 359 ? 13.571 20.410 -38.697 1.00 84.88 359 LEU A O 1
ATOM 2941 N N . ARG A 1 360 ? 11.392 20.366 -38.139 1.00 86.88 360 ARG A N 1
ATOM 2942 C CA . ARG A 1 360 ? 11.404 18.989 -37.610 1.00 86.88 360 ARG A CA 1
ATOM 2943 C C . ARG A 1 360 ? 11.961 17.985 -38.604 1.00 86.88 360 ARG A C 1
ATOM 2945 O O . ARG A 1 360 ? 12.935 17.325 -38.273 1.00 86.88 360 ARG A O 1
ATOM 2952 N N . ASN A 1 361 ? 11.414 17.935 -39.819 1.00 84.94 361 ASN A N 1
ATOM 2953 C CA . ASN A 1 361 ? 11.878 16.994 -40.845 1.00 84.94 361 ASN A CA 1
ATOM 2954 C C . ASN A 1 361 ? 13.372 17.190 -41.125 1.00 84.94 361 ASN A C 1
ATOM 2956 O O . ASN A 1 361 ? 14.146 16.248 -41.089 1.00 84.94 361 ASN A O 1
ATOM 2960 N N . ARG A 1 362 ? 13.813 18.447 -41.258 1.00 87.25 362 ARG A N 1
ATOM 2961 C CA . ARG A 1 362 ? 15.224 18.768 -41.492 1.00 87.25 362 ARG A CA 1
ATOM 2962 C C . ARG A 1 362 ? 16.147 18.307 -40.362 1.00 87.25 362 ARG A C 1
ATOM 2964 O O . ARG A 1 362 ? 17.260 17.886 -40.647 1.00 87.25 362 ARG A O 1
ATOM 2971 N N . VAL A 1 363 ? 15.726 18.439 -39.103 1.00 86.62 363 VAL A N 1
ATOM 2972 C CA . VAL A 1 363 ? 16.527 18.003 -37.948 1.00 86.62 363 VAL A CA 1
ATOM 2973 C C . VAL A 1 363 ? 16.519 16.481 -37.822 1.00 86.62 363 VAL A C 1
ATOM 2975 O O . VAL A 1 363 ? 17.570 15.912 -37.561 1.00 86.62 363 VAL A O 1
ATOM 2978 N N . LEU A 1 364 ? 15.373 15.826 -38.028 1.00 87.12 364 LEU A N 1
ATOM 2979 C CA . LEU A 1 364 ? 15.235 14.370 -37.914 1.00 87.12 364 LEU A CA 1
ATOM 2980 C C . LEU A 1 364 ? 15.930 13.615 -39.058 1.00 87.12 364 LEU A C 1
ATOM 2982 O O . LEU A 1 364 ? 16.471 12.538 -38.828 1.00 87.12 364 LEU A O 1
ATOM 2986 N N . ASP A 1 365 ? 15.985 14.201 -40.255 1.00 89.25 365 ASP A N 1
ATOM 2987 C CA . ASP A 1 365 ? 16.655 13.613 -41.423 1.00 89.25 365 ASP A CA 1
ATOM 2988 C C . ASP A 1 365 ? 18.176 13.884 -41.442 1.00 89.25 365 ASP A C 1
ATOM 2990 O O . ASP A 1 365 ? 18.895 13.376 -42.302 1.00 89.25 365 ASP A O 1
ATOM 2994 N N . SER A 1 366 ? 18.686 14.687 -40.500 1.00 91.00 366 SER A N 1
ATOM 2995 C CA . SER A 1 366 ? 20.092 15.098 -40.408 1.00 91.00 366 SER A CA 1
ATOM 2996 C C . SER A 1 366 ? 20.755 14.490 -39.164 1.00 91.00 366 SER A C 1
ATOM 2998 O O . SER A 1 366 ? 20.510 14.939 -38.039 1.00 91.00 366 SER A O 1
ATOM 3000 N N . PRO A 1 367 ? 21.645 13.492 -39.332 1.00 88.94 367 PRO A N 1
ATOM 3001 C CA . PRO A 1 367 ? 22.354 12.869 -38.214 1.00 88.94 367 PRO A CA 1
ATOM 3002 C C . PRO A 1 367 ? 23.169 13.865 -37.377 1.00 88.94 367 PRO A C 1
ATOM 3004 O O . PRO A 1 367 ? 23.244 13.738 -36.157 1.00 88.94 367 PRO A O 1
ATOM 3007 N N . ASP A 1 368 ? 23.758 14.881 -38.010 1.00 89.44 368 ASP A N 1
ATOM 3008 C CA . ASP A 1 368 ? 24.544 15.917 -37.341 1.00 89.44 368 ASP A CA 1
ATOM 3009 C C . ASP A 1 368 ? 23.682 16.843 -36.466 1.00 89.44 368 ASP A C 1
ATOM 3011 O O . ASP A 1 368 ? 24.074 17.163 -35.339 1.00 89.44 368 ASP A O 1
ATOM 3015 N N . LEU A 1 369 ? 22.488 17.231 -36.928 1.00 89.25 369 LEU A N 1
ATOM 3016 C CA . LEU A 1 369 ? 21.553 18.039 -36.140 1.00 89.25 369 LEU A CA 1
ATOM 3017 C C . LEU A 1 369 ? 20.909 17.229 -35.011 1.00 89.25 369 LEU A C 1
ATOM 3019 O O . LEU A 1 369 ? 20.723 17.767 -33.917 1.00 89.25 369 LEU A O 1
ATOM 3023 N N . LEU A 1 370 ? 20.633 15.940 -35.229 1.00 88.94 370 LEU A N 1
ATOM 3024 C CA . LEU A 1 370 ? 20.189 15.019 -34.180 1.00 88.94 370 LEU A CA 1
ATOM 3025 C C . LEU A 1 370 ? 21.238 14.869 -33.074 1.00 88.94 370 LEU A C 1
ATOM 3027 O O . LEU A 1 370 ? 20.915 15.021 -31.897 1.00 88.94 370 LEU A O 1
ATOM 3031 N N . LEU A 1 371 ? 22.504 14.631 -33.428 1.00 88.50 371 LEU A N 1
ATOM 3032 C CA . LEU A 1 371 ? 23.587 14.542 -32.444 1.00 88.50 371 LEU A CA 1
ATOM 3033 C C . LEU A 1 371 ? 23.740 15.849 -31.662 1.00 88.50 371 LEU A C 1
ATOM 3035 O O . LEU A 1 371 ? 23.852 15.820 -30.436 1.00 88.50 371 LEU A O 1
ATOM 3039 N N . ARG A 1 372 ? 23.642 17.000 -32.339 1.00 85.88 372 ARG A N 1
ATOM 3040 C CA . ARG A 1 372 ? 23.635 18.309 -31.671 1.00 85.88 372 ARG A CA 1
ATOM 3041 C C . ARG A 1 372 ? 22.452 18.484 -30.726 1.00 85.88 372 ARG A C 1
ATOM 3043 O O . ARG A 1 372 ? 22.652 19.025 -29.643 1.00 85.88 372 ARG A O 1
ATOM 3050 N N . LEU A 1 373 ? 21.252 18.021 -31.089 1.00 87.19 373 LEU A N 1
ATOM 3051 C CA . LEU A 1 373 ? 20.074 18.042 -30.212 1.00 87.19 373 LEU A CA 1
ATOM 3052 C C . LEU A 1 373 ? 20.348 17.263 -28.915 1.00 87.19 373 LEU A C 1
ATOM 3054 O O . LEU A 1 373 ? 20.093 17.781 -27.824 1.00 87.19 373 LEU A O 1
ATOM 3058 N N . PHE A 1 374 ? 20.908 16.053 -29.022 1.00 87.44 374 PHE A N 1
ATOM 3059 C CA . PHE A 1 374 ? 21.279 15.233 -27.863 1.00 87.44 374 PHE A CA 1
ATOM 3060 C C . PHE A 1 374 ? 22.390 15.872 -27.022 1.00 87.44 374 PHE A C 1
ATOM 3062 O O . PHE A 1 374 ? 22.279 15.913 -25.792 1.00 87.44 374 PHE A O 1
ATOM 3069 N N . ASP A 1 375 ? 23.428 16.423 -27.653 1.00 86.75 375 ASP A N 1
ATOM 3070 C CA . ASP A 1 375 ? 24.524 17.087 -26.944 1.00 86.75 375 ASP A CA 1
ATOM 3071 C C . ASP A 1 375 ? 24.066 18.355 -26.219 1.00 86.75 375 ASP A C 1
ATOM 3073 O O . ASP A 1 375 ? 24.432 18.563 -25.060 1.00 86.75 375 ASP A O 1
ATOM 3077 N N . LEU A 1 376 ? 23.210 19.171 -26.840 1.00 84.19 376 LEU A N 1
ATOM 3078 C CA . LEU A 1 376 ? 22.614 20.352 -26.211 1.00 84.19 376 LEU A CA 1
ATOM 3079 C C . LEU A 1 376 ? 21.717 19.982 -25.033 1.00 84.19 376 LEU A C 1
ATOM 3081 O O . LEU A 1 376 ? 21.795 20.624 -23.980 1.00 84.19 376 LEU A O 1
ATOM 3085 N N . ALA A 1 377 ? 20.887 18.948 -25.192 1.00 84.81 377 ALA A N 1
ATOM 3086 C CA . ALA A 1 377 ? 20.043 18.433 -24.122 1.00 84.81 377 ALA A CA 1
ATOM 3087 C C . ALA A 1 377 ? 20.894 17.975 -22.927 1.00 84.81 377 ALA A C 1
ATOM 3089 O O . ALA A 1 377 ? 20.637 18.377 -21.790 1.00 84.81 377 ALA A O 1
ATOM 3090 N N . ARG A 1 378 ? 21.977 17.229 -23.184 1.00 84.00 378 ARG A N 1
ATOM 3091 C CA . ARG A 1 378 ? 22.920 16.775 -22.153 1.00 84.00 378 ARG A CA 1
ATOM 3092 C C . ARG A 1 378 ? 23.658 17.939 -21.486 1.00 84.00 378 ARG A C 1
ATOM 3094 O O . ARG A 1 378 ? 23.641 18.039 -20.260 1.00 84.00 378 ARG A O 1
ATOM 3101 N N . PHE A 1 379 ? 24.276 18.827 -22.268 1.00 81.25 379 PHE A N 1
ATOM 3102 C CA . PHE A 1 379 ? 25.094 19.939 -21.766 1.00 81.25 379 PHE A CA 1
ATOM 3103 C C . PHE A 1 379 ? 24.280 20.906 -20.903 1.00 81.25 379 PHE A C 1
ATOM 3105 O O . PHE A 1 379 ? 24.733 21.334 -19.842 1.00 81.25 379 PHE A O 1
ATOM 3112 N N . ARG A 1 380 ? 23.046 21.217 -21.321 1.00 77.81 380 ARG A N 1
ATOM 3113 C CA . ARG A 1 380 ? 22.153 22.134 -20.595 1.00 77.81 380 ARG A CA 1
ATOM 3114 C C . ARG A 1 380 ? 21.228 21.442 -19.593 1.00 77.81 380 ARG A C 1
AT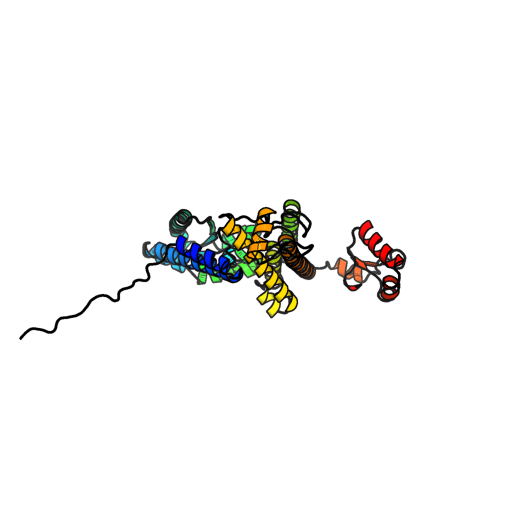OM 3116 O O . ARG A 1 380 ? 20.425 22.126 -18.964 1.00 77.81 380 ARG A O 1
ATOM 3123 N N . ARG A 1 381 ? 21.337 20.117 -19.426 1.00 77.75 381 ARG A N 1
ATOM 3124 C CA . ARG A 1 381 ? 20.459 19.291 -18.572 1.00 77.75 381 ARG A CA 1
ATOM 3125 C C . ARG A 1 381 ? 18.965 19.484 -18.882 1.00 77.75 381 ARG A C 1
ATOM 3127 O O . ARG A 1 381 ? 18.136 19.546 -17.976 1.00 77.75 381 ARG A O 1
ATOM 3134 N N . LEU A 1 382 ? 18.632 19.594 -20.166 1.00 82.31 382 LEU A N 1
ATOM 3135 C CA . LEU A 1 382 ? 17.265 19.721 -20.674 1.00 82.31 382 LEU A CA 1
ATOM 3136 C C . LEU A 1 382 ? 16.758 18.359 -21.161 1.00 82.31 382 LEU A C 1
ATOM 3138 O O . LEU A 1 382 ? 17.526 17.539 -21.658 1.00 82.31 382 LEU A O 1
ATOM 3142 N N . ARG A 1 383 ? 15.452 18.114 -21.048 1.00 81.56 383 ARG A N 1
ATOM 3143 C CA . ARG A 1 383 ? 14.795 16.931 -21.625 1.00 81.56 383 ARG A CA 1
ATOM 3144 C C . ARG A 1 383 ? 14.444 17.199 -23.087 1.00 81.56 383 ARG A C 1
ATOM 3146 O O . ARG A 1 383 ? 13.962 18.280 -23.398 1.00 81.56 383 ARG A O 1
ATOM 3153 N N . ILE A 1 384 ? 14.623 16.234 -23.981 1.00 83.81 384 ILE A N 1
ATOM 3154 C CA . ILE A 1 384 ? 14.110 16.373 -25.352 1.00 83.81 384 ILE A CA 1
ATOM 3155 C C . ILE A 1 384 ? 12.587 16.208 -25.310 1.00 83.81 384 ILE A C 1
ATOM 3157 O O . ILE A 1 384 ? 12.069 15.324 -24.624 1.00 83.81 384 ILE A O 1
ATOM 3161 N N . ASP A 1 385 ? 11.869 17.104 -25.978 1.00 78.62 385 ASP A N 1
ATOM 3162 C CA . ASP A 1 385 ? 10.416 17.033 -26.108 1.00 78.62 385 ASP A CA 1
ATOM 3163 C C . ASP A 1 385 ? 10.012 15.742 -26.835 1.00 78.62 385 ASP A C 1
ATOM 3165 O O . ASP A 1 385 ? 10.401 15.493 -27.973 1.00 78.62 385 ASP A O 1
ATOM 3169 N N . THR A 1 386 ? 9.221 14.908 -26.164 1.00 65.56 386 THR A N 1
ATOM 3170 C CA . THR A 1 386 ? 8.803 13.597 -26.675 1.00 65.56 386 THR A CA 1
ATOM 3171 C C . THR A 1 386 ? 7.842 13.692 -27.856 1.00 65.56 386 THR A C 1
ATOM 3173 O O . THR A 1 386 ? 7.540 12.669 -28.443 1.00 65.56 386 THR A O 1
ATOM 3176 N N . THR A 1 387 ? 7.336 14.884 -28.194 1.00 65.25 387 THR A N 1
ATOM 3177 C CA . THR A 1 387 ? 6.493 15.110 -29.385 1.00 65.25 387 THR A CA 1
ATOM 3178 C C . THR A 1 387 ? 7.293 15.345 -30.675 1.00 65.25 387 THR A C 1
ATOM 3180 O O . THR A 1 387 ? 6.710 15.684 -31.709 1.00 65.25 387 THR A O 1
ATOM 3183 N N . LEU A 1 388 ? 8.625 15.237 -30.600 1.00 60.75 388 LEU A N 1
ATOM 3184 C CA . LEU A 1 388 ? 9.544 15.287 -31.744 1.00 60.75 388 LEU A CA 1
ATOM 3185 C C . LEU A 1 388 ? 9.777 13.939 -32.409 1.00 60.75 388 LEU A C 1
ATOM 3187 O O . LEU A 1 388 ? 10.155 13.921 -33.575 1.00 60.75 388 LEU A O 1
ATOM 3191 N N . LEU A 1 389 ? 9.610 12.865 -31.642 1.00 50.31 389 LEU A N 1
ATOM 3192 C CA . LEU A 1 389 ? 9.626 11.478 -32.094 1.00 50.31 389 LEU A CA 1
ATOM 3193 C C . LEU A 1 389 ? 8.180 11.056 -32.357 1.00 50.31 389 LEU A C 1
ATOM 3195 O O . LEU A 1 389 ? 7.975 10.278 -33.311 1.00 50.31 389 LEU A O 1
#

Solvent-accessible surface area (backbone atoms only — not comparable to full-atom values): 21075 Å² total; per-residue (Å²): 133,86,79,91,76,86,84,84,85,81,91,74,85,84,76,78,80,72,51,74,66,57,52,52,48,51,51,50,49,41,48,76,76,63,50,51,21,59,57,47,15,43,52,46,34,52,55,51,48,52,52,53,39,53,48,51,54,55,56,35,70,72,46,56,73,70,44,30,51,19,38,46,61,30,21,25,39,29,27,20,44,52,43,24,68,46,56,29,45,56,70,52,66,39,35,40,34,42,40,37,41,81,84,16,60,86,45,47,63,59,51,50,50,66,52,49,54,57,42,46,75,70,70,48,54,70,50,75,47,78,39,39,70,63,53,54,54,57,46,40,71,76,33,69,66,60,32,52,28,60,74,32,55,28,85,66,42,53,16,64,68,55,50,51,50,40,54,57,50,46,38,64,70,51,40,70,43,61,37,67,62,50,47,54,51,50,52,50,55,48,50,58,40,20,74,74,49,38,87,51,68,86,48,89,57,35,30,58,44,60,17,51,29,14,55,49,48,56,49,49,45,29,53,46,33,29,30,72,68,73,19,71,40,69,63,50,29,34,80,70,67,74,37,51,73,66,56,44,50,55,47,47,53,33,49,35,52,52,39,32,53,45,34,49,44,8,61,71,72,73,34,73,54,50,64,45,36,68,68,54,41,47,54,46,11,52,74,75,67,42,62,72,44,94,98,44,49,18,42,56,54,42,49,53,52,51,46,51,32,20,48,52,40,34,52,52,37,50,54,52,49,60,69,70,48,82,77,52,68,67,64,59,53,49,69,75,42,85,55,61,63,48,94,83,60,33,29,52,61,86,64,26,39,39,58,52,80,93,44,38,66,65,34,74,75,26,71,68,51,43,51,48,52,53,50,50,21,59,75,70,71,28,44,71,46,76,89,79,114

Radius of gyration: 26.88 Å; Cα contacts (8 Å, |Δi|>4): 512; chains: 1; bounding box: 70×90×72 Å

Secondary structure (DSSP, 8-state):
-------------------HHHHHHHHHHHHHTT--HHHHHHHHHHHHHHHHHHHHHHHHHTS-HHHHHIIIIIEEEEEEHHHHTT---TT--EEEEEEE-GGGTTTHHHHHHHHHHHHHHTT--EEEEEE-HHHHHHHHHH-HHHHHHHHT-EEEEE-HHHHHHHHHHHIIIIITS-HHHHHHHHHHHHHHHHHHH-SSS--SS-BTTTSTTSHHHHHHHHHHHHHHHS--SHHHHHHTTSS-HHHHHHHHHHHHHHHHHHHHHHHHHTS---B--HHHHHHHHHHTT---BTTB-HHHHHHHHHHHHHHHHHHHHHHHHHHHSPPPHHHHHHTTSPPPEETTTEEEETTEEE--GGGHHHHHT-HHHHHHHHHHHHHTTPEEPGGG-

pLDDT: mean 89.08, std 14.85, range [26.75, 98.75]